Protein AF-A0A812WRA6-F1 (afdb_monomer_lite)

Secondary structure (DSSP, 8-state):
-EEE-S-TT-TTEEEEE-TT--S---EE---SPPPHHHHHT---TT-GGG-SS-SEEE--TT-EEEEEEETTEEEEEEEE-TTS-EEEEEES-----S-TTHHHH-----S-HHHHSS-PPPHHHHHHHHHHHHHHHHHHHHHHHHHHTTPPTTS--HHHHHHHHHHIIIIIHHHHHHHHHHHHHSSPPPHHHHHHHHHHHHHHHHHHHHTT--HHHHHHHHHHHHHHHHHHHHHHHHGGG-TT--HHHHHHHHHHHHIIIIIHHHHHHHHHHHHHHHHHH-HHHHHHHHHHHHHHHHHHHHHHHHHHIIIIIITTGGGS-GGGGTSHHHHHHHHHHHHHHHHHHHHHHHHHHHH-SSTHHHHHHHHHHHHHHHHTTHHHHHHHHHHHHH-HHHHHHHS--HHHHHHHHHHHHHTTHHHHHHHHHHHHHHHHH----SSSTT-TTSSHHHHHHHHHHHHHHHHHHHHHHTT-SPPPP--HHHH-TTHHHHHHHHHHHHHHHHHTT--

pLDDT: mean 78.67, std 17.1, range [32.28, 97.75]

Foldseek 3Di:
DAEDAPAPPRPLEEEEEDADPPDDWDWDAQPDDADPVLVVVPPDLQCLLPPPHRPYYYQDPQWHKYFYAYPNFRFKIFIAGVVRDTRTIGGFGDDDDRDPVVVVVDPPPGVPPLLNQQDRDDPVVLVVVLVVLLVLLLVLLLVVVVVVVVDDPPDQPLVLLVSLLCCCLPPPLQLVLQLLLCLQQVDGDDPVLSVFLSVQLSVQSSVVSVVSPPSLVSSVSSVVSSNVRRSVVSNVVCVVVQVLADRPLSVLRSVLLCCLAVVLLVQLVVLLVVLVVCCVPPLPCSLVCLLVVLVCSLLVSLLSLVVSCCVSPVVPVSNNHHSNSRRRSLVSLLRSLLSSLLSLLCSLLVSCLVVVDLSSVSSLVVNLVVLLCLLLLVVLVVQLVVLVVVPVLRSLSSQDDSSSSSSSSSCLSSVPSSLSNLVSQLSSLCVNLVDCDQDDCSHSSNHVSSVVSSVVSVVSSVVSCCCNSVVVDHRDDDDVCSVVSCVVVVVVVVVVVVVVVVVVVVD

Radius of gyration: 26.01 Å; chains: 1; bounding box: 61×59×90 Å

Structure (mmCIF, N/CA/C/O backbone):
data_AF-A0A812WRA6-F1
#
_entry.id   AF-A0A812WRA6-F1
#
loop_
_atom_site.group_PDB
_atom_site.id
_atom_site.type_symbol
_atom_site.label_atom_id
_atom_site.label_alt_id
_atom_site.label_comp_id
_atom_site.label_asym_id
_atom_site.label_entity_id
_atom_site.label_seq_id
_atom_site.pdbx_PDB_ins_code
_atom_site.Cartn_x
_atom_site.Cartn_y
_atom_site.Cartn_z
_atom_site.occupancy
_atom_site.B_iso_or_equiv
_atom_site.auth_seq_id
_atom_site.auth_comp_id
_atom_site.auth_asym_id
_atom_site.auth_atom_id
_atom_site.pdbx_PDB_model_num
ATOM 1 N N . MET A 1 1 ? 16.855 -14.184 -12.097 1.00 61.56 1 MET A N 1
ATOM 2 C CA . MET A 1 1 ? 16.619 -15.553 -12.594 1.00 61.56 1 MET A CA 1
ATOM 3 C C . MET A 1 1 ? 17.967 -16.178 -12.886 1.00 61.56 1 MET A C 1
ATOM 5 O O . MET A 1 1 ? 18.757 -15.579 -13.602 1.00 61.56 1 MET A O 1
ATOM 9 N N . HIS A 1 2 ? 18.223 -17.338 -12.308 1.00 64.75 2 HIS A N 1
ATOM 10 C CA . HIS A 1 2 ? 19.361 -18.213 -12.535 1.00 64.75 2 HIS A CA 1
ATOM 11 C C . HIS A 1 2 ? 18.858 -19.407 -13.348 1.00 64.75 2 HIS A C 1
ATOM 13 O O . HIS A 1 2 ? 17.748 -19.898 -13.137 1.00 64.75 2 HIS A O 1
ATOM 19 N N . ILE A 1 3 ? 19.660 -19.858 -14.301 1.00 72.62 3 ILE A N 1
ATOM 20 C CA . ILE A 1 3 ? 19.326 -20.999 -15.148 1.00 72.62 3 ILE A CA 1
ATOM 21 C C . ILE A 1 3 ? 20.531 -21.911 -15.125 1.00 72.62 3 ILE A C 1
ATOM 23 O O . ILE A 1 3 ? 21.622 -21.511 -15.524 1.00 72.62 3 ILE A O 1
ATOM 27 N N . GLN A 1 4 ? 20.337 -23.109 -14.599 1.00 77.75 4 GLN A N 1
ATOM 28 C CA . GLN A 1 4 ? 21.342 -24.147 -14.595 1.00 77.75 4 GLN A CA 1
ATOM 29 C C . GLN A 1 4 ? 21.303 -24.867 -15.943 1.00 77.75 4 GLN A C 1
ATOM 31 O O . GLN A 1 4 ? 20.277 -25.422 -16.336 1.00 77.75 4 GLN A O 1
ATOM 36 N N . THR A 1 5 ? 22.434 -24.834 -16.638 1.00 82.81 5 THR A N 1
ATOM 37 C CA . THR A 1 5 ? 22.691 -25.545 -17.894 1.00 82.81 5 THR A CA 1
ATOM 38 C C . THR A 1 5 ? 23.598 -26.750 -17.613 1.00 82.81 5 THR A C 1
ATOM 40 O O . THR A 1 5 ? 24.111 -26.906 -16.502 1.00 82.81 5 THR A O 1
ATOM 43 N N . ARG A 1 6 ? 23.824 -27.612 -18.611 1.00 81.06 6 ARG A N 1
ATOM 44 C CA . ARG A 1 6 ? 24.762 -28.752 -18.537 1.00 81.06 6 ARG A CA 1
ATOM 45 C C . ARG A 1 6 ? 26.237 -28.329 -18.503 1.00 81.06 6 ARG A C 1
ATOM 47 O O . ARG A 1 6 ? 27.101 -29.174 -18.302 1.00 81.06 6 ARG A O 1
ATOM 54 N N . GLY A 1 7 ? 26.527 -27.041 -18.688 1.00 75.88 7 GLY A N 1
ATOM 55 C CA . GLY A 1 7 ? 27.880 -26.489 -18.690 1.00 75.88 7 GLY A CA 1
ATOM 56 C C . GLY A 1 7 ? 28.071 -25.384 -19.730 1.00 75.88 7 GLY A C 1
ATOM 57 O O . GLY A 1 7 ? 27.107 -24.785 -20.220 1.00 75.88 7 GLY A O 1
ATOM 58 N N . LEU A 1 8 ? 29.338 -25.106 -20.050 1.00 74.06 8 LEU A N 1
ATOM 59 C CA . LEU A 1 8 ? 29.752 -24.147 -21.082 1.00 74.06 8 LEU A CA 1
ATOM 60 C C . LEU A 1 8 ? 29.395 -24.587 -22.506 1.00 74.06 8 LEU A C 1
ATOM 62 O O . LEU A 1 8 ? 29.116 -23.746 -23.358 1.00 74.06 8 LEU A O 1
ATOM 66 N N . ASP A 1 9 ? 29.342 -25.889 -22.739 1.00 81.06 9 ASP A N 1
ATOM 67 C CA . ASP A 1 9 ? 29.112 -26.456 -24.067 1.00 81.06 9 ASP A CA 1
ATOM 68 C C . ASP A 1 9 ? 27.693 -27.024 -24.197 1.00 81.06 9 ASP A C 1
ATOM 70 O O . ASP A 1 9 ? 27.449 -27.946 -24.967 1.00 81.06 9 ASP A O 1
ATOM 74 N N . ASP A 1 10 ? 26.747 -26.497 -23.409 1.00 85.56 10 ASP A N 1
ATOM 75 C CA . ASP A 1 10 ? 25.336 -26.865 -23.518 1.00 85.56 10 ASP A CA 1
ATOM 76 C C . ASP A 1 10 ? 24.775 -26.363 -24.857 1.00 85.56 10 ASP A C 1
ATOM 78 O O . ASP A 1 10 ? 24.471 -25.180 -25.018 1.00 85.56 10 ASP A O 1
ATOM 82 N N . ASP A 1 11 ? 24.654 -27.281 -25.814 1.00 91.06 11 ASP A N 1
ATOM 83 C CA . ASP A 1 11 ? 24.183 -27.082 -27.188 1.00 91.06 11 ASP A CA 1
ATOM 84 C C . ASP A 1 11 ? 22.748 -26.544 -27.271 1.00 91.06 11 ASP A C 1
ATOM 86 O O . ASP A 1 11 ? 22.340 -25.952 -28.273 1.00 91.06 11 ASP A O 1
ATOM 90 N N . ARG A 1 12 ? 21.988 -26.676 -26.183 1.00 92.31 12 ARG A N 1
ATOM 91 C CA . ARG A 1 12 ? 20.653 -26.093 -26.038 1.00 92.31 12 ARG A CA 1
ATOM 92 C C . ARG A 1 12 ? 20.698 -24.583 -25.827 1.00 92.31 12 ARG A C 1
ATOM 94 O O . ARG A 1 12 ? 19.658 -23.938 -25.953 1.00 92.31 12 ARG A O 1
ATOM 101 N N . VAL A 1 13 ? 21.854 -24.007 -25.490 1.00 89.88 13 VAL A N 1
ATOM 102 C CA . VAL A 1 13 ? 22.034 -22.571 -25.258 1.00 89.88 13 VAL A CA 1
ATOM 103 C C . VAL A 1 13 ? 22.570 -21.900 -26.517 1.00 89.88 13 VAL A C 1
ATOM 105 O O . VAL A 1 13 ? 23.680 -22.161 -26.966 1.00 89.88 13 VAL A O 1
ATOM 108 N N . SER A 1 14 ? 21.803 -20.959 -27.053 1.00 91.81 14 SER A N 1
ATOM 109 C CA . SER A 1 14 ? 22.177 -20.164 -28.221 1.00 91.81 14 SER A CA 1
ATOM 110 C C . SER A 1 14 ? 22.193 -18.681 -27.878 1.00 91.81 14 SER A C 1
ATOM 112 O O . SER A 1 14 ? 21.336 -18.187 -27.142 1.00 91.81 14 SER A O 1
ATOM 114 N N . VAL A 1 15 ? 23.181 -17.962 -28.411 1.00 87.88 15 VAL A N 1
ATOM 115 C CA . VAL A 1 15 ? 23.275 -16.504 -28.303 1.00 87.88 15 VAL A CA 1
ATOM 116 C C . VAL A 1 15 ? 22.949 -15.909 -29.666 1.00 87.88 15 VAL A C 1
ATOM 118 O O . VAL A 1 15 ? 23.618 -16.207 -30.651 1.00 87.88 15 VAL A O 1
ATOM 121 N N . LEU A 1 16 ? 21.908 -15.086 -29.728 1.00 88.94 16 LEU A N 1
ATOM 122 C CA . LEU A 1 16 ? 21.391 -14.495 -30.958 1.00 88.94 16 LEU A CA 1
ATOM 123 C C . LEU A 1 16 ? 21.617 -12.982 -30.935 1.00 88.94 16 LEU A C 1
ATOM 125 O O . LEU A 1 16 ? 21.316 -12.319 -29.945 1.00 88.94 16 LEU A O 1
ATOM 129 N N . ALA A 1 17 ? 22.126 -12.409 -32.024 1.00 81.50 17 ALA A N 1
ATOM 130 C CA . ALA A 1 17 ? 22.176 -10.958 -32.181 1.00 81.50 17 ALA A CA 1
ATOM 131 C C . ALA A 1 17 ? 20.782 -10.426 -32.534 1.00 81.50 17 ALA A C 1
ATOM 133 O O . ALA A 1 17 ? 20.126 -10.952 -33.432 1.00 81.50 17 ALA A O 1
ATOM 134 N N . PHE A 1 18 ? 20.318 -9.398 -31.823 1.00 75.00 18 PHE A N 1
ATOM 135 C CA . PHE A 1 18 ? 19.031 -8.767 -32.094 1.00 75.00 18 PHE A CA 1
ATOM 136 C C . PHE A 1 18 ? 19.156 -7.248 -31.995 1.00 75.00 18 PHE A C 1
ATOM 138 O O . PHE A 1 18 ? 19.345 -6.689 -30.915 1.00 75.00 18 PHE A O 1
ATOM 145 N N . GLU A 1 19 ? 19.052 -6.568 -33.134 1.00 57.03 19 GLU A N 1
ATOM 146 C CA . GLU A 1 19 ? 19.342 -5.132 -33.217 1.00 57.03 19 GLU A CA 1
ATOM 147 C C . GLU A 1 19 ? 18.231 -4.240 -32.632 1.00 57.03 19 GLU A C 1
ATOM 149 O O . GLU A 1 19 ? 18.509 -3.112 -32.238 1.00 57.03 19 GLU A O 1
ATOM 154 N N . GLU A 1 20 ? 16.994 -4.736 -32.474 1.00 58.56 20 GLU A N 1
ATOM 155 C CA . GLU A 1 20 ? 15.830 -3.891 -32.138 1.00 58.56 20 GLU A CA 1
ATOM 156 C C . GLU A 1 20 ? 14.966 -4.401 -30.964 1.00 58.56 20 GLU A C 1
ATOM 158 O O . GLU A 1 20 ? 13.733 -4.419 -31.024 1.00 58.56 20 GLU A O 1
ATOM 163 N N . LEU A 1 21 ? 15.574 -4.810 -29.849 1.00 54.91 21 LEU A N 1
ATOM 164 C CA . LEU A 1 21 ? 14.829 -5.091 -28.608 1.00 54.91 21 LEU A CA 1
ATOM 165 C C . LEU A 1 21 ? 14.732 -3.814 -27.757 1.00 54.91 21 LEU A C 1
ATOM 167 O O . LEU A 1 21 ? 15.428 -3.635 -26.759 1.00 54.91 21 LEU A O 1
ATOM 171 N N . ASP A 1 22 ? 13.866 -2.884 -28.168 1.00 49.47 22 ASP A N 1
ATOM 172 C CA . ASP A 1 22 ? 13.653 -1.640 -27.422 1.00 49.47 22 ASP A CA 1
ATOM 173 C C . ASP A 1 22 ? 12.940 -1.888 -26.072 1.00 49.47 22 ASP A C 1
ATOM 175 O O . ASP A 1 22 ? 11.752 -2.210 -26.029 1.00 49.47 22 ASP A O 1
ATOM 179 N N . THR A 1 23 ? 13.654 -1.620 -24.973 1.00 43.44 23 THR A N 1
ATOM 180 C CA . THR A 1 23 ? 13.218 -1.026 -23.679 1.00 43.44 23 THR A CA 1
ATOM 181 C C . THR A 1 23 ? 11.998 -1.569 -22.910 1.00 43.44 23 THR A C 1
ATOM 183 O O . THR A 1 23 ? 11.599 -0.965 -21.912 1.00 43.44 23 THR A O 1
ATOM 186 N N . CYS A 1 24 ? 11.378 -2.684 -23.290 1.00 44.34 24 CYS A N 1
ATOM 187 C CA . CYS A 1 24 ? 10.295 -3.276 -22.499 1.00 44.34 24 CYS A CA 1
ATOM 188 C C . CYS A 1 24 ? 10.826 -4.321 -21.515 1.00 44.34 24 CYS A C 1
ATOM 190 O O . CYS A 1 24 ? 11.456 -5.291 -21.918 1.00 44.34 24 CYS A O 1
ATOM 192 N N . PHE A 1 25 ? 10.535 -4.121 -20.226 1.00 44.66 25 PHE A N 1
ATOM 193 C CA . PHE A 1 25 ? 10.758 -5.137 -19.206 1.00 44.66 25 PHE A CA 1
ATOM 194 C C . PHE A 1 25 ? 9.697 -6.245 -19.334 1.00 44.66 25 PHE A C 1
ATOM 196 O O . PHE A 1 25 ? 8.529 -6.023 -19.012 1.00 44.66 25 PHE A O 1
ATOM 203 N N . PHE A 1 26 ? 10.109 -7.409 -19.822 1.00 53.12 26 PHE A N 1
ATOM 204 C CA . PHE A 1 26 ? 9.398 -8.680 -19.817 1.00 53.12 26 PHE A CA 1
ATOM 205 C C . PHE A 1 26 ? 9.836 -9.507 -18.603 1.00 53.12 26 PHE A C 1
ATOM 207 O O . PHE A 1 26 ? 11.024 -9.767 -18.406 1.00 53.12 26 PHE A O 1
ATOM 214 N N . TRP A 1 27 ? 8.870 -9.931 -17.792 1.00 49.91 27 TRP A N 1
ATOM 215 C CA . TRP A 1 27 ? 9.071 -10.948 -16.764 1.00 49.91 27 TRP A CA 1
ATOM 216 C C . TRP A 1 27 ? 7.936 -11.956 -16.871 1.00 49.91 27 TRP A C 1
ATOM 218 O O . TRP A 1 27 ? 6.838 -11.716 -16.365 1.00 49.91 27 TRP A O 1
ATOM 228 N N . GLN A 1 28 ? 8.202 -13.065 -17.555 1.00 53.38 28 GLN A N 1
ATOM 229 C CA . GLN A 1 28 ? 7.377 -14.257 -17.485 1.00 53.38 28 GLN A CA 1
ATOM 230 C C . GLN A 1 28 ? 8.136 -15.303 -16.676 1.00 53.38 28 GLN A C 1
ATOM 232 O O . GLN A 1 28 ? 9.165 -15.811 -17.133 1.00 53.38 28 GLN A O 1
ATOM 237 N N . PRO A 1 29 ? 7.652 -15.636 -15.478 1.00 51.09 29 PRO A N 1
ATOM 238 C CA . PRO A 1 29 ? 8.286 -16.684 -14.725 1.00 51.09 29 PRO A CA 1
ATOM 239 C C . PRO A 1 29 ? 8.109 -18.047 -15.387 1.00 51.09 29 PRO A C 1
ATOM 241 O O . PRO A 1 29 ? 7.032 -18.322 -15.922 1.00 51.09 29 PRO A O 1
ATOM 244 N N . PRO A 1 30 ? 9.133 -18.912 -15.339 1.00 50.09 30 PRO A N 1
ATOM 245 C CA . PRO A 1 30 ? 8.983 -20.294 -15.770 1.00 50.09 30 PRO A CA 1
ATOM 246 C C . PRO A 1 30 ? 7.869 -20.968 -14.961 1.00 50.09 30 PRO A C 1
ATOM 248 O O . PRO A 1 30 ? 7.886 -20.932 -13.732 1.00 50.09 30 PRO A O 1
ATOM 251 N N . GLN A 1 31 ? 6.917 -21.613 -15.638 1.00 53.91 31 GLN A N 1
ATOM 252 C CA . GLN A 1 31 ? 5.866 -22.428 -15.007 1.00 53.91 31 GLN A CA 1
ATOM 253 C C . GLN A 1 31 ? 6.405 -23.806 -14.579 1.00 53.91 31 GLN A C 1
ATOM 255 O O . GLN A 1 31 ? 5.798 -24.843 -14.828 1.00 53.91 31 GLN A O 1
ATOM 260 N N . MET A 1 32 ? 7.601 -23.829 -13.997 1.00 58.53 32 MET A N 1
ATOM 261 C CA . MET A 1 32 ? 8.338 -25.050 -13.685 1.00 58.53 32 MET A CA 1
ATOM 262 C C . MET A 1 32 ? 8.411 -25.248 -12.176 1.00 58.53 32 MET A C 1
ATOM 264 O O . MET A 1 32 ? 8.391 -24.287 -11.408 1.00 58.53 32 MET A O 1
ATOM 268 N N . GLN A 1 33 ? 8.551 -26.498 -11.740 1.00 51.91 33 GLN A N 1
ATOM 269 C CA . GLN A 1 33 ? 8.880 -26.769 -10.345 1.00 51.91 33 GLN A CA 1
ATOM 270 C C . GLN A 1 33 ? 10.301 -26.289 -10.031 1.00 51.91 33 GLN A C 1
ATOM 272 O O . GLN A 1 33 ? 11.223 -26.445 -10.833 1.00 51.91 33 GLN A O 1
ATOM 277 N N . THR A 1 34 ? 10.501 -25.747 -8.831 1.00 51.03 34 THR A N 1
ATOM 278 C CA . THR A 1 34 ? 11.824 -25.334 -8.355 1.00 51.03 34 THR A CA 1
ATOM 279 C C . THR A 1 34 ? 12.804 -26.502 -8.345 1.00 51.03 34 THR A C 1
ATOM 281 O O . THR A 1 34 ? 12.585 -27.500 -7.648 1.00 51.03 34 THR A O 1
ATOM 284 N N . SER A 1 35 ? 13.910 -26.358 -9.084 1.00 52.19 35 SER A N 1
ATOM 285 C CA . SER A 1 35 ? 14.946 -27.389 -9.190 1.00 52.19 35 SER A CA 1
ATOM 286 C C . SER A 1 35 ? 15.599 -27.665 -7.830 1.00 52.19 35 SER A C 1
ATOM 288 O O . SER A 1 35 ? 15.543 -26.850 -6.901 1.00 52.19 35 SER A O 1
ATOM 290 N N . LYS A 1 36 ? 16.271 -28.817 -7.684 1.00 53.62 36 LYS A N 1
ATOM 291 C CA . LYS A 1 36 ? 17.061 -29.113 -6.470 1.00 53.62 36 LYS A CA 1
ATOM 292 C C . LYS A 1 36 ? 18.124 -28.033 -6.217 1.00 53.62 36 LYS A C 1
ATOM 294 O O . LYS A 1 36 ? 18.402 -27.723 -5.062 1.00 53.62 36 LYS A O 1
ATOM 299 N N . PHE A 1 37 ? 18.671 -27.433 -7.276 1.00 48.72 37 PHE A N 1
ATOM 300 C CA . PHE A 1 37 ? 19.571 -26.282 -7.207 1.00 48.72 37 PHE A CA 1
ATOM 301 C C . PHE A 1 37 ? 18.869 -25.026 -6.672 1.00 48.72 37 PHE A C 1
ATOM 303 O O . PHE A 1 37 ? 19.369 -24.414 -5.729 1.00 48.72 37 PHE A O 1
ATOM 310 N N . GLY A 1 38 ? 17.664 -24.710 -7.152 1.00 46.34 38 GLY A N 1
ATOM 311 C CA . GLY A 1 38 ? 16.869 -23.604 -6.612 1.00 46.34 38 GLY A CA 1
ATOM 312 C C . GLY A 1 38 ? 16.478 -23.786 -5.146 1.00 46.34 38 GLY A C 1
ATOM 313 O O . GLY A 1 38 ? 16.513 -22.829 -4.378 1.00 46.34 38 GLY A O 1
ATOM 314 N N . LYS A 1 39 ? 16.226 -25.024 -4.703 1.00 48.41 39 LYS A N 1
ATOM 315 C CA . LYS A 1 39 ? 16.005 -25.336 -3.279 1.00 48.41 39 LYS A CA 1
ATOM 316 C C . LYS A 1 39 ? 17.265 -25.120 -2.422 1.00 48.41 39 LYS A C 1
ATOM 318 O O . LYS A 1 39 ? 17.141 -24.712 -1.271 1.00 48.41 39 LYS A O 1
ATOM 323 N N . ARG A 1 40 ? 18.470 -25.346 -2.972 1.00 47.88 40 ARG A N 1
ATOM 324 C CA . ARG A 1 40 ? 19.772 -25.142 -2.292 1.00 47.88 40 ARG A CA 1
ATOM 325 C C . ARG A 1 40 ? 20.176 -23.674 -2.152 1.00 47.88 40 ARG A C 1
ATOM 327 O O . ARG A 1 40 ? 20.983 -23.369 -1.279 1.00 47.88 40 ARG A O 1
ATOM 334 N N . LEU A 1 41 ? 19.646 -22.779 -2.987 1.00 41.28 41 LEU A N 1
ATOM 335 C CA . LEU A 1 41 ? 19.821 -21.329 -2.815 1.00 41.28 41 LEU A CA 1
ATOM 336 C C . LEU A 1 41 ? 19.016 -20.786 -1.619 1.00 41.28 41 LEU A C 1
ATOM 338 O O . LEU A 1 41 ? 19.310 -19.698 -1.128 1.00 41.28 41 LEU A O 1
ATOM 342 N N . GLY A 1 42 ? 18.069 -21.581 -1.103 1.00 36.62 42 GLY A N 1
ATOM 343 C CA . GLY A 1 42 ? 17.255 -21.275 0.067 1.00 36.62 42 GLY A CA 1
ATOM 344 C C . GLY A 1 42 ? 16.293 -20.096 -0.147 1.00 36.62 42 GLY A C 1
ATOM 345 O O . GLY A 1 42 ? 16.411 -19.330 -1.101 1.00 36.62 42 GLY A O 1
ATOM 346 N N . PRO A 1 43 ? 15.309 -19.902 0.745 1.00 37.81 43 PRO A N 1
ATOM 347 C CA . PRO A 1 43 ? 14.642 -18.616 0.882 1.00 37.81 43 PRO A CA 1
ATOM 348 C C . PRO A 1 43 ? 15.635 -17.630 1.514 1.00 37.81 43 PRO A C 1
ATOM 350 O O . PRO A 1 43 ? 15.697 -17.480 2.731 1.00 37.81 43 PRO A O 1
ATOM 353 N N . SER A 1 44 ? 16.461 -16.978 0.703 1.00 33.62 44 SER A N 1
ATOM 354 C CA . SER A 1 44 ? 17.281 -15.872 1.185 1.00 33.62 44 SER A CA 1
ATOM 355 C C . SER A 1 44 ? 16.372 -14.675 1.485 1.00 33.62 44 SER A C 1
ATOM 357 O O . SER A 1 44 ? 15.535 -14.290 0.671 1.00 33.62 44 SER A O 1
ATOM 359 N N . PHE A 1 45 ? 16.557 -14.028 2.642 1.00 35.50 45 PHE A N 1
ATOM 360 C CA . PHE A 1 45 ? 15.880 -12.763 2.971 1.00 35.50 45 PHE A CA 1
ATOM 361 C C . PHE A 1 45 ? 16.146 -11.645 1.939 1.00 35.50 45 PHE A C 1
ATOM 363 O O . PHE A 1 45 ? 15.461 -10.628 1.960 1.00 35.50 45 PHE A O 1
ATOM 370 N N . ARG A 1 46 ? 17.122 -11.829 1.037 1.00 32.28 46 ARG A N 1
ATOM 371 C CA . ARG A 1 46 ? 17.493 -10.896 -0.037 1.00 32.28 46 ARG A CA 1
ATOM 372 C C . ARG A 1 46 ? 16.939 -11.278 -1.420 1.00 32.28 46 ARG A C 1
ATOM 374 O O . ARG A 1 46 ? 17.094 -10.493 -2.345 1.00 32.28 46 ARG A O 1
ATOM 381 N N . THR A 1 47 ? 16.289 -12.435 -1.581 1.00 36.12 47 THR A N 1
ATOM 382 C CA . THR A 1 47 ? 15.750 -12.931 -2.870 1.00 36.12 47 THR A CA 1
ATOM 383 C C . THR A 1 47 ? 14.224 -12.836 -2.950 1.00 36.12 47 THR A C 1
ATOM 385 O O . THR A 1 47 ? 13.558 -13.709 -3.497 1.00 36.12 47 THR A O 1
ATOM 388 N N . TYR A 1 48 ? 13.631 -11.788 -2.376 1.00 35.53 48 TYR A N 1
ATOM 389 C CA . TYR A 1 48 ? 12.182 -11.574 -2.483 1.00 35.53 48 TYR A CA 1
ATOM 390 C C . TYR A 1 48 ? 11.747 -11.003 -3.836 1.00 35.53 48 TYR A C 1
ATOM 392 O O . TYR A 1 48 ? 10.638 -11.300 -4.261 1.00 35.53 48 TYR A O 1
ATOM 400 N N . TRP A 1 49 ? 12.676 -10.375 -4.566 1.00 32.50 49 TRP A N 1
ATOM 401 C CA . TRP A 1 49 ? 12.518 -9.801 -5.912 1.00 32.50 49 TRP A CA 1
ATOM 402 C C . TRP A 1 49 ? 12.083 -10.775 -7.017 1.00 32.50 49 TRP A C 1
ATOM 404 O O . TRP A 1 49 ? 12.005 -10.423 -8.201 1.00 32.50 49 TRP A O 1
ATOM 414 N N . SER A 1 50 ? 11.918 -12.051 -6.688 1.00 36.28 50 SER A N 1
ATOM 415 C CA . SER A 1 50 ? 12.128 -13.130 -7.639 1.00 36.28 50 SER A CA 1
ATOM 416 C C . SER A 1 50 ? 11.080 -14.257 -7.540 1.00 36.28 50 SER A C 1
ATOM 418 O O . SER A 1 50 ? 10.786 -14.876 -8.555 1.00 36.28 50 SER A O 1
ATOM 420 N N . LYS A 1 51 ? 10.279 -14.337 -6.466 1.00 38.94 51 LYS A N 1
ATOM 421 C CA . LYS A 1 51 ? 9.255 -15.390 -6.267 1.00 38.94 51 LYS A CA 1
ATOM 422 C C . LYS A 1 51 ? 7.872 -15.135 -6.878 1.00 38.94 51 LYS A C 1
ATOM 424 O O . LYS A 1 51 ? 6.850 -15.127 -6.208 1.00 38.94 51 LYS A O 1
ATOM 429 N N . THR A 1 52 ? 7.846 -15.010 -8.190 1.00 33.31 52 THR A N 1
ATOM 430 C CA . THR A 1 52 ? 6.927 -15.831 -8.986 1.00 33.31 52 THR A CA 1
ATOM 431 C C . THR A 1 52 ? 7.846 -16.405 -10.042 1.00 33.31 52 THR A C 1
ATOM 433 O O . THR A 1 52 ? 8.498 -15.617 -10.722 1.00 33.31 52 THR A O 1
ATOM 436 N N . GLY A 1 53 ? 7.989 -17.730 -10.089 1.00 35.53 53 GLY A N 1
ATOM 437 C CA . GLY A 1 53 ? 8.961 -18.456 -10.912 1.00 35.53 53 GLY A CA 1
ATOM 438 C C . GLY A 1 53 ? 10.197 -18.935 -10.148 1.00 35.53 53 GLY A C 1
ATOM 439 O O . GLY A 1 53 ? 10.755 -18.171 -9.366 1.00 35.53 53 GLY A O 1
ATOM 440 N N . PRO A 1 54 ? 10.670 -20.175 -10.362 1.00 37.69 54 PRO A N 1
ATOM 441 C CA . PRO A 1 54 ? 11.951 -20.607 -9.836 1.00 37.69 54 PRO A CA 1
ATOM 442 C C . PRO A 1 54 ? 13.085 -19.657 -10.216 1.00 37.69 54 PRO A C 1
ATOM 444 O O . PRO A 1 54 ? 13.481 -19.538 -11.375 1.00 37.69 54 PRO A O 1
ATOM 447 N N . ASP A 1 55 ? 13.658 -19.037 -9.188 1.00 51.69 55 ASP A N 1
ATOM 448 C CA . ASP A 1 55 ? 14.860 -18.204 -9.281 1.00 51.69 55 ASP A CA 1
ATOM 449 C C . ASP A 1 55 ? 16.056 -18.963 -9.797 1.00 51.69 55 ASP A C 1
ATOM 451 O O . ASP A 1 55 ? 17.031 -18.348 -10.187 1.00 51.69 55 ASP A O 1
ATOM 455 N N . ALA A 1 56 ? 15.971 -20.280 -9.788 1.00 54.56 56 ALA A N 1
ATOM 456 C CA . ALA A 1 56 ? 16.934 -21.206 -10.312 1.00 54.56 56 ALA A CA 1
ATOM 457 C C . ALA A 1 56 ? 16.141 -22.333 -10.970 1.00 54.56 56 ALA A C 1
ATOM 459 O O . ALA A 1 56 ? 15.603 -23.208 -10.287 1.00 54.56 56 ALA A O 1
ATOM 460 N N . VAL A 1 57 ? 16.039 -22.284 -12.293 1.00 62.66 57 VAL A N 1
ATOM 461 C CA . VAL A 1 57 ? 15.514 -23.395 -13.092 1.00 62.66 57 VAL A CA 1
ATOM 462 C C . VAL A 1 57 ? 16.654 -24.227 -13.621 1.00 62.66 57 VAL A C 1
ATOM 464 O O . VAL A 1 57 ? 17.712 -23.704 -13.948 1.00 62.66 57 VAL A O 1
ATOM 467 N N . GLU A 1 58 ? 16.430 -25.526 -13.700 1.00 75.44 58 GLU A N 1
ATOM 468 C CA . GLU A 1 58 ? 17.255 -26.392 -14.527 1.00 75.44 58 GLU A CA 1
ATOM 469 C C . GLU A 1 58 ? 16.661 -26.372 -15.934 1.00 75.44 58 GLU A C 1
ATOM 471 O O . GLU A 1 58 ? 15.453 -26.548 -16.087 1.00 75.44 58 GLU A O 1
ATOM 476 N N . LEU A 1 59 ? 17.487 -26.094 -16.944 1.00 81.38 59 LEU A N 1
ATOM 477 C CA . LEU A 1 59 ? 17.052 -26.161 -18.334 1.00 81.38 59 LEU A CA 1
ATOM 478 C C . LEU A 1 59 ? 16.761 -27.629 -18.671 1.00 81.38 59 LEU A C 1
ATOM 480 O O . LEU A 1 59 ? 17.685 -28.450 -18.675 1.00 81.38 59 LEU A O 1
ATOM 484 N N . LEU A 1 60 ? 15.494 -27.965 -18.929 1.00 86.88 60 LEU A N 1
ATOM 485 C CA . LEU A 1 60 ? 15.083 -29.343 -19.207 1.00 86.88 60 LEU A CA 1
ATOM 486 C C . LEU A 1 60 ? 15.644 -29.828 -20.546 1.00 86.88 60 LEU A C 1
ATOM 488 O O . LEU A 1 60 ? 15.926 -29.040 -21.446 1.00 86.88 60 LEU A O 1
ATOM 492 N N . ASP A 1 61 ? 15.798 -31.139 -20.700 1.00 89.50 61 ASP A N 1
ATOM 493 C CA . ASP A 1 61 ? 16.354 -31.748 -21.918 1.00 89.50 61 ASP A CA 1
ATOM 494 C C . ASP A 1 61 ? 15.538 -31.431 -23.177 1.00 89.50 61 ASP A C 1
ATOM 496 O O . ASP A 1 61 ? 16.102 -31.290 -24.257 1.00 89.50 61 ASP A O 1
ATOM 500 N N . SER A 1 62 ? 14.224 -31.246 -23.027 1.00 89.81 62 SER A N 1
ATOM 501 C CA . SER A 1 62 ? 13.317 -30.831 -24.100 1.00 89.81 62 SER A CA 1
ATOM 502 C C . SER A 1 62 ? 13.390 -29.342 -24.434 1.00 89.81 62 SER A C 1
ATOM 504 O O . SER A 1 62 ? 12.715 -28.908 -25.365 1.00 89.81 62 SER A O 1
ATOM 506 N N . GLN A 1 63 ? 14.140 -28.547 -23.671 1.00 90.94 63 GLN A N 1
ATOM 507 C CA . GLN A 1 63 ? 14.118 -27.094 -23.756 1.00 90.94 63 GLN A CA 1
ATOM 508 C C . GLN A 1 63 ? 15.383 -26.527 -24.387 1.00 90.94 63 GLN A C 1
ATOM 510 O O . GLN A 1 63 ? 16.481 -27.062 -24.245 1.00 90.94 63 GLN A O 1
ATOM 515 N N . ARG A 1 64 ? 15.224 -25.384 -25.050 1.00 92.44 64 ARG A N 1
ATOM 516 C CA . ARG A 1 64 ? 16.314 -24.589 -25.617 1.00 92.44 64 ARG A CA 1
ATOM 517 C C . ARG A 1 64 ? 16.328 -23.209 -24.993 1.00 92.44 64 ARG A C 1
ATOM 519 O O . ARG A 1 64 ? 15.283 -22.599 -24.793 1.00 92.44 64 ARG A O 1
ATOM 526 N N . LEU A 1 65 ? 17.518 -22.706 -24.704 1.00 90.75 65 LEU A N 1
ATOM 527 C CA . LEU A 1 65 ? 17.731 -21.376 -24.172 1.00 90.75 65 LEU A CA 1
ATOM 528 C C . LEU A 1 65 ? 18.250 -20.448 -25.265 1.00 90.75 65 LEU A C 1
ATOM 530 O O . LEU A 1 65 ? 19.298 -20.692 -25.852 1.00 90.75 65 LEU A O 1
ATOM 534 N N . GLN A 1 66 ? 17.538 -19.360 -25.520 1.00 92.06 66 GLN A N 1
ATOM 535 C CA . GLN A 1 66 ? 17.960 -18.311 -26.440 1.00 92.06 66 GLN A CA 1
ATOM 536 C C . GLN A 1 66 ? 18.267 -17.041 -25.659 1.00 92.06 66 GLN A C 1
ATOM 538 O O . GLN A 1 66 ? 17.389 -16.472 -25.012 1.00 92.06 66 GLN A O 1
ATOM 543 N N . ILE A 1 67 ? 19.510 -16.584 -25.735 1.00 88.50 67 ILE A N 1
ATOM 544 C CA . ILE A 1 67 ? 19.976 -15.343 -25.126 1.00 88.50 67 ILE A CA 1
ATOM 545 C C . ILE A 1 67 ? 20.142 -14.316 -26.239 1.00 88.50 67 ILE A C 1
ATOM 547 O O . ILE A 1 67 ? 20.916 -14.535 -27.165 1.00 88.50 67 ILE A O 1
ATOM 551 N N . TYR A 1 68 ? 19.448 -13.187 -26.161 1.00 86.06 68 TYR A N 1
ATOM 552 C CA . TYR A 1 68 ? 19.541 -12.153 -27.185 1.00 86.06 68 TYR A CA 1
ATOM 553 C C . TYR A 1 68 ? 20.486 -11.026 -26.762 1.00 86.06 68 TYR A C 1
ATOM 555 O O . TYR A 1 68 ? 20.397 -10.476 -25.656 1.00 86.06 68 TYR A O 1
ATOM 563 N N . MET A 1 69 ? 21.378 -10.672 -27.682 1.00 79.88 69 MET A N 1
ATOM 564 C CA . MET A 1 69 ? 22.330 -9.572 -27.591 1.00 79.88 69 MET A CA 1
ATOM 565 C C . MET A 1 69 ? 21.710 -8.307 -28.173 1.00 79.88 69 MET A C 1
ATOM 567 O O . MET A 1 69 ? 21.346 -8.290 -29.344 1.00 79.88 69 MET A O 1
ATOM 571 N N . VAL A 1 70 ? 21.637 -7.242 -27.377 1.00 75.50 70 VAL A N 1
ATOM 572 C CA . VAL A 1 70 ? 21.071 -5.946 -27.771 1.00 75.50 70 VAL A CA 1
ATOM 573 C C . VAL A 1 70 ? 22.075 -4.859 -27.417 1.00 75.50 70 VAL A C 1
ATOM 575 O O . VAL A 1 70 ? 22.418 -4.684 -26.245 1.00 75.50 70 VAL A O 1
ATOM 578 N N . GLY A 1 71 ? 22.584 -4.150 -28.427 1.00 73.81 71 GLY A N 1
ATOM 579 C CA . GLY A 1 71 ? 23.652 -3.161 -28.239 1.00 73.81 71 GLY A CA 1
ATOM 580 C C . GLY A 1 71 ? 24.929 -3.766 -27.640 1.00 73.81 71 GLY A C 1
ATOM 581 O O . GLY A 1 71 ? 25.531 -3.171 -26.750 1.00 73.81 71 GLY A O 1
ATOM 582 N N . GLY A 1 72 ? 25.292 -4.984 -28.058 1.00 74.69 72 GLY A N 1
ATOM 583 C CA . GLY A 1 72 ? 26.494 -5.682 -27.585 1.00 74.69 72 GLY A CA 1
ATOM 584 C C . GLY A 1 72 ? 26.400 -6.275 -26.173 1.00 74.69 72 GLY A C 1
ATOM 585 O O . GLY A 1 72 ? 27.397 -6.768 -25.658 1.00 74.69 72 GLY A O 1
ATOM 586 N N . GLN A 1 73 ? 25.226 -6.256 -25.538 1.00 72.69 73 GLN A N 1
ATOM 587 C CA . GLN A 1 73 ? 25.013 -6.818 -24.200 1.00 72.69 73 GLN A CA 1
ATOM 588 C C . GLN A 1 73 ? 23.920 -7.887 -24.226 1.00 72.69 73 GLN A C 1
ATOM 590 O O . GLN A 1 73 ? 22.896 -7.701 -24.883 1.00 72.69 73 GLN A O 1
ATOM 595 N N . MET A 1 74 ? 24.093 -8.977 -23.473 1.00 76.94 74 MET A N 1
ATOM 596 C CA . MET A 1 74 ? 23.041 -9.982 -23.299 1.00 76.94 74 MET A CA 1
ATOM 597 C C . MET A 1 74 ? 21.922 -9.377 -22.444 1.00 76.94 74 MET A C 1
ATOM 599 O O . MET A 1 74 ? 22.119 -9.10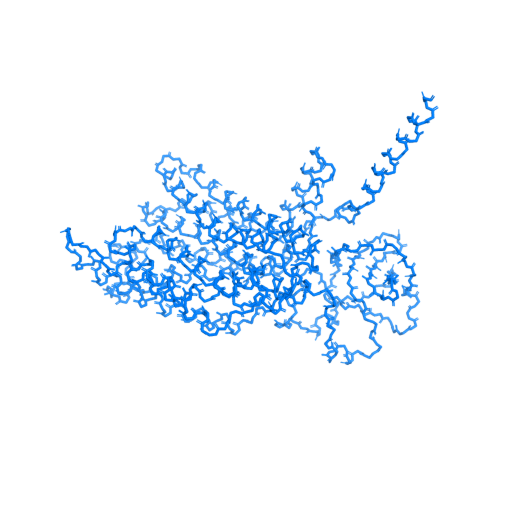2 -21.258 1.00 76.94 74 MET A O 1
ATOM 603 N N . ARG A 1 75 ? 20.766 -9.107 -23.053 1.00 73.06 75 ARG A N 1
ATOM 604 C CA . ARG A 1 75 ? 19.690 -8.311 -22.430 1.00 73.06 75 ARG A CA 1
ATOM 605 C C . ARG A 1 75 ? 18.334 -8.999 -22.403 1.00 73.06 75 ARG A C 1
ATOM 607 O O . ARG A 1 75 ? 17.370 -8.434 -21.885 1.00 73.06 75 ARG A O 1
ATOM 614 N N . HIS A 1 76 ? 18.236 -10.183 -22.986 1.00 76.94 76 HIS A N 1
ATOM 615 C CA . HIS A 1 76 ? 16.973 -10.889 -23.086 1.00 76.94 76 HIS A CA 1
ATOM 616 C C . HIS A 1 76 ? 17.196 -12.386 -23.178 1.00 76.94 76 HIS A C 1
ATOM 618 O O . HIS A 1 76 ? 18.224 -12.842 -23.672 1.00 76.94 76 HIS A O 1
ATOM 624 N N . LEU A 1 77 ? 16.223 -13.137 -22.695 1.00 85.69 77 LEU A N 1
ATOM 625 C CA . LEU A 1 77 ? 16.293 -14.568 -22.513 1.00 85.69 77 LEU A CA 1
ATOM 626 C C . LEU A 1 77 ? 14.938 -15.190 -22.849 1.00 85.69 77 LEU A C 1
ATOM 628 O O . LEU A 1 77 ? 13.915 -14.752 -22.329 1.00 85.69 77 LEU A O 1
ATOM 632 N N . ARG A 1 78 ? 14.937 -16.247 -23.661 1.00 87.25 78 ARG A N 1
ATOM 633 C CA . ARG A 1 78 ? 13.789 -17.132 -23.871 1.00 87.25 78 ARG A CA 1
ATOM 634 C C . ARG A 1 78 ? 14.168 -18.569 -23.562 1.00 87.25 78 ARG A C 1
ATOM 636 O O . ARG A 1 78 ? 15.210 -19.034 -24.008 1.00 87.25 78 ARG A O 1
ATOM 643 N N . ILE A 1 79 ? 13.300 -19.268 -22.848 1.00 87.25 79 ILE A N 1
ATOM 644 C CA . ILE A 1 79 ? 13.292 -20.725 -22.786 1.00 87.25 79 ILE A CA 1
ATOM 645 C C . ILE A 1 79 ? 12.196 -21.187 -23.743 1.00 87.25 79 ILE A C 1
ATOM 647 O O . ILE A 1 79 ? 11.043 -20.788 -23.592 1.00 87.25 79 ILE A O 1
ATOM 651 N N . LEU A 1 80 ? 12.560 -21.990 -24.734 1.00 88.19 80 LEU A N 1
ATOM 652 C CA . LEU A 1 80 ? 11.654 -22.599 -25.701 1.00 88.19 80 LEU A CA 1
ATOM 653 C C . LEU A 1 80 ? 11.488 -24.080 -25.373 1.00 88.19 80 LEU A C 1
ATOM 655 O O . LEU A 1 80 ? 12.469 -24.738 -25.040 1.00 88.19 80 LEU A O 1
ATOM 659 N N . GLU A 1 81 ? 10.276 -24.606 -25.499 1.00 90.19 81 GLU A N 1
ATOM 660 C CA . GLU A 1 81 ? 10.041 -26.052 -25.533 1.00 90.19 81 GLU A CA 1
ATOM 661 C C . GLU A 1 81 ? 10.488 -26.656 -26.874 1.00 90.19 81 GLU A C 1
ATOM 663 O O . GLU A 1 81 ? 10.730 -25.948 -27.854 1.00 90.19 81 GLU A O 1
ATOM 668 N N . SER A 1 82 ? 10.528 -27.987 -26.943 1.00 88.00 82 SER A N 1
ATOM 669 C CA . SER A 1 82 ? 10.792 -28.749 -28.176 1.00 88.00 82 SER A CA 1
ATOM 670 C C . SER A 1 82 ? 9.839 -28.403 -29.331 1.00 88.00 82 SER A C 1
ATOM 672 O O . SER A 1 82 ? 10.210 -28.529 -30.494 1.00 88.00 82 SER A O 1
ATOM 674 N N . SER A 1 83 ? 8.637 -27.918 -29.012 1.00 88.94 83 SER A N 1
ATOM 675 C CA . SER A 1 83 ? 7.615 -27.425 -29.943 1.00 88.94 83 SER A CA 1
ATOM 676 C C . SER A 1 83 ? 7.808 -25.971 -30.393 1.00 88.94 83 SER A C 1
ATOM 678 O O . SER A 1 83 ? 6.903 -25.412 -31.007 1.00 88.94 83 SER A O 1
ATOM 680 N N . ASP A 1 84 ? 8.919 -25.322 -30.033 1.00 85.38 84 ASP A N 1
ATOM 681 C CA . ASP A 1 84 ? 9.185 -23.888 -30.245 1.00 85.38 84 ASP A CA 1
ATOM 682 C C . ASP A 1 84 ? 8.210 -22.922 -29.550 1.00 85.38 84 ASP A C 1
ATOM 684 O O . ASP A 1 84 ? 8.267 -21.705 -29.738 1.00 85.38 84 ASP A O 1
ATOM 688 N N . SER A 1 85 ? 7.348 -23.429 -28.668 1.00 83.31 85 SER A N 1
ATOM 689 C CA . SER A 1 85 ? 6.543 -22.585 -27.789 1.00 83.31 85 SER A CA 1
ATOM 690 C C . SER A 1 85 ? 7.403 -21.984 -26.676 1.00 83.31 85 SER A C 1
ATOM 692 O O . SER A 1 85 ? 8.243 -22.666 -26.090 1.00 83.31 85 SER A O 1
ATOM 694 N N . ILE A 1 86 ? 7.164 -20.714 -26.347 1.00 77.88 86 ILE A N 1
ATOM 695 C CA . ILE A 1 86 ? 7.881 -19.999 -25.284 1.00 77.88 86 ILE A CA 1
ATOM 696 C C . ILE A 1 86 ? 7.440 -20.540 -23.916 1.00 77.88 86 ILE A C 1
ATOM 698 O O . ILE A 1 86 ? 6.317 -20.295 -23.479 1.00 77.88 86 ILE A O 1
ATOM 702 N N . ALA A 1 87 ? 8.339 -21.254 -23.236 1.00 75.69 87 ALA A N 1
ATOM 703 C CA . ALA A 1 87 ? 8.152 -21.732 -21.867 1.00 75.69 87 ALA A CA 1
ATOM 704 C C . ALA A 1 87 ? 8.356 -20.607 -20.839 1.00 75.69 87 ALA A C 1
ATOM 706 O O . ALA A 1 87 ? 7.629 -20.512 -19.849 1.00 75.69 87 ALA A O 1
ATOM 707 N N . ALA A 1 88 ? 9.356 -19.752 -21.069 1.00 76.38 88 ALA A N 1
ATOM 708 C CA . ALA A 1 88 ? 9.638 -18.580 -20.245 1.00 76.38 88 ALA A CA 1
ATOM 709 C C . ALA A 1 88 ? 10.325 -17.487 -21.068 1.00 76.38 88 ALA A C 1
ATOM 711 O O . ALA A 1 88 ? 11.094 -17.780 -21.983 1.00 76.38 88 ALA A O 1
ATOM 712 N N . GLU A 1 89 ? 10.101 -16.227 -20.709 1.00 75.88 89 GLU A N 1
ATOM 713 C CA . GLU A 1 89 ? 10.735 -15.080 -21.355 1.00 75.88 89 GLU A CA 1
ATOM 714 C C . GLU A 1 89 ? 11.060 -14.005 -20.318 1.00 75.88 89 GLU A C 1
ATOM 716 O O . GLU A 1 89 ? 10.199 -13.547 -19.562 1.00 75.88 89 GLU A O 1
ATOM 721 N N . VAL A 1 90 ? 12.326 -13.600 -20.276 1.00 72.56 90 VAL A N 1
ATOM 722 C CA . VAL A 1 90 ? 12.833 -12.621 -19.320 1.00 72.56 90 VAL A CA 1
ATOM 723 C C . VAL A 1 90 ? 13.720 -11.622 -20.038 1.00 72.56 90 VAL A C 1
ATOM 725 O O . VAL A 1 90 ? 14.710 -11.985 -20.662 1.00 72.56 90 VAL A O 1
ATOM 728 N N . SER A 1 91 ? 13.406 -10.343 -19.886 1.00 65.69 91 SER A N 1
ATOM 729 C CA . SER A 1 91 ? 14.307 -9.263 -20.270 1.00 65.69 91 SER A CA 1
ATOM 730 C C . SER A 1 91 ? 15.085 -8.766 -19.059 1.00 65.69 91 SER A C 1
ATOM 732 O O . SER A 1 91 ? 14.530 -8.612 -17.969 1.00 65.69 91 SER A O 1
ATOM 734 N N . GLY A 1 92 ? 16.346 -8.439 -19.265 1.00 65.12 92 GLY A N 1
ATOM 735 C CA . GLY A 1 92 ? 17.265 -7.998 -18.234 1.00 65.12 92 GLY A CA 1
ATOM 736 C C . GLY A 1 92 ? 18.680 -8.412 -18.597 1.00 65.12 92 GLY A C 1
ATOM 737 O O . GLY A 1 92 ? 18.898 -9.161 -19.543 1.00 65.12 92 GLY A O 1
ATOM 738 N N . PHE A 1 93 ? 19.658 -7.924 -17.846 1.00 59.31 93 PHE A N 1
ATOM 739 C CA . PHE A 1 93 ? 21.040 -8.331 -18.062 1.00 59.31 93 PHE A CA 1
ATOM 740 C C . PHE A 1 93 ? 21.188 -9.821 -17.780 1.00 59.31 93 PHE A C 1
ATOM 742 O O . PHE A 1 93 ? 20.892 -10.284 -16.678 1.00 59.31 93 PHE A O 1
ATOM 749 N N . VAL A 1 94 ? 21.638 -10.560 -18.787 1.00 67.44 94 VAL A N 1
ATOM 750 C CA . VAL A 1 94 ? 21.953 -11.976 -18.651 1.00 67.44 94 VAL A CA 1
ATOM 751 C C . VAL A 1 94 ? 23.451 -12.076 -18.423 1.00 67.44 94 VAL A C 1
ATOM 753 O O . VAL A 1 94 ? 24.254 -11.638 -19.246 1.00 67.44 94 VAL A O 1
ATOM 756 N N . VAL A 1 95 ? 23.829 -12.639 -17.282 1.00 68.12 95 VAL A N 1
ATOM 757 C CA . VAL A 1 95 ? 25.226 -12.925 -16.961 1.00 68.12 95 VAL A CA 1
ATOM 758 C C . VAL A 1 95 ? 25.415 -14.426 -17.072 1.00 68.12 95 VAL A C 1
ATOM 760 O O . VAL A 1 95 ? 24.747 -15.193 -16.377 1.00 68.12 95 VAL A O 1
ATOM 763 N N . ARG A 1 96 ? 26.318 -14.849 -17.957 1.00 68.44 96 ARG A N 1
ATOM 764 C CA . ARG A 1 96 ? 26.743 -16.243 -18.025 1.00 68.44 96 ARG A CA 1
ATOM 765 C C . ARG A 1 96 ? 27.772 -16.470 -16.930 1.00 68.44 96 ARG A C 1
ATOM 767 O O . ARG A 1 96 ? 28.801 -15.804 -16.921 1.00 68.44 96 ARG A O 1
ATOM 774 N N . ASN A 1 97 ? 27.484 -17.392 -16.020 1.00 63.50 97 ASN A N 1
ATOM 775 C CA . ASN A 1 97 ? 28.419 -17.751 -14.969 1.00 63.50 97 ASN A CA 1
ATOM 776 C C . ASN A 1 97 ? 28.918 -19.178 -15.170 1.00 63.50 97 ASN A C 1
ATOM 778 O O . ASN A 1 97 ? 28.121 -20.112 -15.207 1.00 63.50 97 ASN A O 1
ATOM 782 N N . VAL A 1 98 ? 30.228 -19.303 -15.344 1.00 62.00 98 VAL A N 1
ATOM 783 C CA . VAL A 1 98 ? 30.923 -20.565 -15.610 1.00 62.00 98 VAL A CA 1
ATOM 784 C C . VAL A 1 98 ? 31.186 -21.332 -14.314 1.00 62.00 98 VAL A C 1
ATOM 786 O O . VAL A 1 98 ? 31.105 -22.557 -14.307 1.00 62.00 98 VAL A O 1
ATOM 789 N N . ASP A 1 99 ? 31.388 -20.611 -13.208 1.00 57.59 99 ASP A N 1
ATOM 790 C CA . ASP A 1 99 ? 31.716 -21.178 -11.906 1.00 57.59 99 ASP A CA 1
ATOM 791 C C . ASP A 1 99 ? 30.523 -21.026 -10.956 1.00 57.59 99 ASP A C 1
ATOM 793 O O . ASP A 1 99 ? 30.154 -19.931 -10.519 1.00 57.59 99 ASP A O 1
ATOM 797 N N . ALA A 1 100 ? 29.895 -22.152 -10.609 1.00 48.81 100 ALA A N 1
ATOM 798 C CA . ALA A 1 100 ? 28.701 -22.174 -9.762 1.00 48.81 100 ALA A CA 1
ATOM 799 C C . ALA A 1 100 ? 28.920 -21.542 -8.367 1.00 48.81 100 ALA A C 1
ATOM 801 O O . ALA A 1 100 ? 27.966 -21.033 -7.774 1.00 48.81 100 ALA A O 1
ATOM 802 N N . GLU A 1 101 ? 30.156 -21.542 -7.851 1.00 38.94 101 GLU A N 1
ATOM 803 C CA . GLU A 1 101 ? 30.526 -20.880 -6.589 1.00 38.94 101 GLU A CA 1
ATOM 804 C C . GLU A 1 101 ? 30.564 -19.354 -6.725 1.00 38.94 101 GLU A C 1
ATOM 806 O O . GLU A 1 101 ? 29.997 -18.648 -5.890 1.00 38.94 101 GLU A O 1
ATOM 811 N N . MET A 1 102 ? 31.087 -18.839 -7.839 1.00 38.16 102 MET A N 1
ATOM 812 C CA . MET A 1 102 ? 31.167 -17.403 -8.106 1.00 38.16 102 MET A CA 1
ATOM 813 C C . MET A 1 102 ? 29.775 -16.772 -8.258 1.00 38.16 102 MET A C 1
ATOM 815 O O . MET A 1 102 ? 29.607 -15.586 -8.020 1.00 38.16 102 MET A O 1
ATOM 819 N N . ALA A 1 103 ? 28.734 -17.540 -8.610 1.00 38.94 103 ALA A N 1
ATOM 820 C CA . ALA A 1 103 ? 27.351 -17.039 -8.708 1.00 38.94 103 ALA A CA 1
ATOM 821 C C . ALA A 1 103 ? 26.753 -16.630 -7.357 1.00 38.94 103 ALA A C 1
ATOM 823 O O . ALA A 1 103 ? 25.807 -15.844 -7.321 1.00 38.94 103 ALA A O 1
ATOM 824 N N . ARG A 1 104 ? 27.293 -17.170 -6.257 1.00 38.31 104 ARG A N 1
ATOM 825 C CA . ARG A 1 104 ? 26.936 -16.768 -4.891 1.00 38.31 104 ARG A CA 1
ATOM 826 C C . ARG A 1 104 ? 27.661 -15.494 -4.455 1.00 38.31 104 ARG A C 1
ATOM 828 O O . ARG A 1 104 ? 27.156 -14.799 -3.578 1.00 38.31 104 ARG A O 1
ATOM 835 N N . GLU A 1 105 ? 28.810 -15.202 -5.060 1.00 35.81 105 GLU A N 1
ATOM 836 C CA . GLU A 1 105 ? 29.695 -14.085 -4.703 1.00 35.81 105 GLU A CA 1
ATOM 837 C C . GLU A 1 105 ? 29.553 -12.879 -5.641 1.00 35.81 105 GLU A C 1
ATOM 839 O O . GLU A 1 105 ? 29.723 -11.736 -5.221 1.00 35.81 105 GLU A O 1
ATOM 844 N N . LEU A 1 106 ? 29.188 -13.112 -6.903 1.00 36.66 106 LEU A N 1
ATOM 845 C CA . LEU A 1 106 ? 28.942 -12.074 -7.890 1.00 36.66 106 LEU A CA 1
ATOM 846 C C . LEU A 1 106 ? 27.639 -11.361 -7.546 1.00 36.66 106 LEU A C 1
ATOM 848 O O . LEU A 1 106 ? 26.535 -11.830 -7.831 1.00 36.66 106 LEU A O 1
ATOM 852 N N . SER A 1 107 ? 27.783 -10.169 -6.976 1.00 37.16 107 SER A N 1
ATOM 853 C CA . SER A 1 107 ? 26.744 -9.154 -6.978 1.00 37.16 107 SER A CA 1
ATOM 854 C C . SER A 1 107 ? 26.418 -8.806 -8.434 1.00 37.16 107 SER A C 1
ATOM 856 O O . SER A 1 107 ? 27.059 -7.946 -9.039 1.00 37.16 107 SER A O 1
ATOM 858 N N . VAL A 1 108 ? 25.455 -9.505 -9.039 1.00 38.84 108 VAL A N 1
ATOM 859 C CA . VAL A 1 108 ? 24.929 -9.122 -10.350 1.00 38.84 108 VAL A CA 1
ATOM 860 C C . VAL A 1 108 ? 24.187 -7.807 -10.161 1.00 38.84 108 VAL A C 1
ATOM 862 O O . VAL A 1 108 ? 23.069 -7.756 -9.651 1.00 38.84 108 VAL A O 1
ATOM 865 N N . ASP A 1 109 ? 24.861 -6.724 -10.518 1.00 34.09 109 ASP A N 1
ATOM 866 C CA . ASP A 1 109 ? 24.386 -5.379 -10.273 1.00 34.09 109 ASP A CA 1
ATOM 867 C C . ASP A 1 109 ? 23.324 -5.039 -11.337 1.00 34.09 109 ASP A C 1
ATOM 869 O O . ASP A 1 109 ? 23.628 -4.895 -12.521 1.00 34.09 109 ASP A O 1
ATOM 873 N N . VAL A 1 110 ? 22.047 -4.968 -10.944 1.00 34.94 110 VAL A N 1
ATOM 874 C CA . VAL A 1 110 ? 20.890 -4.807 -11.851 1.00 34.94 110 VAL A CA 1
ATOM 875 C C . VAL A 1 110 ? 21.024 -3.541 -12.718 1.00 34.94 110 VAL A C 1
ATOM 877 O O . VAL A 1 110 ? 20.716 -2.439 -12.285 1.00 34.94 110 VAL A O 1
ATOM 880 N N . ALA A 1 111 ? 21.491 -3.628 -13.963 1.00 35.66 111 ALA A N 1
ATOM 881 C CA . ALA A 1 111 ? 21.796 -2.403 -14.719 1.00 35.66 111 ALA A CA 1
ATOM 882 C C . ALA A 1 111 ? 20.559 -1.571 -15.141 1.00 35.66 111 ALA A C 1
ATOM 884 O O . ALA A 1 111 ? 20.704 -0.403 -15.510 1.00 35.66 111 ALA A O 1
ATOM 885 N N . SER A 1 112 ? 19.332 -2.093 -14.988 1.00 38.44 112 SER A N 1
ATOM 886 C CA . SER A 1 112 ? 18.148 -1.228 -14.902 1.00 38.44 112 SER A CA 1
ATOM 887 C C . SER A 1 112 ? 18.124 -0.557 -13.529 1.00 38.44 112 SER A C 1
ATOM 889 O O . SER A 1 112 ? 17.694 -1.143 -12.541 1.00 38.44 112 SER A O 1
ATOM 891 N N . GLN A 1 113 ? 18.585 0.693 -13.477 1.00 41.38 113 GLN A N 1
ATOM 892 C CA . GLN A 1 113 ? 18.507 1.529 -12.276 1.00 41.38 113 GLN A CA 1
ATOM 893 C C . GLN A 1 113 ? 17.087 1.578 -11.675 1.00 41.38 113 GLN A C 1
ATOM 895 O O . GLN A 1 113 ? 16.949 1.566 -10.455 1.00 41.38 113 GLN A O 1
ATOM 900 N N . ASP A 1 114 ? 16.046 1.499 -12.516 1.00 40.50 114 ASP A N 1
ATOM 901 C CA . ASP A 1 114 ? 14.635 1.435 -12.100 1.00 40.50 114 ASP A CA 1
ATOM 902 C C . ASP A 1 114 ? 14.306 0.203 -11.232 1.00 40.50 114 ASP A C 1
ATOM 904 O O . ASP A 1 114 ? 13.345 0.228 -10.469 1.00 40.50 114 ASP A O 1
ATOM 908 N N . LEU A 1 115 ? 15.103 -0.868 -11.343 1.00 41.44 115 LEU A N 1
ATOM 909 C CA . LEU A 1 115 ? 14.980 -2.111 -10.576 1.00 41.44 115 LEU A CA 1
ATOM 910 C C . LEU A 1 115 ? 16.085 -2.271 -9.506 1.00 41.44 115 LEU A C 1
ATOM 912 O O . LEU A 1 115 ? 16.037 -3.192 -8.708 1.00 41.44 115 LEU A O 1
ATOM 916 N N . LYS A 1 116 ? 17.085 -1.384 -9.434 1.00 40.53 116 LYS A N 1
ATOM 917 C CA . LYS A 1 116 ? 17.959 -1.276 -8.239 1.00 40.53 116 LYS A CA 1
ATOM 918 C C . LYS A 1 116 ? 17.271 -0.527 -7.098 1.00 40.53 116 LYS A C 1
ATOM 920 O O . LYS A 1 116 ? 17.614 -0.699 -5.935 1.00 40.53 116 LYS A O 1
ATOM 925 N N . ALA A 1 117 ? 16.308 0.313 -7.467 1.00 41.19 117 ALA A N 1
ATOM 926 C CA . ALA A 1 117 ? 15.563 1.239 -6.629 1.00 41.19 117 ALA A CA 1
ATOM 927 C C . ALA A 1 117 ? 14.773 0.631 -5.478 1.00 41.19 117 ALA A C 1
ATOM 929 O O . ALA A 1 117 ? 14.595 1.278 -4.448 1.00 41.19 117 ALA A O 1
ATOM 930 N N . CYS A 1 118 ? 14.271 -0.586 -5.629 1.00 49.94 118 CYS A N 1
ATOM 931 C CA . CYS A 1 118 ? 13.247 -1.072 -4.718 1.00 49.94 118 CYS A CA 1
ATOM 932 C C . CYS A 1 118 ? 13.904 -1.900 -3.609 1.00 49.94 118 CYS A C 1
ATOM 934 O O . CYS A 1 118 ? 14.004 -3.123 -3.668 1.00 49.94 118 CYS A O 1
ATOM 936 N N . GLY A 1 119 ? 14.451 -1.185 -2.623 1.00 47.62 119 GLY A N 1
ATOM 937 C CA . GLY A 1 119 ? 15.169 -1.773 -1.496 1.00 47.62 119 GLY A CA 1
ATOM 938 C C . GLY A 1 119 ? 14.465 -3.009 -0.934 1.00 47.62 119 GLY A C 1
ATOM 939 O O . GLY A 1 119 ? 13.250 -3.033 -0.756 1.00 47.62 119 GLY A O 1
ATOM 940 N N . THR A 1 120 ? 15.236 -4.059 -0.662 1.00 49.53 120 THR A N 1
ATOM 941 C CA . THR A 1 120 ? 14.719 -5.257 -0.002 1.00 49.53 120 THR A CA 1
ATOM 942 C C . THR A 1 120 ? 14.262 -4.888 1.405 1.00 49.53 120 THR A C 1
ATOM 944 O O . THR A 1 120 ? 15.071 -4.411 2.208 1.00 49.53 120 THR A O 1
ATOM 947 N N . PHE A 1 121 ? 12.992 -5.127 1.731 1.00 61.34 121 PHE A N 1
ATOM 948 C CA . PHE A 1 121 ? 12.520 -4.999 3.104 1.00 61.34 121 PHE A CA 1
ATOM 949 C C . PHE A 1 121 ? 13.267 -5.996 3.991 1.00 61.34 121 PHE A C 1
ATOM 951 O O . PHE A 1 121 ? 13.287 -7.202 3.749 1.00 61.34 121 PHE A O 1
ATOM 958 N N . SER A 1 122 ? 13.902 -5.491 5.044 1.00 70.00 122 SER A N 1
ATOM 959 C CA . SER A 1 122 ? 14.518 -6.343 6.055 1.00 70.00 122 SER A CA 1
ATOM 960 C C . SER A 1 122 ? 13.484 -6.669 7.114 1.00 70.00 122 SER A C 1
ATOM 962 O O . SER A 1 122 ? 13.027 -5.780 7.834 1.00 70.00 122 SER A O 1
ATOM 964 N N . PHE A 1 123 ? 13.179 -7.954 7.274 1.00 73.94 123 PHE A N 1
ATOM 965 C CA . PHE A 1 123 ? 12.299 -8.428 8.341 1.00 73.94 123 PHE A CA 1
ATOM 966 C C . PHE A 1 123 ? 12.758 -7.947 9.728 1.00 73.94 123 PHE A C 1
ATOM 968 O O . PHE A 1 123 ? 11.935 -7.582 10.558 1.00 73.94 123 PHE A O 1
ATOM 975 N N . ARG A 1 124 ? 14.077 -7.857 9.964 1.00 81.94 124 ARG A N 1
ATOM 976 C CA . ARG A 1 124 ? 14.633 -7.347 11.230 1.00 81.94 124 ARG A CA 1
ATOM 977 C C . ARG A 1 124 ? 14.235 -5.892 11.486 1.00 81.94 124 ARG A C 1
ATOM 979 O O . ARG A 1 124 ? 13.792 -5.572 12.585 1.00 81.94 124 ARG A O 1
ATOM 986 N N . TYR A 1 125 ? 14.369 -5.025 10.479 1.00 81.06 125 TYR A N 1
ATOM 987 C CA . TYR A 1 125 ? 13.974 -3.619 10.607 1.00 81.06 125 TYR A CA 1
ATOM 988 C C . TYR A 1 125 ? 12.455 -3.468 10.669 1.00 81.06 125 TYR A C 1
ATOM 990 O O . TYR A 1 125 ? 11.971 -2.653 11.438 1.00 81.06 125 TYR A O 1
ATOM 998 N N . MET A 1 126 ? 11.703 -4.303 9.952 1.00 80.75 126 MET A N 1
ATOM 999 C CA . MET A 1 126 ? 10.242 -4.329 10.017 1.00 80.75 126 MET A CA 1
ATOM 1000 C C . MET A 1 126 ? 9.731 -4.673 11.423 1.00 80.75 126 MET A C 1
ATOM 1002 O O . MET A 1 126 ? 8.855 -3.983 11.944 1.00 80.75 126 MET A O 1
ATOM 1006 N N . VAL A 1 127 ? 10.301 -5.697 12.071 1.00 85.50 127 VAL A N 1
ATOM 1007 C CA . VAL A 1 127 ? 9.974 -6.053 13.462 1.00 85.50 127 VAL A CA 1
ATOM 1008 C C . VAL A 1 127 ? 10.342 -4.912 14.408 1.00 85.50 127 VAL A C 1
ATOM 1010 O O . VAL A 1 127 ? 9.521 -4.521 15.232 1.00 85.50 127 VAL A O 1
ATOM 1013 N N . LEU A 1 128 ? 11.535 -4.327 14.263 1.00 88.75 128 LEU A N 1
ATOM 1014 C CA . LEU A 1 128 ? 11.950 -3.188 15.084 1.00 88.75 128 LEU A CA 1
ATOM 1015 C C . LEU A 1 128 ? 10.993 -1.994 14.929 1.00 88.75 128 LEU A C 1
ATOM 1017 O O . LEU A 1 128 ? 10.518 -1.459 15.927 1.00 88.75 128 LEU A O 1
ATOM 1021 N N . SER A 1 129 ? 10.656 -1.614 13.694 1.00 86.56 129 SER A N 1
ATOM 1022 C CA . SER A 1 129 ? 9.680 -0.559 13.404 1.00 86.56 129 SER A CA 1
ATOM 1023 C C . SER A 1 129 ? 8.306 -0.885 13.985 1.00 86.56 129 SER A C 1
ATOM 1025 O O . SER A 1 129 ? 7.672 -0.006 14.556 1.00 86.56 129 SER A O 1
ATOM 1027 N N . THR A 1 130 ? 7.871 -2.146 13.911 1.00 88.56 130 THR A N 1
ATOM 1028 C CA . THR A 1 130 ? 6.602 -2.607 14.496 1.00 88.56 130 THR A CA 1
ATOM 1029 C C . THR A 1 130 ? 6.577 -2.395 16.005 1.00 88.56 130 THR A C 1
ATOM 1031 O O . THR A 1 130 ? 5.611 -1.848 16.528 1.00 88.56 130 THR A O 1
ATOM 1034 N N . LEU A 1 131 ? 7.646 -2.779 16.708 1.00 92.31 131 LEU A N 1
ATOM 1035 C CA . LEU A 1 131 ? 7.749 -2.621 18.160 1.00 92.31 131 LEU A CA 1
ATOM 1036 C C . LEU A 1 131 ? 7.781 -1.145 18.574 1.00 92.31 131 LEU A C 1
ATOM 1038 O O . LEU A 1 131 ? 7.089 -0.761 19.515 1.00 92.31 131 LEU A O 1
ATOM 1042 N N . ILE A 1 132 ? 8.538 -0.315 17.848 1.00 92.00 132 ILE A N 1
ATOM 1043 C CA . ILE A 1 132 ? 8.605 1.133 18.091 1.00 92.00 132 ILE A CA 1
ATOM 1044 C C . ILE A 1 132 ? 7.228 1.774 17.884 1.00 92.00 132 ILE A C 1
ATOM 1046 O O . ILE A 1 132 ? 6.755 2.502 18.756 1.00 92.00 132 ILE A O 1
ATOM 1050 N N . LEU A 1 133 ? 6.565 1.478 16.761 1.00 90.56 133 LEU A N 1
ATOM 1051 C CA . LEU A 1 133 ? 5.235 2.006 16.454 1.00 90.56 133 LEU A CA 1
ATOM 1052 C C . LEU A 1 133 ? 4.192 1.522 17.465 1.00 90.56 133 LEU A C 1
ATOM 1054 O O . LEU A 1 133 ? 3.354 2.311 17.892 1.00 90.56 133 LEU A O 1
ATOM 1058 N N . LEU A 1 134 ? 4.256 0.258 17.891 1.00 93.94 134 LEU A N 1
ATOM 1059 C CA . LEU A 1 134 ? 3.362 -0.286 18.910 1.00 93.94 134 LEU A CA 1
ATOM 1060 C C . LEU A 1 134 ? 3.524 0.461 20.238 1.00 93.94 134 LEU A C 1
ATOM 1062 O O . LEU A 1 134 ? 2.536 0.957 20.775 1.00 93.94 134 LEU A O 1
ATOM 1066 N N . ALA A 1 135 ? 4.753 0.587 20.745 1.00 94.94 135 ALA A N 1
ATOM 1067 C CA . ALA A 1 135 ? 5.030 1.286 21.999 1.00 94.94 135 ALA A CA 1
ATOM 1068 C C . ALA A 1 135 ? 4.594 2.759 21.941 1.00 94.94 135 ALA A C 1
ATOM 1070 O O . ALA A 1 135 ? 3.953 3.269 22.868 1.00 94.94 135 ALA A O 1
ATOM 1071 N N . TRP A 1 136 ? 4.889 3.428 20.824 1.00 93.19 136 TRP A N 1
ATOM 1072 C CA . TRP A 1 136 ? 4.460 4.797 20.576 1.00 93.19 136 TRP A CA 1
ATOM 1073 C C . TRP A 1 136 ? 2.936 4.931 20.583 1.00 93.19 136 TRP A C 1
ATOM 1075 O O . TRP A 1 136 ? 2.393 5.746 21.332 1.00 93.19 136 TRP A O 1
ATOM 1085 N N . HIS A 1 137 ? 2.229 4.126 19.787 1.00 93.19 137 HIS A N 1
ATOM 1086 C CA . HIS A 1 137 ? 0.780 4.233 19.689 1.00 93.19 137 HIS A CA 1
ATOM 1087 C C . HIS A 1 137 ? 0.082 3.850 20.997 1.00 93.19 137 HIS A C 1
ATOM 1089 O O . HIS A 1 137 ? -0.871 4.528 21.367 1.00 93.19 137 HIS A O 1
ATOM 1095 N N . VAL A 1 138 ? 0.576 2.855 21.746 1.00 96.12 138 VAL A N 1
ATOM 1096 C CA . VAL A 1 138 ? 0.046 2.532 23.084 1.00 96.12 138 VAL A CA 1
ATOM 1097 C C . VAL A 1 138 ? 0.164 3.748 24.001 1.00 96.12 138 VAL A C 1
ATOM 1099 O O . VAL A 1 138 ? -0.822 4.155 24.611 1.00 96.12 138 VAL A O 1
ATOM 1102 N N . THR A 1 139 ? 1.341 4.376 24.044 1.00 94.88 139 THR A N 1
ATOM 1103 C CA . THR A 1 139 ? 1.581 5.575 24.861 1.00 94.88 139 THR A CA 1
ATOM 1104 C C . THR A 1 139 ? 0.652 6.715 24.449 1.00 94.88 139 THR A C 1
ATOM 1106 O O . THR A 1 139 ? -0.025 7.306 25.290 1.00 94.88 139 THR A O 1
ATOM 1109 N N . ARG A 1 140 ? 0.551 6.988 23.143 1.00 92.25 140 ARG A N 1
ATOM 1110 C CA . ARG A 1 140 ? -0.347 8.007 22.591 1.00 92.25 140 ARG A CA 1
ATOM 1111 C C . ARG A 1 140 ? -1.801 7.750 22.988 1.00 92.25 140 ARG A C 1
ATOM 1113 O O . ARG A 1 140 ? -2.481 8.684 23.406 1.00 92.25 140 ARG A O 1
ATOM 1120 N N . TRP A 1 141 ? -2.285 6.516 22.857 1.00 94.38 141 TRP A N 1
ATOM 1121 C CA . TRP A 1 141 ? -3.664 6.167 23.194 1.00 94.38 141 TRP A CA 1
ATOM 1122 C C . TRP A 1 141 ? -3.935 6.262 24.694 1.00 94.38 141 TRP A C 1
ATOM 1124 O O . TRP A 1 141 ? -4.978 6.786 25.067 1.00 94.38 141 TRP A O 1
ATOM 1134 N N . ILE A 1 142 ? -2.998 5.853 25.554 1.00 96.06 142 ILE A N 1
ATOM 1135 C CA . ILE A 1 142 ? -3.107 6.032 27.012 1.00 96.06 142 ILE A CA 1
ATOM 1136 C C . ILE A 1 142 ? -3.259 7.516 27.360 1.00 96.06 142 ILE A C 1
ATOM 1138 O O . ILE A 1 142 ? -4.169 7.883 28.104 1.00 96.06 142 ILE A O 1
ATOM 1142 N N . ILE A 1 143 ? -2.409 8.377 26.788 1.00 94.19 143 ILE A N 1
ATOM 1143 C CA . ILE A 1 143 ? -2.484 9.829 26.998 1.00 94.19 143 ILE A CA 1
ATOM 1144 C C . ILE A 1 143 ? -3.826 10.369 26.487 1.00 94.19 143 ILE A C 1
ATOM 1146 O O . ILE A 1 143 ? -4.497 11.124 27.188 1.00 94.19 143 ILE A O 1
ATOM 1150 N N . SER A 1 144 ? -4.253 9.943 25.295 1.00 91.94 144 SER A N 1
ATOM 1151 C CA . SER A 1 144 ? -5.535 10.345 24.715 1.00 91.94 144 SER A CA 1
ATOM 1152 C C . SER A 1 144 ? -6.712 9.963 25.613 1.00 91.94 144 SER A C 1
ATOM 1154 O O . SER A 1 144 ? -7.556 10.807 25.881 1.00 91.94 144 SER A O 1
ATOM 1156 N N . ILE A 1 145 ? -6.767 8.724 26.111 1.00 93.25 145 ILE A N 1
ATOM 1157 C CA . ILE A 1 145 ? -7.831 8.253 27.011 1.00 93.25 145 ILE A CA 1
ATOM 1158 C C . ILE A 1 145 ? -7.813 9.057 28.319 1.00 93.25 145 ILE A C 1
ATOM 1160 O O . ILE A 1 145 ? -8.864 9.495 28.787 1.00 93.25 145 ILE A O 1
ATOM 1164 N N . HIS A 1 146 ? -6.626 9.290 28.888 1.00 94.62 146 HIS A N 1
ATOM 1165 C CA . HIS A 1 146 ? -6.455 10.039 30.132 1.00 94.62 146 HIS A CA 1
ATOM 1166 C C . HIS A 1 146 ? -7.045 11.449 30.065 1.00 94.62 146 HIS A C 1
ATOM 1168 O O . HIS A 1 146 ? -7.719 11.883 31.007 1.00 94.62 146 HIS A O 1
ATOM 1174 N N . TYR A 1 147 ? -6.765 12.166 28.975 1.00 92.50 147 TYR A N 1
ATOM 1175 C CA . TYR A 1 147 ? -7.267 13.520 28.777 1.00 92.50 147 TYR A CA 1
ATOM 1176 C C . TYR A 1 147 ? -8.724 13.545 28.327 1.00 92.50 147 TYR A C 1
ATOM 1178 O O . TYR A 1 147 ? -9.464 14.406 28.790 1.00 92.50 147 TYR A O 1
ATOM 1186 N N . GLU A 1 148 ? -9.165 12.589 27.507 1.00 90.31 148 GLU A N 1
ATOM 1187 C CA . GLU A 1 148 ? -10.561 12.498 27.070 1.00 90.31 148 GLU A CA 1
ATOM 1188 C C . GLU A 1 148 ? -11.517 12.341 28.258 1.00 90.31 148 GLU A C 1
ATOM 1190 O O . GLU A 1 148 ? -12.542 13.005 28.330 1.00 90.31 148 GLU A O 1
ATOM 1195 N N . GLN A 1 149 ? -11.149 11.534 29.255 1.00 90.50 149 GLN A N 1
ATOM 1196 C CA . GLN A 1 149 ? -11.956 11.364 30.467 1.00 90.50 149 GLN A CA 1
ATOM 1197 C C . GLN A 1 149 ? -12.025 12.593 31.371 1.00 90.50 149 GLN A C 1
ATOM 1199 O O . GLN A 1 149 ? -12.945 12.713 32.178 1.00 90.50 149 GLN A O 1
ATOM 1204 N N . ARG A 1 150 ? -11.020 13.465 31.288 1.00 90.75 150 ARG A N 1
ATOM 1205 C CA . ARG A 1 150 ? -10.944 14.713 32.056 1.00 90.75 150 ARG A CA 1
ATOM 1206 C C . ARG A 1 150 ? -11.429 15.910 31.249 1.00 90.75 150 ARG A C 1
ATOM 1208 O O . ARG A 1 150 ? -11.429 17.022 31.767 1.00 90.75 150 ARG A O 1
ATOM 1215 N N . ALA A 1 151 ? -11.801 15.705 29.987 1.00 88.00 151 ALA A N 1
ATOM 1216 C CA . ALA A 1 151 ? -12.275 16.773 29.136 1.00 88.00 151 ALA A CA 1
ATOM 1217 C C . ALA A 1 151 ? -13.618 17.278 29.673 1.00 88.00 151 ALA A C 1
ATOM 1219 O O . ALA A 1 151 ? -14.583 16.527 29.811 1.00 88.00 151 ALA A O 1
ATOM 1220 N N . HIS A 1 152 ? -13.677 18.570 29.977 1.00 87.50 152 HIS A N 1
ATOM 1221 C CA . HIS A 1 152 ? -14.922 19.234 30.326 1.00 87.50 152 HIS A CA 1
ATOM 1222 C C . HIS A 1 152 ? -15.609 19.738 29.055 1.00 87.50 152 HIS A C 1
ATOM 1224 O O . HIS A 1 152 ? -14.955 20.268 28.153 1.00 87.50 152 HIS A O 1
ATOM 1230 N N . LEU A 1 153 ? -16.938 19.613 29.000 1.00 83.56 153 LEU A N 1
ATOM 1231 C CA . LEU A 1 153 ? -17.750 20.233 27.952 1.00 83.56 153 LEU A CA 1
ATOM 1232 C C . LEU A 1 153 ? -17.409 21.729 27.845 1.00 83.56 153 LEU A C 1
ATOM 1234 O O . LEU A 1 153 ? -17.438 22.452 28.838 1.00 83.56 153 LEU A O 1
ATOM 1238 N N . GLY A 1 154 ? -17.064 22.176 26.637 1.00 78.06 154 GLY A N 1
ATOM 1239 C CA . GLY A 1 154 ? -16.720 23.571 26.345 1.00 78.06 154 GLY A CA 1
ATOM 1240 C C . GLY A 1 154 ? -15.238 23.941 26.486 1.00 78.06 154 GLY A C 1
ATOM 1241 O O . GLY A 1 154 ? -14.863 25.030 26.061 1.00 78.06 154 GLY A O 1
ATOM 1242 N N . GLN A 1 155 ? -14.372 23.068 27.015 1.00 78.88 155 GLN A N 1
ATOM 1243 C CA . GLN A 1 155 ? -12.924 23.311 26.986 1.00 78.88 155 GLN A CA 1
ATOM 1244 C C . GLN A 1 155 ? -12.312 22.905 25.643 1.00 78.88 155 GLN A C 1
ATOM 1246 O O . GLN A 1 155 ? -12.630 21.855 25.085 1.00 78.88 155 GLN A O 1
ATOM 1251 N N . LEU A 1 156 ? -11.392 23.734 25.138 1.00 67.69 156 LEU A N 1
ATOM 1252 C CA . LEU A 1 156 ? -10.636 23.445 23.922 1.00 67.69 156 LEU A CA 1
ATOM 1253 C C . LEU A 1 156 ? -9.735 22.211 24.134 1.00 67.69 156 LEU A C 1
ATOM 1255 O O . LEU A 1 156 ? -8.820 22.279 24.961 1.00 67.69 156 LEU A O 1
ATOM 1259 N N . PRO A 1 157 ? -9.911 21.107 23.379 1.00 80.31 157 PRO A N 1
ATOM 1260 C CA . PRO A 1 157 ? -9.108 19.899 23.545 1.00 80.31 157 PRO A CA 1
ATOM 1261 C C . PRO A 1 157 ? -7.753 20.041 22.832 1.00 80.31 157 PRO A C 1
ATOM 1263 O O . PRO A 1 157 ? -7.430 19.276 21.925 1.00 80.31 157 PRO A O 1
ATOM 1266 N N . TRP A 1 158 ? -6.949 21.033 23.233 1.00 80.56 158 TRP A N 1
ATOM 1267 C CA . TRP A 1 158 ? -5.649 21.359 22.622 1.00 80.56 158 TRP A CA 1
ATOM 1268 C C . TRP A 1 158 ? -4.727 20.135 22.518 1.00 80.56 158 TRP A C 1
ATOM 1270 O O . TRP A 1 158 ? -4.005 19.967 21.536 1.00 80.56 158 TRP A O 1
ATOM 1280 N N . TRP A 1 159 ? -4.815 19.236 23.501 1.00 83.12 159 TRP A N 1
ATOM 1281 C CA . TRP A 1 159 ? -4.028 18.013 23.581 1.00 83.12 159 TRP A CA 1
ATOM 1282 C C . TRP A 1 159 ? -4.292 17.059 22.404 1.00 83.12 159 TRP A C 1
ATOM 1284 O O . TRP A 1 159 ? -3.365 16.363 21.994 1.00 83.12 159 TRP A O 1
ATOM 1294 N N . ARG A 1 160 ? -5.500 17.045 21.810 1.00 81.62 160 ARG A N 1
ATOM 1295 C CA . ARG A 1 160 ? -5.802 16.215 20.626 1.00 81.62 160 ARG A CA 1
ATOM 1296 C C . ARG A 1 160 ? -4.933 16.643 19.450 1.00 81.62 160 ARG A C 1
ATOM 1298 O O . ARG A 1 160 ? -4.185 15.834 18.901 1.00 81.62 160 ARG A O 1
ATOM 1305 N N . GLY A 1 161 ? -4.941 17.943 19.151 1.00 77.94 161 GLY A N 1
ATOM 1306 C CA . GLY A 1 161 ? -4.127 18.506 18.079 1.00 77.94 161 GLY A CA 1
ATOM 1307 C C . GLY A 1 161 ? -2.628 18.379 18.348 1.00 77.94 161 GLY A C 1
ATOM 1308 O O . GLY A 1 161 ? -1.867 18.034 17.442 1.00 77.94 161 GLY A O 1
ATOM 1309 N N . THR A 1 162 ? -2.191 18.529 19.602 1.00 83.19 162 THR A N 1
ATOM 1310 C CA . THR A 1 162 ? -0.790 18.295 19.988 1.00 83.19 162 THR A CA 1
ATOM 1311 C C . THR A 1 162 ? -0.360 16.844 19.763 1.00 83.19 162 THR A C 1
ATOM 1313 O O . THR A 1 162 ? 0.681 16.615 19.151 1.00 83.19 162 THR A O 1
ATOM 1316 N N . LEU A 1 163 ? -1.151 15.854 20.192 1.00 85.69 163 LEU A N 1
ATOM 1317 C CA . LEU A 1 163 ? -0.827 14.437 19.986 1.00 85.69 163 LEU A CA 1
ATOM 1318 C C . LEU A 1 163 ? -0.766 14.072 18.499 1.00 85.69 163 LEU A C 1
ATOM 1320 O O . LEU A 1 163 ? 0.139 13.347 18.083 1.00 85.69 163 LEU A O 1
ATOM 1324 N N . VAL A 1 164 ? -1.701 14.587 17.696 1.00 81.06 164 VAL A N 1
ATOM 1325 C CA . VAL A 1 164 ? -1.698 14.421 16.234 1.00 81.06 164 VAL A CA 1
ATOM 1326 C C . VAL A 1 164 ? -0.446 15.046 15.625 1.00 81.06 164 VAL A C 1
ATOM 1328 O O . VAL A 1 164 ? 0.232 14.399 14.827 1.00 81.06 164 VAL A O 1
ATOM 1331 N N . THR A 1 165 ? -0.099 16.262 16.049 1.00 80.81 165 THR A N 1
ATOM 1332 C CA . THR A 1 165 ? 1.084 16.986 15.572 1.00 80.81 165 THR A CA 1
ATOM 1333 C C . THR A 1 165 ? 2.364 16.223 15.887 1.00 80.81 165 THR A C 1
ATOM 1335 O O . THR A 1 165 ? 3.159 15.986 14.984 1.00 80.81 165 THR A O 1
ATOM 1338 N N . ILE A 1 166 ? 2.554 15.777 17.133 1.00 84.56 166 ILE A N 1
ATOM 1339 C CA . ILE A 1 166 ? 3.745 15.011 17.527 1.00 84.56 166 ILE A CA 1
ATOM 1340 C C . ILE A 1 166 ? 3.813 13.700 16.738 1.00 84.56 166 ILE A C 1
ATOM 1342 O O . ILE A 1 166 ? 4.862 13.362 16.196 1.00 84.56 166 ILE A O 1
ATOM 1346 N N . ASN A 1 167 ? 2.693 12.983 16.608 1.00 83.81 167 ASN A N 1
ATOM 1347 C CA . ASN A 1 167 ? 2.639 11.747 15.830 1.00 83.81 167 ASN A CA 1
ATOM 1348 C C . ASN A 1 167 ? 3.042 11.974 14.366 1.00 83.81 167 ASN A C 1
ATOM 1350 O O . ASN A 1 167 ? 3.836 11.212 13.818 1.00 83.81 167 ASN A O 1
ATOM 1354 N N . GLY A 1 168 ? 2.506 13.030 13.750 1.00 78.94 168 GLY A N 1
ATOM 1355 C CA . GLY A 1 168 ? 2.858 13.429 12.394 1.00 78.94 168 GLY A CA 1
ATOM 1356 C C . GLY A 1 168 ? 4.346 13.745 12.275 1.00 78.94 168 GLY A C 1
ATOM 1357 O O . GLY A 1 168 ? 5.028 13.121 11.468 1.00 78.94 168 GLY A O 1
ATOM 1358 N N . VAL A 1 169 ? 4.844 14.663 13.108 1.00 77.94 169 VAL A N 1
ATOM 1359 C CA . VAL A 1 169 ? 6.214 15.201 13.058 1.00 77.94 169 VAL A CA 1
ATOM 1360 C C . VAL A 1 169 ? 7.287 14.145 13.344 1.00 77.94 169 VAL A C 1
ATOM 1362 O O . VAL A 1 169 ? 8.359 14.187 12.749 1.00 77.94 169 VAL A O 1
ATOM 1365 N N . VAL A 1 170 ? 7.030 13.205 14.257 1.00 77.69 170 VAL A N 1
ATOM 1366 C CA . VAL A 1 170 ? 8.042 12.218 14.663 1.00 77.69 170 VAL A CA 1
ATOM 1367 C C . VAL A 1 170 ? 8.102 11.035 13.695 1.00 77.69 170 VAL A C 1
ATOM 1369 O O . VAL A 1 170 ? 9.194 10.592 13.350 1.00 77.69 170 VAL A O 1
ATOM 1372 N N . PHE A 1 171 ? 6.954 10.518 13.241 1.00 77.31 171 PHE A N 1
ATOM 1373 C CA . PHE A 1 171 ? 6.911 9.237 12.519 1.00 77.31 171 PHE A CA 1
ATOM 1374 C C . PHE A 1 171 ? 6.529 9.353 11.044 1.00 77.31 171 PHE A C 1
ATOM 1376 O O . PHE A 1 171 ? 6.994 8.550 10.236 1.00 77.31 171 PHE A O 1
ATOM 1383 N N . CYS A 1 172 ? 5.701 10.330 10.669 1.00 73.06 172 CYS A N 1
ATOM 1384 C CA . CYS A 1 172 ? 5.181 10.423 9.304 1.00 73.06 172 CYS A CA 1
ATOM 1385 C C . CYS A 1 172 ? 5.989 11.393 8.437 1.00 73.06 172 CYS A C 1
ATOM 1387 O O . CYS A 1 172 ? 6.278 11.100 7.276 1.00 73.06 172 CYS A O 1
ATOM 1389 N N . THR A 1 173 ? 6.352 12.557 8.975 1.00 77.31 173 THR A N 1
ATOM 1390 C CA . THR A 1 173 ? 6.900 13.654 8.172 1.00 77.31 173 THR A CA 1
ATOM 1391 C C . THR A 1 173 ? 8.312 13.397 7.682 1.00 77.31 173 THR A C 1
ATOM 1393 O O . THR A 1 173 ? 8.618 13.876 6.604 1.00 77.31 173 THR A O 1
ATOM 1396 N N . TRP A 1 174 ? 9.164 12.643 8.387 1.00 82.25 174 TRP A N 1
ATOM 1397 C CA . TRP A 1 174 ? 10.549 12.436 7.937 1.00 82.25 174 TRP A CA 1
ATOM 1398 C C . TRP A 1 174 ? 10.619 11.725 6.577 1.00 82.25 174 TRP A C 1
ATOM 1400 O O . TRP A 1 174 ? 11.208 12.245 5.633 1.00 82.25 174 TRP A O 1
ATOM 1410 N N . GLY A 1 175 ? 9.965 10.565 6.446 1.00 81.38 175 GLY A N 1
ATOM 1411 C CA . GLY A 1 175 ? 9.952 9.803 5.192 1.00 81.38 175 GLY A CA 1
ATOM 1412 C C . GLY A 1 175 ? 9.188 10.511 4.067 1.00 81.38 175 GLY A C 1
ATOM 1413 O O . GLY A 1 175 ? 9.637 10.511 2.920 1.00 81.38 175 GLY A O 1
ATOM 1414 N N . LEU A 1 176 ? 8.068 11.172 4.389 1.00 82.19 176 LEU A N 1
ATOM 1415 C CA . LEU A 1 176 ? 7.331 12.011 3.430 1.00 82.19 176 LEU A CA 1
ATOM 1416 C C . LEU A 1 176 ? 8.182 13.184 2.944 1.00 82.19 176 LEU A C 1
ATOM 1418 O O . LEU A 1 176 ? 8.206 13.506 1.762 1.00 82.19 176 LEU A O 1
ATOM 1422 N N . PHE A 1 177 ? 8.918 13.806 3.856 1.00 84.81 177 PHE A N 1
ATOM 1423 C CA . PHE A 1 177 ? 9.780 14.924 3.541 1.00 84.81 177 PHE A CA 1
ATOM 1424 C C . PHE A 1 177 ? 10.951 14.500 2.660 1.00 84.81 177 PHE A C 1
ATOM 1426 O O . PHE A 1 177 ? 11.205 15.160 1.656 1.00 84.81 177 PHE A O 1
ATOM 1433 N N . GLU A 1 178 ? 11.632 13.399 2.987 1.00 85.25 178 GLU A N 1
ATOM 1434 C CA . GLU A 1 178 ? 12.716 12.857 2.164 1.00 85.25 178 GLU A CA 1
ATOM 1435 C C . GLU A 1 178 ? 12.221 12.490 0.762 1.00 85.25 178 GLU A C 1
ATOM 1437 O O . GLU A 1 178 ? 12.856 12.863 -0.221 1.00 85.25 178 GLU A O 1
ATOM 1442 N N . THR A 1 179 ? 11.061 11.840 0.651 1.00 85.56 179 THR A N 1
ATOM 1443 C CA . THR A 1 179 ? 10.491 11.430 -0.644 1.00 85.56 179 THR A CA 1
ATOM 1444 C C . THR A 1 179 ? 10.062 12.613 -1.507 1.00 85.56 179 THR A C 1
ATOM 1446 O O . THR A 1 179 ? 10.459 12.676 -2.670 1.00 85.56 179 THR A O 1
ATOM 1449 N N . TRP A 1 180 ? 9.328 13.582 -0.951 1.00 87.94 180 TRP A N 1
ATOM 1450 C CA . TRP A 1 180 ? 8.904 14.784 -1.682 1.00 87.94 180 TRP A CA 1
ATOM 1451 C C . TRP A 1 180 ? 10.068 15.721 -2.011 1.00 87.94 180 TRP A C 1
ATOM 1453 O O . TRP A 1 180 ? 10.090 16.367 -3.057 1.00 87.94 180 TRP A O 1
ATOM 1463 N N . SER A 1 181 ? 11.066 15.788 -1.135 1.00 86.50 181 SER A N 1
ATOM 1464 C CA . SER A 1 181 ? 12.301 16.527 -1.397 1.00 86.50 181 SER A CA 1
ATOM 1465 C C . SER A 1 181 ? 13.093 15.876 -2.521 1.00 86.50 181 SER A C 1
ATOM 1467 O O . SER A 1 181 ? 13.461 16.553 -3.479 1.00 86.50 181 SER A O 1
ATOM 1469 N N . ALA A 1 182 ? 13.270 14.553 -2.463 1.00 84.38 182 ALA A N 1
ATOM 1470 C CA . ALA A 1 182 ? 13.923 13.799 -3.520 1.00 84.38 182 ALA A CA 1
ATOM 1471 C C . ALA A 1 182 ? 13.158 13.911 -4.840 1.00 84.38 182 ALA A C 1
ATOM 1473 O O . ALA A 1 182 ? 13.790 13.988 -5.882 1.00 84.38 182 ALA A O 1
ATOM 1474 N N . SER A 1 183 ? 11.825 13.976 -4.836 1.00 85.25 183 SER A N 1
ATOM 1475 C CA . SER A 1 183 ? 11.040 14.115 -6.065 1.00 85.25 183 SER A CA 1
ATOM 1476 C C . SER A 1 183 ? 11.133 15.488 -6.711 1.00 85.25 183 SER A C 1
ATOM 1478 O O . SER A 1 183 ? 11.166 15.582 -7.940 1.00 85.25 183 SER A O 1
ATOM 1480 N N . LEU A 1 184 ? 11.151 16.544 -5.894 1.00 86.56 184 LEU A N 1
ATOM 1481 C CA . LEU A 1 184 ? 11.142 17.919 -6.374 1.00 86.56 184 LEU A CA 1
ATOM 1482 C C . LEU A 1 184 ? 12.554 18.409 -6.683 1.00 86.56 184 LEU A C 1
ATOM 1484 O O . LEU A 1 184 ? 12.788 18.986 -7.741 1.00 86.56 184 LEU A O 1
ATOM 1488 N N . ALA A 1 185 ? 13.498 18.171 -5.774 1.00 84.69 185 ALA A N 1
ATOM 1489 C CA . ALA A 1 185 ? 14.880 18.619 -5.895 1.00 84.69 185 ALA A CA 1
ATOM 1490 C C . ALA A 1 185 ? 15.799 17.575 -6.550 1.00 84.69 185 ALA A C 1
ATOM 1492 O O . ALA A 1 185 ? 16.876 17.924 -7.013 1.00 84.69 185 ALA A O 1
ATOM 1493 N N . GLY A 1 186 ? 15.422 16.299 -6.618 1.00 78.00 186 GLY A N 1
ATOM 1494 C CA . GLY A 1 186 ? 16.317 15.249 -7.126 1.00 78.00 186 GLY A CA 1
ATOM 1495 C C . GLY A 1 186 ? 17.483 14.899 -6.203 1.00 78.00 186 GLY A C 1
ATOM 1496 O O . GLY A 1 186 ? 18.339 14.095 -6.563 1.00 78.00 186 GLY A O 1
ATOM 1497 N N . GLU A 1 187 ? 17.489 15.464 -4.999 1.00 81.19 187 GLU A N 1
ATOM 1498 C CA . GLU A 1 187 ? 18.485 15.234 -3.965 1.00 81.19 187 GLU A CA 1
ATOM 1499 C C . GLU A 1 187 ? 17.793 14.931 -2.642 1.00 81.19 187 GLU A C 1
ATOM 1501 O O . GLU A 1 187 ? 16.677 15.389 -2.378 1.00 81.19 187 GLU A O 1
ATOM 1506 N N . ARG A 1 188 ? 18.482 14.177 -1.786 1.00 84.00 188 ARG A N 1
ATOM 1507 C CA . ARG A 1 188 ? 18.027 13.976 -0.415 1.00 84.00 188 ARG A CA 1
ATOM 1508 C C . ARG A 1 188 ? 18.166 15.279 0.370 1.00 84.00 188 ARG A C 1
ATOM 1510 O O . ARG A 1 188 ? 19.145 16.003 0.177 1.00 84.00 188 ARG A O 1
ATOM 1517 N N . PRO A 1 189 ? 17.221 15.583 1.267 1.00 84.31 189 PRO A N 1
ATOM 1518 C CA . PRO A 1 189 ? 17.334 16.768 2.088 1.00 84.31 189 PRO A CA 1
ATOM 1519 C C . PRO A 1 189 ? 18.529 16.675 3.039 1.00 84.31 189 PRO A C 1
ATOM 1521 O O . PRO A 1 189 ? 18.833 15.621 3.598 1.00 84.31 189 PRO A O 1
ATOM 1524 N N . THR A 1 190 ? 19.179 17.811 3.272 1.00 85.94 190 THR A N 1
ATOM 1525 C CA . THR A 1 190 ? 20.158 17.952 4.353 1.00 85.94 190 THR A CA 1
ATOM 1526 C C . THR A 1 190 ? 19.439 18.070 5.695 1.00 85.94 190 THR A C 1
ATOM 1528 O O . THR A 1 190 ? 18.288 18.510 5.746 1.00 85.94 190 THR A O 1
ATOM 1531 N N . CYS A 1 191 ? 20.139 17.772 6.797 1.00 85.44 191 CYS A N 1
ATOM 1532 C CA . CYS A 1 191 ? 19.609 17.948 8.155 1.00 85.44 191 CYS A CA 1
ATOM 1533 C C . CYS A 1 191 ? 19.006 19.350 8.365 1.00 85.44 191 CYS A C 1
ATOM 1535 O O . CYS A 1 191 ? 17.907 19.472 8.896 1.00 85.44 191 CYS A O 1
ATOM 1537 N N . LEU A 1 192 ? 19.662 20.400 7.850 1.00 83.56 192 LEU A N 1
ATOM 1538 C CA . LEU A 1 192 ? 19.156 21.772 7.921 1.00 83.56 192 LEU A CA 1
ATOM 1539 C C . LEU A 1 192 ? 17.804 21.928 7.212 1.00 83.56 192 LEU A C 1
ATOM 1541 O O . LEU A 1 192 ? 16.857 22.438 7.808 1.00 83.56 192 LEU A O 1
ATOM 1545 N N . THR A 1 193 ? 17.690 21.477 5.959 1.00 82.38 193 THR A N 1
ATOM 1546 C CA . THR A 1 193 ? 16.420 21.568 5.218 1.00 82.38 193 THR A CA 1
ATOM 1547 C C . THR A 1 193 ? 15.315 20.728 5.850 1.00 82.38 193 THR A C 1
ATOM 1549 O O . THR A 1 193 ? 14.159 21.150 5.841 1.00 82.38 193 THR A O 1
ATOM 1552 N N . THR A 1 194 ? 15.669 19.600 6.475 1.00 83.94 194 THR A N 1
ATOM 1553 C CA . THR A 1 194 ? 14.732 18.802 7.270 1.00 83.94 194 THR A CA 1
ATOM 1554 C C . THR A 1 194 ? 14.247 19.556 8.491 1.00 83.94 194 THR A C 1
ATOM 1556 O O . THR A 1 194 ? 13.040 19.653 8.692 1.00 83.94 194 THR A O 1
ATOM 1559 N N . CYS A 1 195 ? 15.145 20.163 9.265 1.00 83.94 195 CYS A N 1
ATOM 1560 C CA . CYS A 1 195 ? 14.767 20.979 10.414 1.00 83.94 195 CYS A CA 1
ATOM 1561 C C . CYS A 1 195 ? 13.839 22.131 10.009 1.00 83.94 195 CYS A C 1
ATOM 1563 O O . CYS A 1 195 ? 12.811 22.326 10.649 1.00 83.94 195 CYS A O 1
ATOM 1565 N N . VAL A 1 196 ? 14.138 22.850 8.920 1.00 82.38 196 VAL A N 1
ATOM 1566 C CA . VAL A 1 196 ? 13.274 23.935 8.416 1.00 82.38 196 VAL A CA 1
ATOM 1567 C C . VAL A 1 196 ? 11.895 23.410 8.005 1.00 82.38 196 VAL A C 1
ATOM 1569 O O . VAL A 1 196 ? 10.879 23.975 8.410 1.00 82.38 196 VAL A O 1
ATOM 1572 N N . GLY A 1 197 ? 11.838 22.311 7.244 1.00 80.62 197 GLY A N 1
ATOM 1573 C CA . GLY A 1 197 ? 10.576 21.688 6.838 1.00 80.62 197 GLY A CA 1
ATOM 1574 C C . GLY A 1 197 ? 9.735 21.223 8.031 1.00 80.62 197 GLY A C 1
ATOM 1575 O O . GLY A 1 197 ? 8.529 21.474 8.072 1.00 80.62 197 GLY A O 1
ATOM 1576 N N . LEU A 1 198 ? 10.368 20.606 9.033 1.00 83.25 198 LEU A N 1
ATOM 1577 C CA . LEU A 1 198 ? 9.708 20.159 10.261 1.00 83.25 198 LEU A CA 1
ATOM 1578 C C . LEU A 1 198 ? 9.216 21.333 11.116 1.00 83.25 198 LEU A C 1
ATOM 1580 O O . LEU A 1 198 ? 8.098 21.272 11.622 1.00 83.25 198 LEU A O 1
ATOM 1584 N N . LEU A 1 199 ? 9.996 22.413 11.240 1.00 84.12 199 LEU A N 1
ATOM 1585 C CA . LEU A 1 199 ? 9.588 23.622 11.963 1.00 84.12 199 LEU A CA 1
ATOM 1586 C C . LEU A 1 199 ? 8.366 24.284 11.317 1.00 84.12 199 LEU A C 1
ATOM 1588 O O . LEU A 1 199 ? 7.439 24.676 12.024 1.00 84.12 199 LEU A O 1
ATOM 1592 N N . LEU A 1 200 ? 8.321 24.362 9.984 1.00 81.81 200 LEU A N 1
ATOM 1593 C CA . LEU A 1 200 ? 7.156 24.888 9.269 1.00 81.81 200 LEU A CA 1
ATOM 1594 C C . LEU A 1 200 ? 5.942 23.968 9.421 1.00 81.81 200 LEU A C 1
ATOM 1596 O O . LEU A 1 200 ? 4.860 24.448 9.754 1.00 81.81 200 LEU A O 1
ATOM 1600 N N . CYS A 1 201 ? 6.116 22.652 9.265 1.00 82.19 201 CYS A N 1
ATOM 1601 C CA . CYS A 1 201 ? 5.058 21.676 9.534 1.00 82.19 201 CYS A CA 1
ATOM 1602 C C . CYS A 1 201 ? 4.482 21.847 10.948 1.00 82.19 201 CYS A C 1
ATOM 1604 O O . CYS A 1 201 ? 3.264 21.861 11.124 1.00 82.19 201 CYS A O 1
ATOM 1606 N N . PHE A 1 202 ? 5.352 22.013 11.947 1.00 82.69 202 PHE A N 1
ATOM 1607 C CA . PHE A 1 202 ? 4.963 22.237 13.335 1.00 82.69 202 PHE A CA 1
ATOM 1608 C C . PHE A 1 202 ? 4.215 23.565 13.514 1.00 82.69 202 PHE A C 1
ATOM 1610 O O . PHE A 1 202 ? 3.167 23.586 14.151 1.00 82.69 202 PHE A O 1
ATOM 1617 N N . GLY A 1 203 ? 4.683 24.653 12.893 1.00 83.31 203 GLY A N 1
ATOM 1618 C CA . GLY A 1 203 ? 4.008 25.954 12.921 1.00 83.31 203 GLY A CA 1
ATOM 1619 C C . GLY A 1 203 ? 2.585 25.906 12.354 1.00 83.31 203 GLY A C 1
ATOM 1620 O O . GLY A 1 203 ? 1.647 26.359 13.008 1.00 83.31 203 GLY A O 1
ATOM 1621 N N . PHE A 1 204 ? 2.393 25.290 11.182 1.00 80.50 204 PHE A N 1
ATOM 1622 C CA . PHE A 1 204 ? 1.060 25.117 10.584 1.00 80.50 204 PHE A CA 1
ATOM 1623 C C . PHE A 1 204 ? 0.149 24.216 11.428 1.00 80.50 204 PHE A C 1
ATOM 1625 O O . PHE A 1 204 ? -1.038 24.509 11.587 1.00 80.50 204 PHE A O 1
ATOM 1632 N N . ALA A 1 205 ? 0.698 23.144 12.001 1.00 78.12 205 ALA A N 1
ATOM 1633 C CA . ALA A 1 205 ? -0.054 22.242 12.866 1.00 78.12 205 ALA A CA 1
ATOM 1634 C C . ALA A 1 205 ? -0.448 22.905 14.201 1.00 78.12 205 ALA A C 1
ATOM 1636 O O . ALA A 1 205 ? -1.549 22.683 14.701 1.00 78.12 205 ALA A O 1
ATOM 1637 N N . ILE A 1 206 ? 0.382 23.792 14.755 1.00 80.44 206 ILE A N 1
ATOM 1638 C CA . ILE A 1 206 ? 0.004 24.603 15.919 1.00 80.44 206 ILE A CA 1
ATOM 1639 C C . ILE A 1 206 ? -1.181 25.512 15.583 1.00 80.44 206 ILE A C 1
ATOM 1641 O O . ILE A 1 206 ? -2.155 25.541 16.334 1.00 80.44 206 ILE A O 1
ATOM 1645 N N . VAL A 1 207 ? -1.130 26.220 14.449 1.00 81.94 207 VAL A N 1
ATOM 1646 C CA . VAL A 1 207 ? -2.225 27.107 14.020 1.00 81.94 207 VAL A CA 1
ATOM 1647 C C . VAL A 1 207 ? -3.534 26.328 13.889 1.00 81.94 207 VAL A C 1
ATOM 1649 O O . VAL A 1 207 ? -4.556 26.749 14.428 1.00 81.94 207 VAL A O 1
ATOM 1652 N N . GLY A 1 208 ? -3.505 25.157 13.246 1.00 75.88 208 GLY A N 1
ATOM 1653 C CA . GLY A 1 208 ? -4.691 24.308 13.132 1.00 75.88 208 GLY A CA 1
ATOM 1654 C C . GLY A 1 208 ? -5.180 23.756 14.479 1.00 75.88 208 GLY A C 1
ATOM 1655 O O . GLY A 1 208 ? -6.387 23.645 14.691 1.00 75.88 208 GLY A O 1
ATOM 1656 N N . THR A 1 209 ? -4.262 23.460 15.408 1.00 75.38 209 THR A N 1
ATOM 1657 C CA . THR A 1 209 ? -4.599 23.002 16.767 1.00 75.38 209 THR A CA 1
ATOM 1658 C C . THR A 1 209 ? -5.362 24.087 17.526 1.00 75.38 209 THR A C 1
ATOM 1660 O O . THR A 1 209 ? -6.391 23.803 18.138 1.00 75.38 209 THR A O 1
ATOM 1663 N N . PHE A 1 210 ? -4.909 25.343 17.443 1.00 77.88 210 PHE A N 1
ATOM 1664 C CA . PHE A 1 210 ? -5.612 26.480 18.044 1.00 77.88 210 PHE A CA 1
ATOM 1665 C C . PHE A 1 210 ? -6.958 26.773 17.371 1.00 77.88 210 PHE A C 1
ATOM 1667 O O . PHE A 1 210 ? -7.884 27.221 18.041 1.00 77.88 210 PHE A O 1
ATOM 1674 N N . ALA A 1 211 ? -7.094 26.464 16.081 1.00 76.44 211 ALA A N 1
ATOM 1675 C CA . ALA A 1 211 ? -8.342 26.600 15.334 1.00 76.44 211 ALA A CA 1
ATOM 1676 C C . ALA A 1 211 ? -9.363 25.469 15.592 1.00 76.44 211 ALA A C 1
ATOM 1678 O O . ALA A 1 211 ? -10.417 25.461 14.962 1.00 76.44 211 ALA A O 1
ATOM 1679 N N . GLN A 1 212 ? -9.073 24.514 16.491 1.00 70.75 212 GLN A N 1
ATOM 1680 C CA . GLN A 1 212 ? -9.936 23.358 16.805 1.00 70.75 212 GLN A CA 1
ATOM 1681 C C . GLN A 1 212 ? -10.344 22.520 15.596 1.00 70.75 212 GLN A C 1
ATOM 1683 O O . GLN A 1 212 ? -11.410 21.900 15.562 1.00 70.75 212 GLN A O 1
ATOM 1688 N N . ILE A 1 213 ? -9.491 22.495 14.586 1.00 71.75 213 ILE A N 1
ATOM 1689 C CA . ILE A 1 213 ? -9.740 21.692 13.405 1.00 71.75 213 ILE A CA 1
ATOM 1690 C C . ILE A 1 213 ? -9.647 20.221 13.819 1.00 71.75 213 ILE A C 1
ATOM 1692 O O . ILE A 1 213 ? -8.752 19.836 14.573 1.00 71.75 213 ILE A O 1
ATOM 1696 N N . ALA A 1 214 ? -10.587 19.398 13.347 1.00 75.38 214 ALA A N 1
ATOM 1697 C CA . ALA A 1 214 ? -10.568 17.964 13.614 1.00 75.38 214 ALA A CA 1
ATOM 1698 C C . ALA A 1 214 ? -9.213 17.344 13.214 1.00 75.38 214 ALA A C 1
ATOM 1700 O O . ALA A 1 214 ? -8.561 17.805 12.274 1.00 75.38 214 ALA A O 1
ATOM 1701 N N . ASP A 1 215 ? -8.815 16.268 13.897 1.00 73.94 215 ASP A N 1
ATOM 1702 C CA . ASP A 1 215 ? -7.509 15.607 13.749 1.00 73.94 215 ASP A CA 1
ATOM 1703 C C . ASP A 1 215 ? -7.104 15.360 12.285 1.00 73.94 215 ASP A C 1
ATOM 1705 O O . ASP A 1 215 ? -5.936 15.497 11.905 1.00 73.94 215 ASP A O 1
ATOM 1709 N N . TYR A 1 216 ? -8.082 15.009 11.447 1.00 74.31 216 TYR A N 1
ATOM 1710 C CA . TYR A 1 216 ? -7.865 14.716 10.037 1.00 74.31 216 TYR A CA 1
ATOM 1711 C C . TYR A 1 216 ? -7.479 15.963 9.210 1.00 74.31 216 TYR A C 1
ATOM 1713 O O . TYR A 1 216 ? -6.363 15.995 8.685 1.00 74.31 216 TYR A O 1
ATOM 1721 N N . PRO A 1 217 ? -8.308 17.023 9.115 1.00 77.56 217 PRO A N 1
ATOM 1722 C CA . PRO A 1 217 ? -7.904 18.252 8.431 1.00 77.56 217 PRO A CA 1
ATOM 1723 C C . PRO A 1 217 ? -6.680 18.939 9.062 1.00 77.56 217 PRO A C 1
ATOM 1725 O O . PRO A 1 217 ? -5.882 19.526 8.332 1.00 77.56 217 PRO A O 1
ATOM 1728 N N . LEU A 1 218 ? -6.447 18.784 10.371 1.00 78.81 218 LEU A N 1
ATOM 1729 C CA . LEU A 1 218 ? -5.212 19.240 11.016 1.00 78.81 218 LEU A CA 1
ATOM 1730 C C . LEU A 1 218 ? -3.969 18.550 10.434 1.00 78.81 218 LEU A C 1
ATOM 1732 O O . LEU A 1 218 ? -2.969 19.199 10.118 1.00 78.81 218 LEU A O 1
ATOM 1736 N N . SER A 1 219 ? -4.052 17.231 10.247 1.00 76.69 219 SER A N 1
ATOM 1737 C CA . SER A 1 219 ? -2.988 16.447 9.618 1.00 76.69 219 SER A CA 1
ATOM 1738 C C . SER A 1 219 ? -2.729 16.917 8.182 1.00 76.69 219 SER A C 1
ATOM 1740 O O . SER A 1 219 ? -1.575 17.080 7.789 1.00 76.69 219 SER A O 1
ATOM 1742 N N . LEU A 1 220 ? -3.783 17.211 7.409 1.00 80.44 220 LEU A N 1
ATOM 1743 C CA . LEU A 1 220 ? -3.656 17.730 6.040 1.00 80.44 220 LEU A CA 1
ATOM 1744 C C . LEU A 1 220 ? -2.990 19.115 5.989 1.00 80.44 220 LEU A C 1
ATOM 1746 O O . LEU A 1 220 ? -2.156 19.368 5.114 1.00 80.44 220 LEU A O 1
ATOM 1750 N N . MET A 1 221 ? -3.305 20.002 6.937 1.00 79.00 221 MET A N 1
ATOM 1751 C CA . MET A 1 221 ? -2.648 21.309 7.049 1.00 79.00 221 MET A CA 1
ATOM 1752 C C . MET A 1 221 ? -1.157 21.173 7.362 1.00 79.00 221 MET A C 1
ATOM 1754 O O . MET A 1 221 ? -0.338 21.830 6.719 1.00 79.00 221 MET A O 1
ATOM 1758 N N . GLY A 1 222 ? -0.793 20.288 8.296 1.00 79.00 222 GLY A N 1
ATOM 1759 C CA . GLY A 1 222 ? 0.608 19.998 8.611 1.00 79.00 222 GLY A CA 1
ATOM 1760 C C . GLY A 1 222 ? 1.382 19.498 7.387 1.00 79.00 222 GLY A C 1
ATOM 1761 O O . GLY A 1 222 ? 2.453 20.018 7.076 1.00 79.00 222 GLY A O 1
ATOM 1762 N N . LEU A 1 223 ? 0.803 18.560 6.628 1.00 81.25 223 LEU A N 1
ATOM 1763 C CA . LEU A 1 223 ? 1.395 18.053 5.384 1.00 81.25 223 LEU A CA 1
ATOM 1764 C C . LEU A 1 223 ? 1.549 19.141 4.313 1.00 81.25 223 LEU A C 1
ATOM 1766 O O . LEU A 1 223 ? 2.555 19.166 3.607 1.00 81.25 223 LEU A O 1
ATOM 1770 N N . THR A 1 224 ? 0.593 20.067 4.225 1.00 79.94 224 THR A N 1
ATOM 1771 C CA . THR A 1 224 ? 0.680 21.223 3.321 1.00 79.94 224 THR A CA 1
ATOM 1772 C C . THR A 1 224 ? 1.840 22.140 3.714 1.00 79.94 224 THR A C 1
ATOM 1774 O O . THR A 1 224 ? 2.639 22.519 2.859 1.00 79.94 224 THR A O 1
ATOM 1777 N N . GLY A 1 225 ? 1.989 22.445 5.007 1.00 77.62 225 GLY A N 1
ATOM 1778 C CA . GLY A 1 225 ? 3.117 23.226 5.524 1.00 77.62 225 GLY A CA 1
ATOM 1779 C C . GLY A 1 225 ? 4.468 22.554 5.267 1.00 77.62 225 GLY A C 1
ATOM 1780 O O . GLY A 1 225 ? 5.410 23.208 4.814 1.00 77.62 225 GLY A O 1
ATOM 1781 N N . LEU A 1 226 ? 4.546 21.235 5.476 1.00 80.44 226 LEU A N 1
ATOM 1782 C CA . LEU A 1 226 ? 5.734 20.433 5.176 1.00 80.44 226 LEU A CA 1
ATOM 1783 C C . LEU A 1 226 ? 6.118 20.530 3.695 1.00 80.44 226 LEU A C 1
ATOM 1785 O O . LEU A 1 226 ? 7.288 20.740 3.374 1.00 80.44 226 LEU A O 1
ATOM 1789 N N . PHE A 1 227 ? 5.129 20.397 2.808 1.00 80.69 227 PHE A N 1
ATOM 1790 C CA . PHE A 1 227 ? 5.313 20.426 1.362 1.00 80.69 227 PHE A CA 1
ATOM 1791 C C . PHE A 1 227 ? 5.745 21.800 0.837 1.00 80.69 227 PHE A C 1
ATOM 1793 O O . PHE A 1 227 ? 6.692 21.905 0.059 1.00 80.69 227 PHE A O 1
ATOM 1800 N N . LEU A 1 228 ? 5.063 22.863 1.266 1.00 76.94 228 LEU A N 1
ATOM 1801 C CA . LEU A 1 228 ? 5.365 24.223 0.823 1.00 76.94 228 LEU A CA 1
ATOM 1802 C C . LEU A 1 228 ? 6.720 24.697 1.344 1.00 76.94 228 LEU A C 1
ATOM 1804 O O . LEU A 1 228 ? 7.441 25.380 0.622 1.00 76.94 228 LEU A O 1
ATOM 1808 N N . GLY A 1 229 ? 7.069 24.323 2.574 1.00 75.06 229 GLY A N 1
ATOM 1809 C CA . GLY A 1 229 ? 8.305 24.738 3.213 1.00 75.06 229 GLY A CA 1
ATOM 1810 C C . GLY A 1 229 ? 9.515 23.971 2.709 1.00 75.06 229 GLY A C 1
ATOM 1811 O O . GLY A 1 229 ? 10.421 24.535 2.100 1.00 75.06 229 GLY A O 1
ATOM 1812 N N . GLY A 1 230 ? 9.552 22.675 2.992 1.00 76.69 230 GLY A N 1
ATOM 1813 C CA . GLY A 1 230 ? 10.778 21.901 2.910 1.00 76.69 230 GLY A CA 1
ATOM 1814 C C . GLY A 1 230 ? 11.232 21.603 1.469 1.00 76.69 230 GLY A C 1
ATOM 1815 O O . GLY A 1 230 ? 12.282 22.110 1.069 1.00 76.69 230 GLY A O 1
ATOM 1816 N N . PRO A 1 231 ? 10.474 20.813 0.677 1.00 82.25 231 PRO A N 1
ATOM 1817 C CA . PRO A 1 231 ? 10.846 20.466 -0.695 1.00 82.25 231 PRO A CA 1
ATOM 1818 C C . PRO A 1 231 ? 11.113 21.699 -1.563 1.00 82.25 231 PRO A C 1
ATOM 1820 O O . PRO A 1 231 ? 12.094 21.730 -2.305 1.00 82.25 231 PRO A O 1
ATOM 1823 N N . THR A 1 232 ? 10.278 22.737 -1.440 1.00 81.94 232 THR A N 1
ATOM 1824 C CA . THR A 1 232 ? 10.445 24.005 -2.166 1.00 81.94 232 THR A CA 1
ATOM 1825 C C . THR A 1 232 ? 11.746 24.704 -1.780 1.00 81.94 232 THR A C 1
ATOM 1827 O O . THR A 1 232 ? 12.511 25.102 -2.658 1.00 81.94 232 THR A O 1
ATOM 1830 N N . SER A 1 233 ? 12.041 24.819 -0.480 1.00 79.50 233 SER A N 1
ATOM 1831 C CA . SER A 1 233 ? 13.289 25.434 -0.011 1.00 79.50 233 SER A CA 1
ATOM 1832 C C . SER A 1 233 ? 14.505 24.657 -0.504 1.00 79.50 233 SER A C 1
ATOM 1834 O O . SER A 1 233 ? 15.438 25.257 -1.033 1.00 79.50 233 SER A O 1
ATOM 1836 N N . LEU A 1 234 ? 14.480 23.322 -0.404 1.00 80.88 234 LEU A N 1
ATOM 1837 C CA . LEU A 1 234 ? 15.561 22.479 -0.910 1.00 80.88 234 LEU A CA 1
ATOM 1838 C C . LEU A 1 234 ? 15.752 22.670 -2.417 1.00 80.88 234 LEU A C 1
ATOM 1840 O O . LEU A 1 234 ? 16.881 22.845 -2.866 1.00 80.88 234 LEU A O 1
ATOM 1844 N N . TYR A 1 235 ? 14.665 22.697 -3.191 1.00 84.81 235 TYR A N 1
ATOM 1845 C CA . TYR A 1 235 ? 14.731 22.926 -4.630 1.00 84.81 235 TYR A CA 1
ATOM 1846 C C . TYR A 1 235 ? 15.470 24.225 -4.972 1.00 84.81 235 TYR A C 1
ATOM 1848 O O . TYR A 1 235 ? 16.337 24.224 -5.847 1.00 84.81 235 TYR A O 1
ATOM 1856 N N . TYR A 1 236 ? 15.151 25.333 -4.298 1.00 84.38 236 TYR A N 1
ATOM 1857 C CA . TYR A 1 236 ? 15.802 26.613 -4.577 1.00 84.38 236 TYR A CA 1
ATOM 1858 C C . TYR A 1 236 ? 17.256 26.652 -4.100 1.00 84.38 236 TYR A C 1
ATOM 1860 O O . TYR A 1 236 ? 18.102 27.179 -4.822 1.00 84.38 236 TYR A O 1
ATOM 1868 N N . LEU A 1 237 ? 17.564 26.046 -2.950 1.00 83.44 237 LEU A N 1
ATOM 1869 C CA . LEU A 1 237 ? 18.924 25.989 -2.407 1.00 83.44 237 LEU A CA 1
ATOM 1870 C C . LEU A 1 237 ? 19.874 25.153 -3.275 1.00 83.44 237 LEU A C 1
ATOM 1872 O O . LEU A 1 237 ? 21.042 25.502 -3.416 1.00 83.44 237 LEU A O 1
ATOM 1876 N N . THR A 1 238 ? 19.387 24.072 -3.886 1.00 80.94 238 THR A N 1
ATOM 1877 C CA . THR A 1 238 ? 20.227 23.137 -4.658 1.00 80.94 238 THR A CA 1
ATOM 1878 C C . THR A 1 238 ? 20.191 23.394 -6.158 1.00 80.94 238 THR A C 1
ATOM 1880 O O . THR A 1 238 ? 20.833 22.686 -6.933 1.00 80.94 238 THR A O 1
ATOM 1883 N N . ARG A 1 239 ? 19.444 24.409 -6.610 1.00 82.00 239 ARG A N 1
ATOM 1884 C CA . ARG A 1 239 ? 19.267 24.703 -8.039 1.00 82.00 239 ARG A CA 1
ATOM 1885 C C . ARG A 1 239 ? 20.589 24.949 -8.760 1.00 82.00 239 ARG A C 1
ATOM 1887 O O . ARG A 1 239 ? 20.727 24.545 -9.910 1.00 82.00 239 ARG A O 1
ATOM 1894 N N . ALA A 1 240 ? 21.550 25.579 -8.088 1.00 81.06 240 ALA A N 1
ATOM 1895 C CA . ALA A 1 240 ? 22.865 25.848 -8.658 1.00 81.06 240 ALA A CA 1
ATOM 1896 C C . ALA A 1 240 ? 23.642 24.566 -9.014 1.00 81.06 240 ALA A C 1
ATOM 1898 O O . ALA A 1 240 ? 24.445 24.601 -9.935 1.00 81.06 240 ALA A O 1
ATOM 1899 N N . ASN A 1 241 ? 23.361 23.437 -8.352 1.00 79.69 241 ASN A N 1
ATOM 1900 C CA . ASN A 1 241 ? 24.054 22.164 -8.578 1.00 79.69 241 ASN A CA 1
ATOM 1901 C C . ASN A 1 241 ? 23.493 21.377 -9.776 1.00 79.69 241 ASN A C 1
ATOM 1903 O O . ASN A 1 241 ? 24.121 20.427 -10.236 1.00 79.69 241 ASN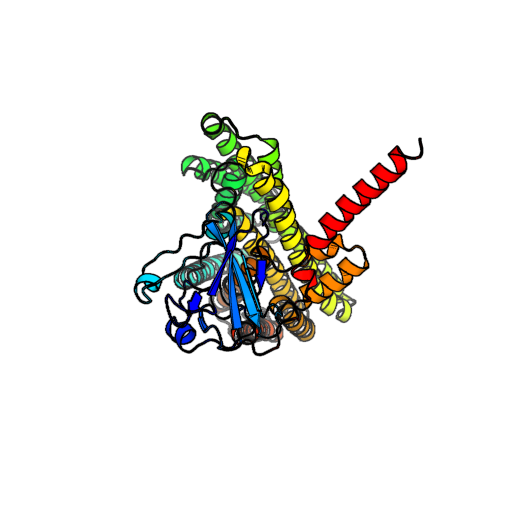 A O 1
ATOM 1907 N N . HIS A 1 242 ? 22.314 21.754 -10.290 1.00 79.69 242 HIS A N 1
ATOM 1908 C CA . HIS A 1 242 ? 21.584 20.994 -11.311 1.00 79.69 242 HIS A CA 1
ATOM 1909 C C . HIS A 1 242 ? 21.142 21.880 -12.472 1.00 79.69 242 HIS A C 1
ATOM 1911 O O . HIS A 1 242 ? 19.958 22.170 -12.641 1.00 79.69 242 HIS A O 1
ATOM 1917 N N . HIS A 1 243 ? 22.089 22.295 -13.313 1.00 79.06 243 HIS A N 1
ATOM 1918 C CA . HIS A 1 243 ? 21.819 23.216 -14.426 1.00 79.06 243 HIS A CA 1
ATOM 1919 C C . HIS A 1 243 ? 20.815 22.689 -15.468 1.00 79.06 243 HIS A C 1
ATOM 1921 O O . HIS A 1 243 ? 20.174 23.487 -16.145 1.00 79.06 243 HIS A O 1
ATOM 1927 N N . GLN A 1 244 ? 20.660 21.366 -15.591 1.00 80.81 244 GLN A N 1
ATOM 1928 C CA . GLN A 1 244 ? 19.727 20.723 -16.531 1.00 80.81 244 GLN A CA 1
ATOM 1929 C C . GLN A 1 244 ? 18.342 20.433 -15.923 1.00 80.81 244 GLN A C 1
ATOM 1931 O O . GLN A 1 244 ? 17.456 19.944 -16.622 1.00 80.81 244 GLN A O 1
ATOM 1936 N N . ARG A 1 245 ? 18.136 20.711 -14.627 1.00 80.50 245 ARG A N 1
ATOM 1937 C CA . ARG A 1 245 ? 16.876 20.421 -13.931 1.00 80.50 245 ARG A CA 1
ATOM 1938 C C . ARG A 1 245 ? 15.822 21.470 -14.261 1.00 80.50 245 ARG A C 1
ATOM 1940 O O . ARG A 1 245 ? 16.006 22.663 -14.017 1.00 80.50 245 ARG A O 1
ATOM 1947 N N . GLU A 1 246 ? 14.675 21.007 -14.737 1.00 84.31 246 GLU A N 1
ATOM 1948 C CA . GLU A 1 246 ? 13.516 21.855 -15.005 1.00 84.31 246 GLU A CA 1
ATOM 1949 C C . GLU A 1 246 ? 12.505 21.776 -13.851 1.00 84.31 246 GLU A C 1
ATOM 1951 O O . GLU A 1 246 ? 12.135 20.690 -13.405 1.00 84.31 246 GLU A O 1
ATOM 1956 N N . LEU A 1 247 ? 11.996 22.927 -13.393 1.00 85.81 247 LEU A N 1
ATOM 1957 C CA . LEU A 1 247 ? 11.018 22.973 -12.295 1.00 85.81 247 LEU A CA 1
ATOM 1958 C C . LEU A 1 247 ? 9.734 22.218 -12.648 1.00 85.81 247 LEU A C 1
ATOM 1960 O O . LEU A 1 247 ? 9.199 21.488 -11.822 1.00 85.81 247 LEU A O 1
ATOM 1964 N N . PHE A 1 248 ? 9.221 22.409 -13.864 1.00 88.88 248 PHE A N 1
ATOM 1965 C CA . PHE A 1 248 ? 7.890 21.934 -14.231 1.00 88.88 248 PHE A CA 1
ATOM 1966 C C . PHE A 1 248 ? 7.775 20.396 -14.249 1.00 88.88 248 PHE A C 1
ATOM 1968 O O . PHE A 1 248 ? 6.866 19.880 -13.597 1.00 88.88 248 PHE A O 1
ATOM 1975 N N . PRO A 1 249 ? 8.684 19.627 -14.890 1.00 86.88 249 PRO A N 1
ATOM 1976 C CA . PRO A 1 249 ? 8.678 18.165 -14.789 1.00 86.88 249 PRO A CA 1
ATOM 1977 C C . PRO A 1 249 ? 8.807 17.653 -13.346 1.00 86.88 249 PRO A C 1
ATOM 1979 O O . PRO A 1 249 ? 8.057 16.759 -12.952 1.00 86.88 249 PRO A O 1
ATOM 1982 N N . CYS A 1 250 ? 9.703 18.242 -12.545 1.00 85.81 250 CYS A N 1
ATOM 1983 C CA . CYS A 1 250 ? 9.892 17.875 -11.139 1.00 85.81 250 CYS A CA 1
ATOM 1984 C C . CYS A 1 250 ? 8.651 18.180 -10.288 1.00 85.81 250 CYS A C 1
ATOM 1986 O O . CYS A 1 250 ? 8.225 17.346 -9.487 1.00 85.81 250 CYS A O 1
ATOM 1988 N N . ALA A 1 251 ? 8.022 19.338 -10.494 1.00 87.69 251 ALA A N 1
ATOM 1989 C CA . ALA A 1 251 ? 6.793 19.733 -9.816 1.00 87.69 251 ALA A CA 1
ATOM 1990 C C . ALA A 1 251 ? 5.624 18.819 -10.200 1.00 87.69 251 ALA A C 1
ATOM 1992 O O . ALA A 1 251 ? 4.892 18.372 -9.323 1.00 87.69 251 ALA A O 1
ATOM 1993 N N . MET A 1 252 ? 5.481 18.466 -11.482 1.00 90.12 252 MET A N 1
ATOM 1994 C CA . MET A 1 252 ? 4.476 17.499 -11.931 1.00 90.12 252 MET A CA 1
ATOM 1995 C C . MET A 1 252 ? 4.678 16.118 -11.305 1.00 90.12 252 MET A C 1
ATOM 1997 O O . MET A 1 252 ? 3.707 15.485 -10.891 1.00 90.12 252 MET A O 1
ATOM 2001 N N . TRP A 1 253 ? 5.923 15.635 -11.240 1.00 89.06 253 TRP A N 1
ATOM 2002 C CA . TRP A 1 253 ? 6.223 14.345 -10.619 1.00 89.06 253 TRP A CA 1
ATOM 2003 C C . TRP A 1 253 ? 5.901 14.367 -9.127 1.00 89.06 253 TRP A C 1
ATOM 2005 O O . TRP A 1 253 ? 5.206 13.492 -8.621 1.00 89.06 253 TRP A O 1
ATOM 2015 N N . THR A 1 254 ? 6.320 15.425 -8.447 1.00 88.62 254 THR A N 1
ATOM 2016 C CA . THR A 1 254 ? 6.034 15.658 -7.033 1.00 88.62 254 THR A CA 1
ATOM 2017 C C . THR A 1 254 ? 4.530 15.762 -6.760 1.00 88.62 254 THR A C 1
ATOM 2019 O O . THR A 1 254 ? 4.025 15.169 -5.811 1.00 88.62 254 THR A O 1
ATOM 2022 N N . PHE A 1 255 ? 3.777 16.442 -7.625 1.00 89.94 255 PHE A N 1
ATOM 2023 C CA . PHE A 1 255 ? 2.322 16.502 -7.533 1.00 89.94 255 PHE A CA 1
ATOM 2024 C C . PHE A 1 255 ? 1.685 15.120 -7.717 1.00 89.94 255 PHE A C 1
ATOM 2026 O O . PHE A 1 255 ? 0.779 14.758 -6.972 1.00 89.94 255 PHE A O 1
ATOM 2033 N N . ALA A 1 256 ? 2.190 14.304 -8.649 1.00 90.44 256 ALA A N 1
ATOM 2034 C CA . ALA A 1 256 ? 1.737 12.922 -8.788 1.00 90.44 256 ALA A CA 1
ATOM 2035 C C . ALA A 1 256 ? 1.970 12.115 -7.497 1.00 90.44 256 ALA A C 1
ATOM 2037 O O . ALA A 1 256 ? 1.095 11.342 -7.109 1.00 90.44 256 ALA A O 1
ATOM 2038 N N . GLN A 1 257 ? 3.088 12.337 -6.792 1.00 88.88 257 GLN A N 1
ATOM 2039 C CA . GLN A 1 257 ? 3.346 11.738 -5.474 1.00 88.88 257 GLN A CA 1
ATOM 2040 C C . GLN A 1 257 ? 2.361 12.200 -4.416 1.00 88.88 257 GLN A C 1
ATOM 2042 O O . GLN A 1 257 ? 1.814 11.362 -3.706 1.00 88.88 257 GLN A O 1
ATOM 2047 N N . LEU A 1 258 ? 2.103 13.505 -4.339 1.00 88.69 258 LEU A N 1
ATOM 2048 C CA . LEU A 1 258 ? 1.128 14.071 -3.412 1.00 88.69 258 LEU A CA 1
ATOM 2049 C C . LEU A 1 258 ? -0.268 13.474 -3.642 1.00 88.69 258 LEU A C 1
ATOM 2051 O O . LEU A 1 258 ? -0.948 13.099 -2.689 1.00 88.69 258 LEU A O 1
ATOM 2055 N N . MET A 1 259 ? -0.675 13.320 -4.905 1.00 89.69 259 MET A N 1
ATOM 2056 C CA . MET A 1 259 ? -1.932 12.662 -5.266 1.00 89.69 259 MET A CA 1
ATOM 2057 C C . MET A 1 259 ? -1.937 11.179 -4.874 1.00 89.69 259 MET A C 1
ATOM 2059 O O . MET A 1 259 ? -2.923 10.699 -4.319 1.00 89.69 259 MET A O 1
ATOM 2063 N N . GLY A 1 260 ? -0.838 10.459 -5.117 1.00 88.44 260 GLY A N 1
ATOM 2064 C CA . GLY A 1 260 ? -0.702 9.041 -4.771 1.00 88.44 260 GLY A CA 1
ATOM 2065 C C . GLY A 1 260 ? -0.641 8.758 -3.266 1.00 88.44 260 GLY A C 1
ATOM 2066 O O . GLY A 1 260 ? -1.005 7.663 -2.847 1.00 88.44 260 GLY A O 1
ATOM 2067 N N . THR A 1 261 ? -0.218 9.727 -2.448 1.00 88.62 261 THR A N 1
ATOM 2068 C CA . THR A 1 261 ? -0.156 9.599 -0.984 1.00 88.62 261 THR A CA 1
ATOM 2069 C C . THR A 1 261 ? -1.327 10.316 -0.307 1.00 88.62 261 THR A C 1
ATOM 2071 O O . THR A 1 261 ? -2.289 9.676 0.114 1.00 88.62 261 THR A O 1
ATOM 2074 N N . VAL A 1 262 ? -1.284 11.645 -0.221 1.00 87.69 262 VAL A N 1
ATOM 2075 C CA . VAL A 1 262 ? -2.283 12.472 0.472 1.00 87.69 262 VAL A CA 1
ATOM 2076 C C . VAL A 1 262 ? -3.636 12.406 -0.227 1.00 87.69 262 VAL A C 1
ATOM 2078 O O . VAL A 1 262 ? -4.650 12.198 0.433 1.00 87.69 262 VAL A O 1
ATOM 2081 N N . GLY A 1 263 ? -3.661 12.507 -1.559 1.00 90.50 263 GLY A N 1
ATOM 2082 C CA . GLY A 1 263 ? -4.902 12.390 -2.332 1.00 90.50 263 GLY A CA 1
ATOM 2083 C C . GLY A 1 263 ? -5.591 11.035 -2.132 1.00 90.50 263 GLY A C 1
ATOM 2084 O O . GLY A 1 263 ? -6.799 10.983 -1.909 1.00 90.50 263 GLY A O 1
ATOM 2085 N N . CYS A 1 264 ? -4.813 9.949 -2.124 1.00 91.94 264 CYS A N 1
ATOM 2086 C CA . CYS A 1 264 ? -5.299 8.602 -1.824 1.00 91.94 264 CYS A CA 1
ATOM 2087 C C . CYS A 1 264 ? -5.887 8.506 -0.405 1.00 91.94 264 CYS A C 1
ATOM 2089 O O . CYS A 1 264 ? -6.991 7.991 -0.230 1.00 91.94 264 CYS A O 1
ATOM 2091 N N . SER A 1 265 ? -5.210 9.075 0.598 1.00 89.56 265 SER A N 1
ATOM 2092 C CA . SER A 1 265 ? -5.716 9.137 1.978 1.00 89.56 265 SER A CA 1
ATOM 2093 C C . SER A 1 265 ? -7.053 9.889 2.090 1.00 89.56 265 SER A C 1
ATOM 2095 O O . SER A 1 265 ? -7.961 9.419 2.780 1.00 89.56 265 SER A O 1
ATOM 2097 N N . ILE A 1 266 ? -7.207 11.018 1.387 1.00 90.69 266 ILE A N 1
ATOM 2098 C CA . ILE A 1 266 ? -8.462 11.797 1.346 1.00 90.69 266 ILE A CA 1
ATOM 2099 C C . ILE A 1 266 ? -9.586 10.974 0.733 1.00 90.69 266 ILE A C 1
ATOM 2101 O O . ILE A 1 266 ? -10.644 10.822 1.344 1.00 90.69 266 ILE A O 1
ATOM 2105 N N . LEU A 1 267 ? -9.339 10.383 -0.434 1.00 94.56 267 LEU A N 1
ATOM 2106 C CA . LEU A 1 267 ? -10.328 9.569 -1.128 1.00 94.56 267 LEU A CA 1
ATOM 2107 C C . LEU A 1 267 ? -10.787 8.372 -0.281 1.00 94.56 267 LEU A C 1
ATOM 2109 O O . LEU A 1 267 ? -11.984 8.106 -0.177 1.00 94.56 267 LEU A O 1
ATOM 2113 N N . LEU A 1 268 ? -9.853 7.673 0.362 1.00 94.38 268 LEU A N 1
ATOM 2114 C CA . LEU A 1 268 ? -10.168 6.534 1.223 1.00 94.38 268 LEU A CA 1
ATOM 2115 C C . LEU A 1 268 ? -10.916 6.950 2.489 1.00 94.38 268 LEU A C 1
ATOM 2117 O O . LEU A 1 268 ? -11.817 6.236 2.915 1.00 94.38 268 LEU A O 1
ATOM 2121 N N . SER A 1 269 ? -10.612 8.118 3.054 1.00 91.06 269 SER A N 1
ATOM 2122 C CA . SER A 1 269 ? -11.369 8.663 4.187 1.00 91.06 269 SER A CA 1
ATOM 2123 C C . SER A 1 269 ? -12.825 8.934 3.800 1.00 91.06 269 SER A C 1
ATOM 2125 O O . SER A 1 269 ? -13.733 8.570 4.546 1.00 91.06 269 SER A O 1
ATOM 2127 N N . CYS A 1 270 ? -13.069 9.481 2.603 1.00 92.94 270 CYS A N 1
ATOM 2128 C CA . CYS A 1 270 ? -14.425 9.631 2.069 1.00 92.94 270 CYS A CA 1
ATOM 2129 C C . CYS A 1 270 ? -15.133 8.276 1.904 1.00 92.94 270 CYS A C 1
ATOM 2131 O O . CYS A 1 270 ? -16.307 8.167 2.250 1.00 92.94 270 CYS A O 1
ATOM 2133 N N . ILE A 1 271 ? -14.429 7.238 1.434 1.00 94.50 271 ILE A N 1
ATOM 2134 C CA . ILE A 1 271 ? -14.979 5.875 1.317 1.00 94.50 271 ILE A CA 1
ATOM 2135 C C . ILE A 1 271 ? -15.353 5.308 2.691 1.00 94.50 271 ILE A C 1
ATOM 2137 O O . ILE A 1 271 ? -16.420 4.716 2.823 1.00 94.50 271 ILE A O 1
ATOM 2141 N N . VAL A 1 272 ? -14.518 5.502 3.717 1.00 91.81 272 VAL A N 1
ATOM 2142 C CA . VAL A 1 272 ? -14.809 5.041 5.087 1.00 91.81 272 VAL A CA 1
ATOM 2143 C C . VAL A 1 272 ? -16.044 5.742 5.649 1.00 91.81 272 VAL A C 1
ATOM 2145 O O . VAL A 1 272 ? -16.928 5.071 6.175 1.00 91.81 272 VAL A O 1
ATOM 2148 N N . VAL A 1 273 ? -16.145 7.068 5.504 1.00 90.88 273 VAL A N 1
ATOM 2149 C CA . VAL A 1 273 ? -17.331 7.825 5.942 1.00 90.88 273 VAL A CA 1
ATOM 2150 C C . VAL A 1 273 ? -18.579 7.336 5.210 1.00 90.88 273 VAL A C 1
ATOM 2152 O O . VAL A 1 273 ? -19.587 7.046 5.846 1.00 90.88 273 VAL A O 1
ATOM 2155 N N . PHE A 1 274 ? -18.502 7.176 3.887 1.00 92.69 274 PHE A N 1
ATOM 2156 C CA . PHE A 1 274 ? -19.619 6.679 3.086 1.00 92.69 274 PHE A CA 1
ATOM 2157 C C . PHE A 1 274 ? -20.036 5.255 3.478 1.00 92.69 274 PHE A C 1
ATOM 2159 O O . PHE A 1 274 ? -21.225 4.965 3.553 1.00 92.69 274 PHE A O 1
ATOM 2166 N N . TYR A 1 275 ? -19.075 4.379 3.781 1.00 91.94 275 TYR A N 1
ATOM 2167 C CA . TYR A 1 275 ? -19.347 3.036 4.291 1.00 91.94 275 TYR A CA 1
ATOM 2168 C C . TYR A 1 275 ? -20.104 3.071 5.621 1.00 91.94 275 TYR A C 1
ATOM 2170 O O . TYR A 1 275 ? -21.083 2.345 5.764 1.00 91.94 275 TYR A O 1
ATOM 2178 N N . VAL A 1 276 ? -19.674 3.904 6.577 1.00 88.19 276 VAL A N 1
ATOM 2179 C CA . VAL A 1 276 ? -20.340 4.015 7.886 1.00 88.19 276 VAL A CA 1
ATOM 2180 C C . VAL A 1 276 ? -21.780 4.495 7.715 1.00 88.19 276 VAL A C 1
ATOM 2182 O O . VAL A 1 276 ? -22.674 3.889 8.292 1.00 88.19 276 VAL A O 1
ATOM 2185 N N . LEU A 1 277 ? -22.013 5.498 6.862 1.00 90.44 277 LEU A N 1
ATOM 2186 C CA . LEU A 1 277 ? -23.363 5.981 6.550 1.00 90.44 277 LEU A CA 1
ATOM 2187 C C . LEU A 1 277 ? -24.228 4.894 5.891 1.00 90.44 277 LEU A C 1
ATOM 2189 O O . LEU A 1 277 ? -25.383 4.715 6.253 1.00 90.44 277 LEU A O 1
ATOM 2193 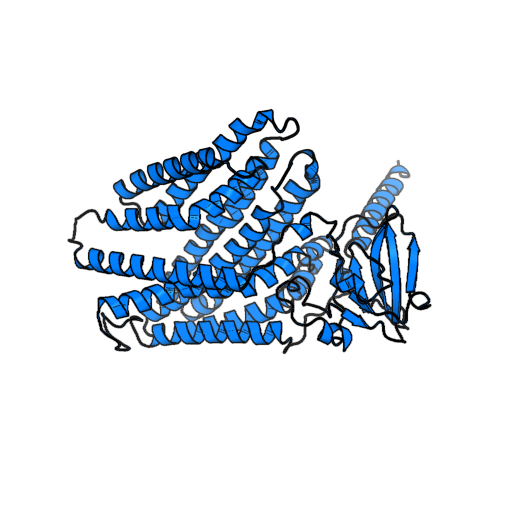N N . LEU A 1 278 ? -23.674 4.124 4.948 1.00 92.25 278 LEU A N 1
ATOM 2194 C CA . LEU A 1 278 ? -24.406 3.023 4.315 1.00 92.25 278 LEU A CA 1
ATOM 2195 C C . LEU A 1 278 ? -24.697 1.858 5.264 1.00 92.25 278 LEU A C 1
ATOM 2197 O O . LEU A 1 278 ? -25.637 1.106 5.016 1.00 92.25 278 LEU A O 1
ATOM 2201 N N . LEU A 1 279 ? -23.886 1.662 6.304 1.00 89.69 279 LEU A N 1
ATOM 2202 C CA . LEU A 1 279 ? -24.066 0.560 7.245 1.00 89.69 279 LEU A CA 1
ATOM 2203 C C . LEU A 1 279 ? -25.356 0.715 8.066 1.00 89.69 279 LEU A C 1
ATOM 2205 O O . LEU A 1 279 ? -25.902 -0.295 8.502 1.00 89.69 279 LEU A O 1
ATOM 2209 N N . GLU A 1 280 ? -25.849 1.945 8.236 1.00 88.88 280 GLU A N 1
ATOM 2210 C CA . GLU A 1 280 ? -27.090 2.239 8.961 1.00 88.88 280 GLU A CA 1
ATOM 2211 C C . GLU A 1 280 ? -28.329 1.722 8.209 1.00 88.88 280 GLU A C 1
ATOM 2213 O O . GLU A 1 280 ? -29.196 1.099 8.820 1.00 88.88 280 GLU A O 1
ATOM 2218 N N . ASP A 1 281 ? -28.369 1.884 6.881 1.00 92.75 281 ASP A N 1
ATOM 2219 C CA . ASP A 1 281 ? -29.560 1.579 6.072 1.00 92.75 281 ASP A CA 1
ATOM 2220 C C . ASP A 1 281 ? -29.419 0.335 5.175 1.00 92.75 281 ASP A C 1
ATOM 2222 O O . ASP A 1 281 ? -30.404 -0.325 4.844 1.00 92.75 281 ASP A O 1
ATOM 2226 N N . GLN A 1 282 ? -28.206 0.033 4.700 1.00 94.38 282 GLN A N 1
ATOM 2227 C CA . GLN A 1 282 ? -27.954 -0.889 3.584 1.00 94.38 282 GLN A CA 1
ATOM 2228 C C . GLN A 1 282 ? -26.699 -1.746 3.814 1.00 94.38 282 GLN A C 1
ATOM 2230 O O . GLN A 1 282 ? -25.750 -1.736 3.022 1.00 94.38 282 GLN A O 1
ATOM 2235 N N . VAL A 1 283 ? -26.710 -2.554 4.879 1.00 91.38 283 VAL A N 1
ATOM 2236 C CA . VAL A 1 283 ? -25.578 -3.405 5.301 1.00 91.38 283 VAL A CA 1
ATOM 2237 C C . VAL A 1 283 ? -24.997 -4.245 4.157 1.00 91.38 283 VAL A C 1
ATOM 2239 O O . VAL A 1 283 ? -23.776 -4.308 3.996 1.00 91.38 283 VAL A O 1
ATOM 2242 N N . LEU A 1 284 ? -25.843 -4.872 3.331 1.00 91.81 284 LEU A N 1
ATOM 2243 C CA . LEU A 1 284 ? -25.386 -5.706 2.211 1.00 91.81 284 LEU A CA 1
ATOM 2244 C C . LEU A 1 284 ? -24.592 -4.889 1.181 1.00 91.81 284 LEU A C 1
ATOM 2246 O O . LEU A 1 284 ? -23.527 -5.318 0.737 1.00 91.81 284 LEU A O 1
ATOM 2250 N N . VAL A 1 285 ? -25.088 -3.699 0.831 1.00 94.38 285 VAL A N 1
ATOM 2251 C CA . VAL A 1 285 ? -24.427 -2.798 -0.121 1.00 94.38 285 VAL A CA 1
ATOM 2252 C C . VAL A 1 285 ? -23.104 -2.306 0.459 1.00 94.38 285 VAL A C 1
ATOM 2254 O O . VAL A 1 285 ? -22.085 -2.380 -0.224 1.00 94.38 285 VAL A O 1
ATOM 2257 N N . ALA A 1 286 ? -23.089 -1.885 1.728 1.00 91.88 286 ALA A N 1
ATOM 2258 C CA . ALA A 1 286 ? -21.877 -1.448 2.423 1.00 91.88 286 ALA A CA 1
ATOM 2259 C C . ALA A 1 286 ? -20.793 -2.545 2.430 1.00 91.88 286 ALA A C 1
ATOM 2261 O O . ALA A 1 286 ? -19.627 -2.283 2.122 1.00 91.88 286 ALA A O 1
ATOM 2262 N N . THR A 1 287 ? -21.200 -3.788 2.710 1.00 90.19 287 THR A N 1
ATOM 2263 C CA . THR A 1 287 ? -20.332 -4.977 2.781 1.00 90.19 287 THR A CA 1
ATOM 2264 C C . THR A 1 287 ? -19.638 -5.273 1.450 1.00 90.19 287 THR A C 1
ATOM 2266 O O . THR A 1 287 ? -18.469 -5.652 1.436 1.00 90.19 287 THR A O 1
ATOM 2269 N N . VAL A 1 288 ? -20.340 -5.096 0.327 1.00 93.94 288 VAL A N 1
ATOM 2270 C CA . VAL A 1 288 ? -19.786 -5.331 -1.016 1.00 93.94 288 VAL A CA 1
ATOM 2271 C C . VAL A 1 288 ? -18.979 -4.131 -1.506 1.00 93.94 288 VAL A C 1
ATOM 2273 O O . VAL A 1 288 ? -17.918 -4.293 -2.111 1.00 93.94 288 VAL A O 1
ATOM 2276 N N . LEU A 1 289 ? -19.466 -2.917 -1.248 1.00 95.00 289 LEU A N 1
ATOM 2277 C CA . LEU A 1 289 ? -18.884 -1.704 -1.803 1.00 95.00 289 LEU A CA 1
ATOM 2278 C C . LEU A 1 289 ? -17.514 -1.390 -1.207 1.00 95.00 289 LEU A C 1
ATOM 2280 O O . LEU A 1 289 ? -16.626 -0.992 -1.956 1.00 95.00 289 LEU A O 1
ATOM 2284 N N . LEU A 1 290 ? -17.323 -1.575 0.103 1.00 94.00 290 LEU A N 1
ATOM 2285 C CA . LEU A 1 290 ? -16.065 -1.222 0.763 1.00 94.00 290 LEU A CA 1
ATOM 2286 C C . LEU A 1 290 ? -14.859 -1.958 0.142 1.00 94.00 290 LEU A C 1
ATOM 2288 O O . LEU A 1 290 ? -13.956 -1.267 -0.336 1.00 94.00 290 LEU A O 1
ATOM 2292 N N . PRO A 1 291 ? -14.831 -3.306 0.048 1.00 95.19 291 PRO A N 1
ATOM 2293 C CA . PRO A 1 291 ? -13.713 -4.018 -0.571 1.00 95.19 291 PRO A CA 1
ATOM 2294 C C . PRO A 1 291 ? -13.481 -3.636 -2.037 1.00 95.19 291 PRO A C 1
ATOM 2296 O O . PRO A 1 291 ? -12.331 -3.463 -2.447 1.00 95.19 291 PRO A O 1
ATOM 2299 N N . LEU A 1 292 ? -14.554 -3.470 -2.821 1.00 95.38 292 LEU A N 1
ATOM 2300 C CA . LEU A 1 292 ? -14.464 -3.108 -4.239 1.00 95.38 292 LEU A CA 1
ATOM 2301 C C . LEU A 1 292 ? -13.914 -1.695 -4.436 1.00 95.38 292 LEU A C 1
ATOM 2303 O O . LEU A 1 292 ? -13.027 -1.497 -5.265 1.00 95.38 292 LEU A O 1
ATOM 2307 N N . ALA A 1 293 ? -14.404 -0.724 -3.665 1.00 96.19 293 ALA A N 1
ATOM 2308 C CA . ALA A 1 293 ? -13.962 0.661 -3.738 1.00 96.19 293 ALA A CA 1
ATOM 2309 C C . ALA A 1 293 ? -12.484 0.781 -3.354 1.00 96.19 293 ALA A C 1
ATOM 2311 O O . ALA A 1 293 ? -11.708 1.381 -4.095 1.00 96.19 293 ALA A O 1
ATOM 2312 N N . THR A 1 294 ? -12.055 0.149 -2.256 1.00 95.75 294 THR A N 1
ATOM 2313 C CA . THR A 1 294 ? -10.642 0.180 -1.853 1.00 95.75 294 THR A CA 1
ATOM 2314 C C . THR A 1 294 ? -9.738 -0.546 -2.849 1.00 95.75 294 THR A C 1
ATOM 2316 O O . THR A 1 294 ? -8.661 -0.044 -3.157 1.00 95.75 294 THR A O 1
ATOM 2319 N N . ALA A 1 295 ? -10.177 -1.675 -3.420 1.00 93.75 295 ALA A N 1
ATOM 2320 C CA . ALA A 1 295 ? -9.409 -2.388 -4.443 1.00 93.75 295 ALA A CA 1
ATOM 2321 C C . ALA A 1 295 ? -9.292 -1.573 -5.743 1.00 93.75 295 ALA A C 1
ATOM 2323 O O . ALA A 1 295 ? -8.229 -1.539 -6.364 1.00 93.75 295 ALA A O 1
ATOM 2324 N N . ALA A 1 296 ? -10.364 -0.881 -6.143 1.00 93.62 296 ALA A N 1
ATOM 2325 C CA . ALA A 1 296 ? -10.362 0.007 -7.300 1.00 93.62 296 ALA A CA 1
ATOM 2326 C C . ALA A 1 296 ? -9.432 1.212 -7.093 1.00 93.62 296 ALA A C 1
ATOM 2328 O O . ALA A 1 296 ? -8.670 1.551 -7.999 1.00 93.62 296 ALA A O 1
ATOM 2329 N N . VAL A 1 297 ? -9.449 1.826 -5.904 1.00 95.12 297 VAL A N 1
ATOM 2330 C CA . VAL A 1 297 ? -8.531 2.920 -5.547 1.00 95.12 297 VAL A CA 1
ATOM 2331 C C . VAL A 1 297 ? -7.085 2.441 -5.547 1.00 95.12 297 VAL A C 1
ATOM 2333 O O . VAL A 1 297 ? -6.230 3.112 -6.126 1.00 95.12 297 VAL A O 1
ATOM 2336 N N . GLU A 1 298 ? -6.801 1.274 -4.968 1.00 92.88 298 GLU A N 1
ATOM 2337 C CA . GLU A 1 298 ? -5.454 0.705 -4.965 1.00 92.88 298 GLU A CA 1
ATOM 2338 C C . GLU A 1 298 ? -4.961 0.457 -6.397 1.00 92.88 298 GLU A C 1
ATOM 2340 O O . GLU A 1 298 ? -3.914 0.973 -6.792 1.00 92.88 298 GLU A O 1
ATOM 2345 N N . ALA A 1 299 ? -5.740 -0.267 -7.208 1.00 91.19 299 ALA A N 1
ATOM 2346 C CA . ALA A 1 299 ? -5.391 -0.578 -8.591 1.00 91.19 299 ALA A CA 1
ATOM 2347 C C . ALA A 1 299 ? -5.215 0.694 -9.435 1.00 91.19 299 ALA A C 1
ATOM 2349 O O . ALA A 1 299 ? -4.218 0.835 -10.148 1.00 91.19 299 ALA A O 1
ATOM 2350 N N . GLY A 1 300 ? -6.145 1.645 -9.317 1.00 91.25 300 GLY A N 1
ATOM 2351 C CA . GLY A 1 300 ? -6.087 2.930 -10.006 1.00 91.25 300 GLY A CA 1
ATOM 2352 C C . GLY A 1 300 ? -4.856 3.742 -9.613 1.00 91.25 300 GLY A C 1
ATOM 2353 O O . GLY A 1 300 ? -4.176 4.280 -10.489 1.00 91.25 300 GLY A O 1
ATOM 2354 N N . THR A 1 301 ? -4.511 3.762 -8.324 1.00 91.25 301 THR A N 1
ATOM 2355 C CA . THR A 1 301 ? -3.311 4.441 -7.822 1.00 91.25 301 THR A CA 1
ATOM 2356 C C . THR A 1 301 ? -2.054 3.780 -8.376 1.00 91.25 301 THR A C 1
ATOM 2358 O O . THR A 1 301 ? -1.239 4.465 -8.981 1.00 91.25 301 THR A O 1
ATOM 2361 N N . VAL A 1 302 ? -1.918 2.453 -8.295 1.00 88.25 302 VAL A N 1
ATOM 2362 C CA . VAL A 1 302 ? -0.752 1.722 -8.830 1.00 88.25 302 VAL A CA 1
ATOM 2363 C C . VAL A 1 302 ? -0.581 1.951 -10.338 1.00 88.25 302 VAL A C 1
ATOM 2365 O O . VAL A 1 302 ? 0.525 2.236 -10.811 1.00 88.25 302 VAL A O 1
ATOM 2368 N N . MET A 1 303 ? -1.669 1.881 -11.111 1.00 87.19 303 MET A N 1
ATOM 2369 C CA . MET A 1 303 ? -1.647 2.147 -12.555 1.00 87.19 303 MET A CA 1
ATOM 2370 C C . MET A 1 303 ? -1.300 3.609 -12.860 1.00 87.19 303 MET A C 1
ATOM 2372 O O . MET A 1 303 ? -0.488 3.876 -13.750 1.00 87.19 303 MET A O 1
ATOM 2376 N N . GLY A 1 304 ? -1.872 4.549 -12.106 1.00 88.88 304 GLY A N 1
ATOM 2377 C CA . GLY A 1 304 ? -1.583 5.978 -12.195 1.00 88.88 304 GLY A CA 1
ATOM 2378 C C . GLY A 1 304 ? -0.114 6.282 -11.910 1.00 88.88 304 GLY A C 1
ATOM 2379 O O . GLY A 1 304 ? 0.534 6.942 -12.721 1.00 88.88 304 GLY A O 1
ATOM 2380 N N . CYS A 1 305 ? 0.444 5.717 -10.834 1.00 87.19 305 CYS A N 1
ATOM 2381 C CA . CYS A 1 305 ? 1.858 5.814 -10.473 1.00 87.19 305 CYS A CA 1
ATOM 2382 C C . CYS A 1 305 ? 2.754 5.303 -11.603 1.00 87.19 305 CYS A C 1
ATOM 2384 O O . CYS A 1 305 ? 3.666 6.006 -12.032 1.00 87.19 305 CYS A O 1
ATOM 2386 N N . LYS A 1 306 ? 2.460 4.114 -12.148 1.00 84.00 306 LYS A N 1
ATOM 2387 C CA . LYS A 1 306 ? 3.200 3.524 -13.277 1.00 84.00 306 LYS A CA 1
ATOM 2388 C C . LYS A 1 306 ? 3.191 4.436 -14.507 1.00 84.00 306 LYS A C 1
ATOM 2390 O O . LYS A 1 306 ? 4.224 4.615 -15.155 1.00 84.00 306 LYS A O 1
ATOM 2395 N N . LEU A 1 307 ? 2.035 5.006 -14.849 1.00 85.81 307 LEU A N 1
ATOM 2396 C CA . LEU A 1 307 ? 1.891 5.910 -15.992 1.00 85.81 307 LEU A CA 1
ATOM 2397 C C . LEU A 1 307 ? 2.619 7.238 -15.774 1.00 85.81 307 LEU A C 1
ATOM 2399 O O . LEU A 1 307 ? 3.344 7.682 -16.668 1.00 85.81 307 LEU A O 1
ATOM 2403 N N . ALA A 1 308 ? 2.443 7.848 -14.601 1.00 87.94 308 ALA A N 1
ATOM 2404 C CA . ALA A 1 308 ? 3.102 9.089 -14.218 1.00 87.94 308 ALA A CA 1
ATOM 2405 C C . ALA A 1 308 ? 4.621 8.912 -14.214 1.00 87.94 308 ALA A C 1
ATOM 2407 O O . ALA A 1 308 ? 5.319 9.676 -14.870 1.00 87.94 308 ALA A O 1
ATOM 2408 N N . TYR A 1 309 ? 5.126 7.847 -13.593 1.00 84.25 309 TYR A N 1
ATOM 2409 C CA . TYR A 1 309 ? 6.549 7.527 -13.562 1.00 84.25 309 TYR A CA 1
ATOM 2410 C C . TYR A 1 309 ? 7.128 7.363 -14.971 1.00 84.25 309 TYR A C 1
ATOM 2412 O O . TYR A 1 309 ? 8.116 8.000 -15.331 1.00 84.25 309 TYR A O 1
ATOM 2420 N N . LYS A 1 310 ? 6.471 6.571 -15.827 1.00 81.75 310 LYS A N 1
ATOM 2421 C CA . LYS A 1 310 ? 6.935 6.359 -17.203 1.00 81.75 310 LYS A CA 1
ATOM 2422 C C . LYS A 1 310 ? 6.994 7.662 -18.011 1.00 81.75 310 LYS A C 1
ATOM 2424 O O . LYS A 1 310 ? 7.928 7.848 -18.784 1.00 81.75 310 LYS A O 1
ATOM 2429 N N . ARG A 1 311 ? 5.991 8.535 -17.866 1.00 85.06 311 ARG A N 1
ATOM 2430 C CA . ARG A 1 311 ? 5.871 9.784 -18.644 1.00 85.06 311 ARG A CA 1
ATOM 2431 C C . ARG A 1 311 ? 6.701 10.941 -18.094 1.00 85.06 311 ARG A C 1
ATOM 2433 O O . ARG A 1 311 ? 7.163 11.784 -18.859 1.00 85.06 311 ARG A O 1
ATOM 2440 N N . LEU A 1 312 ? 6.816 11.035 -16.777 1.00 85.00 312 LEU A N 1
ATOM 2441 C CA . LEU A 1 312 ? 7.447 12.172 -16.121 1.00 85.00 312 LEU A CA 1
ATOM 2442 C C . LEU A 1 312 ? 8.901 11.864 -15.807 1.00 85.00 312 LEU A C 1
ATOM 2444 O O . LEU A 1 312 ? 9.738 12.696 -16.109 1.00 85.00 312 LEU A O 1
ATOM 2448 N N . VAL A 1 313 ? 9.213 10.664 -15.312 1.00 82.50 313 VAL A N 1
ATOM 2449 C CA . VAL A 1 313 ? 10.576 10.279 -14.920 1.00 82.50 313 VAL A CA 1
ATOM 2450 C C . VAL A 1 313 ? 11.315 9.619 -16.079 1.00 82.50 313 VAL A C 1
ATOM 2452 O O . VAL A 1 313 ? 12.310 10.154 -16.558 1.00 82.50 313 VAL A O 1
ATOM 2455 N N . VAL A 1 314 ? 10.811 8.497 -16.602 1.00 77.81 314 VAL A N 1
ATOM 2456 C CA . VAL A 1 314 ? 11.564 7.696 -17.588 1.00 77.81 314 VAL A CA 1
ATOM 2457 C C . VAL A 1 314 ? 11.760 8.448 -18.906 1.00 77.81 314 VAL A C 1
ATOM 2459 O O . VAL A 1 314 ? 12.885 8.550 -19.389 1.00 77.81 314 VAL A O 1
ATOM 2462 N N . SER A 1 315 ? 10.699 9.011 -19.496 1.00 76.31 315 SER A N 1
ATOM 2463 C CA . SER A 1 315 ? 10.833 9.720 -20.779 1.00 76.31 315 SER A CA 1
ATOM 2464 C C . SER A 1 315 ? 11.504 11.089 -20.686 1.00 76.31 315 SER A C 1
ATOM 2466 O O . SER A 1 315 ? 11.887 11.626 -21.720 1.00 76.31 315 SER A O 1
ATOM 2468 N N . ARG A 1 316 ? 11.653 11.664 -19.485 1.00 76.19 316 ARG A N 1
ATOM 2469 C CA . ARG A 1 316 ? 12.333 12.956 -19.276 1.00 76.19 316 ARG A CA 1
ATOM 2470 C C . ARG A 1 316 ? 13.570 12.828 -18.391 1.00 76.19 316 ARG A C 1
ATOM 2472 O O . ARG A 1 316 ? 13.978 13.802 -17.772 1.00 76.19 316 ARG A O 1
ATOM 2479 N N . ARG A 1 317 ? 14.193 11.647 -18.364 1.00 68.06 317 ARG A N 1
ATOM 2480 C CA . ARG A 1 317 ? 15.359 11.339 -17.524 1.00 68.06 317 ARG A CA 1
ATOM 2481 C C . ARG A 1 317 ? 16.497 12.373 -17.593 1.00 68.06 317 ARG A C 1
ATOM 2483 O O . ARG A 1 317 ? 17.051 12.655 -16.539 1.00 68.06 317 ARG A O 1
ATOM 2490 N N . PRO A 1 318 ? 16.826 12.992 -18.750 1.00 66.69 318 PRO A N 1
ATOM 2491 C CA . PRO A 1 318 ? 17.834 14.057 -18.781 1.00 66.69 318 PRO A CA 1
ATOM 2492 C C . PRO A 1 318 ? 17.456 15.292 -17.944 1.00 66.69 318 PRO A C 1
ATOM 2494 O O . PRO A 1 318 ? 18.328 15.935 -17.379 1.00 66.69 318 PRO A O 1
ATOM 2497 N N . ALA A 1 319 ? 16.160 15.604 -17.839 1.00 66.00 319 ALA A N 1
ATOM 2498 C CA . ALA A 1 319 ? 15.635 16.759 -17.105 1.00 66.00 319 ALA A CA 1
ATOM 2499 C C . ALA A 1 319 ? 15.311 16.455 -15.629 1.00 66.00 319 ALA A C 1
ATOM 2501 O O . ALA A 1 319 ? 14.997 17.372 -14.868 1.00 66.00 319 ALA A O 1
ATOM 2502 N N . ILE A 1 320 ? 15.364 15.179 -15.222 1.00 62.34 320 ILE A N 1
ATOM 2503 C CA . ILE A 1 320 ? 15.068 14.715 -13.862 1.00 62.34 320 ILE A CA 1
ATOM 2504 C C . ILE A 1 320 ? 16.294 13.959 -13.315 1.00 62.34 320 ILE A C 1
ATOM 2506 O O . ILE A 1 320 ? 16.376 12.736 -13.453 1.00 62.34 320 ILE A O 1
ATOM 2510 N N . PRO A 1 321 ? 17.269 14.672 -12.719 1.00 59.34 321 PRO A N 1
ATOM 2511 C CA . PRO A 1 321 ? 18.475 14.055 -12.175 1.00 59.34 321 PRO A CA 1
ATOM 2512 C C . PRO A 1 321 ? 18.216 13.289 -10.862 1.00 59.34 321 PRO A C 1
ATOM 2514 O O . PRO A 1 321 ? 17.228 13.521 -10.163 1.00 59.34 321 PRO A O 1
ATOM 2517 N N . GLY A 1 322 ? 19.152 12.401 -10.508 1.00 57.41 322 GLY A N 1
ATOM 2518 C CA . GLY A 1 322 ? 19.336 11.895 -9.141 1.00 57.41 322 GLY A CA 1
ATOM 2519 C C . GLY A 1 322 ? 18.397 10.778 -8.662 1.00 57.41 322 GLY A C 1
ATOM 2520 O O . GLY A 1 322 ? 17.915 9.954 -9.442 1.00 57.41 322 GLY A O 1
ATOM 2521 N N . ASP A 1 323 ? 18.161 10.758 -7.344 1.00 57.06 323 ASP A N 1
ATOM 2522 C CA . ASP A 1 323 ? 17.481 9.691 -6.582 1.00 57.06 323 ASP A CA 1
ATOM 2523 C C . ASP A 1 323 ? 15.939 9.683 -6.744 1.00 57.06 323 ASP A C 1
ATOM 2525 O O . ASP A 1 323 ? 15.234 8.908 -6.091 1.00 57.06 323 ASP A O 1
ATOM 2529 N N . THR A 1 324 ? 15.394 10.523 -7.635 1.00 58.16 324 THR A N 1
ATOM 2530 C CA . THR A 1 324 ? 13.945 10.725 -7.885 1.00 58.16 324 THR A CA 1
ATOM 2531 C C . THR A 1 324 ? 13.164 9.441 -8.159 1.00 58.16 324 THR A C 1
ATOM 2533 O O . THR A 1 324 ? 11.952 9.389 -7.929 1.00 58.16 324 THR A O 1
ATOM 2536 N N . SER A 1 325 ? 13.856 8.422 -8.665 1.00 54.44 325 SER A N 1
ATOM 2537 C CA . SER A 1 325 ? 13.324 7.107 -9.011 1.00 54.44 325 SER A CA 1
ATOM 2538 C C . SER A 1 325 ? 13.380 6.092 -7.873 1.00 54.44 325 SER A C 1
ATOM 2540 O O . SER A 1 325 ? 12.548 5.186 -7.831 1.00 54.44 325 SER A O 1
ATOM 2542 N N . TYR A 1 326 ? 14.316 6.250 -6.935 1.00 63.47 326 TYR A N 1
ATOM 2543 C CA . TYR A 1 326 ? 14.681 5.179 -6.012 1.00 63.47 326 TYR A CA 1
ATOM 2544 C C . TYR A 1 326 ? 13.746 5.101 -4.808 1.00 63.47 326 TYR A C 1
ATOM 2546 O O . TYR A 1 326 ? 13.260 4.031 -4.461 1.00 63.47 326 TYR A O 1
ATOM 2554 N N . ILE A 1 327 ? 13.449 6.243 -4.188 1.00 69.81 327 ILE A N 1
ATOM 2555 C CA . ILE A 1 327 ? 12.759 6.268 -2.888 1.00 69.81 327 ILE A CA 1
ATOM 2556 C C . ILE A 1 327 ? 11.260 6.516 -3.058 1.00 69.81 327 ILE A C 1
ATOM 2558 O O . ILE A 1 327 ? 10.424 5.869 -2.428 1.00 69.81 327 ILE A O 1
ATOM 2562 N N . ALA A 1 328 ? 10.911 7.447 -3.940 1.00 77.38 328 ALA A N 1
ATOM 2563 C CA . ALA A 1 328 ? 9.551 7.933 -4.076 1.00 77.38 328 ALA A CA 1
ATOM 2564 C C . ALA A 1 328 ? 8.544 6.864 -4.507 1.00 77.38 328 ALA A C 1
ATOM 2566 O O . ALA A 1 328 ? 7.429 6.805 -3.993 1.00 77.38 328 ALA A O 1
ATOM 2567 N N . LEU A 1 329 ? 8.919 6.026 -5.470 1.00 78.06 329 LEU A N 1
ATOM 2568 C CA . LEU A 1 329 ? 7.984 5.087 -6.070 1.00 78.06 329 LEU A CA 1
ATOM 2569 C C . LEU A 1 329 ? 7.632 3.917 -5.134 1.00 78.06 329 LEU A C 1
ATOM 2571 O O . LEU A 1 329 ? 6.435 3.694 -4.935 1.00 78.06 329 LEU A O 1
ATOM 2575 N N . PRO A 1 330 ? 8.598 3.213 -4.501 1.00 79.00 330 PRO A N 1
ATOM 2576 C CA . PRO A 1 330 ? 8.274 2.252 -3.449 1.00 79.00 330 PRO A CA 1
ATOM 2577 C C . PRO A 1 330 ? 7.424 2.887 -2.350 1.00 79.00 330 PRO A C 1
ATOM 2579 O O . PRO A 1 330 ? 6.442 2.291 -1.921 1.00 79.00 330 PRO A O 1
ATOM 2582 N N . TYR A 1 331 ? 7.735 4.126 -1.957 1.00 83.25 331 TYR A N 1
ATOM 2583 C CA . TYR A 1 331 ? 6.971 4.834 -0.937 1.00 83.25 331 TYR A CA 1
ATOM 2584 C C . TYR A 1 331 ? 5.508 5.066 -1.339 1.00 83.25 331 TYR A C 1
ATOM 2586 O O . TYR A 1 331 ? 4.612 4.783 -0.549 1.00 83.25 331 TYR A O 1
ATOM 2594 N N . MET A 1 332 ? 5.235 5.511 -2.572 1.00 86.31 332 MET A N 1
ATOM 2595 C CA . MET A 1 332 ? 3.862 5.656 -3.074 1.00 86.31 332 MET A CA 1
ATOM 2596 C C . MET A 1 332 ? 3.101 4.326 -3.066 1.00 86.31 332 MET A C 1
ATOM 2598 O O . MET A 1 332 ? 1.929 4.304 -2.703 1.00 86.31 332 MET A O 1
ATOM 2602 N N . LEU A 1 333 ? 3.750 3.223 -3.457 1.00 86.94 333 LEU A N 1
ATOM 2603 C CA . LEU A 1 333 ? 3.122 1.898 -3.471 1.00 86.94 333 LEU A CA 1
ATOM 2604 C C . LEU A 1 333 ? 2.827 1.395 -2.051 1.00 86.94 333 LEU A C 1
ATOM 2606 O O . LEU A 1 333 ? 1.722 0.918 -1.800 1.00 86.94 333 LEU A O 1
ATOM 2610 N N . ILE A 1 334 ? 3.776 1.557 -1.121 1.00 86.38 334 ILE A N 1
ATOM 2611 C CA . ILE A 1 334 ? 3.594 1.239 0.305 1.00 86.38 334 ILE A CA 1
ATOM 2612 C C . ILE A 1 334 ? 2.455 2.071 0.885 1.00 86.38 334 ILE A C 1
ATOM 2614 O O . ILE A 1 334 ? 1.594 1.521 1.566 1.00 86.38 334 ILE A O 1
ATOM 2618 N N . ALA A 1 335 ? 2.431 3.376 0.611 1.00 87.44 335 ALA A N 1
ATOM 2619 C CA . ALA A 1 335 ? 1.411 4.282 1.118 1.00 87.44 335 ALA A CA 1
ATOM 2620 C C . ALA A 1 335 ? 0.024 3.925 0.571 1.00 87.44 335 ALA A C 1
ATOM 2622 O O . ALA A 1 335 ? -0.907 3.760 1.353 1.00 87.44 335 ALA A O 1
ATOM 2623 N N . ALA A 1 336 ? -0.108 3.736 -0.745 1.00 89.50 336 ALA A N 1
ATOM 2624 C CA . ALA A 1 336 ? -1.372 3.367 -1.375 1.00 89.50 336 ALA A CA 1
ATOM 2625 C C . ALA A 1 336 ? -1.924 2.056 -0.802 1.00 89.50 336 ALA A C 1
ATOM 2627 O O . ALA A 1 336 ? -3.087 2.005 -0.400 1.00 89.50 336 ALA A O 1
ATOM 2628 N N . HIS A 1 337 ? -1.079 1.027 -0.701 1.00 91.44 337 HIS A N 1
ATOM 2629 C CA . HIS A 1 337 ? -1.464 -0.252 -0.114 1.00 91.44 337 HIS A CA 1
ATOM 2630 C C . HIS A 1 337 ? -1.859 -0.096 1.361 1.00 91.44 337 HIS A C 1
ATOM 2632 O O . HIS A 1 337 ? -2.977 -0.435 1.747 1.00 91.44 337 HIS A O 1
ATOM 2638 N N . SER A 1 338 ? -0.987 0.509 2.173 1.00 89.62 338 SER A N 1
ATOM 2639 C CA . SER A 1 338 ? -1.215 0.693 3.610 1.00 89.62 338 SER A CA 1
ATOM 2640 C C . SER A 1 338 ? -2.486 1.489 3.892 1.00 89.62 338 SER A C 1
ATOM 2642 O O . SER A 1 338 ? -3.228 1.132 4.805 1.00 89.62 338 SER A O 1
ATOM 2644 N N . PHE A 1 339 ? -2.779 2.538 3.117 1.00 91.25 339 PHE A N 1
ATOM 2645 C CA . PHE A 1 339 ? -4.010 3.309 3.275 1.00 91.25 339 PHE A CA 1
ATOM 2646 C C . PHE A 1 339 ? -5.245 2.500 2.890 1.00 91.25 339 PHE A C 1
ATOM 2648 O O . PHE A 1 339 ? -6.211 2.513 3.650 1.00 91.25 339 PHE A O 1
ATOM 2655 N N . CYS A 1 340 ? -5.229 1.775 1.766 1.00 94.00 340 CYS A N 1
ATOM 2656 C CA . CYS A 1 340 ? -6.371 0.955 1.348 1.00 94.00 340 CYS A CA 1
ATOM 2657 C C . CYS A 1 340 ? -6.682 -0.121 2.394 1.00 94.00 340 CYS A C 1
ATOM 2659 O O . CYS A 1 340 ? -7.828 -0.297 2.808 1.00 94.00 340 CYS A O 1
ATOM 2661 N N . GLU A 1 341 ? -5.645 -0.797 2.879 1.00 92.06 341 GLU A N 1
ATOM 2662 C CA . GLU A 1 341 ? -5.784 -1.836 3.888 1.00 92.06 341 GLU A CA 1
ATOM 2663 C C . GLU A 1 341 ? -6.189 -1.306 5.265 1.00 92.06 341 GLU A C 1
ATOM 2665 O O . GLU A 1 341 ? -6.969 -1.955 5.969 1.00 92.06 341 GLU A O 1
ATOM 2670 N N . SER A 1 342 ? -5.680 -0.134 5.655 1.00 92.25 342 SER A N 1
ATOM 2671 C CA . SER A 1 342 ? -6.067 0.527 6.905 1.00 92.25 342 SER A CA 1
ATOM 2672 C C . SER A 1 342 ? -7.508 1.018 6.840 1.00 92.25 342 SER A C 1
ATOM 2674 O O . SER A 1 342 ? -8.244 0.837 7.802 1.00 92.25 342 SER A O 1
ATOM 2676 N N . ALA A 1 343 ? -7.941 1.576 5.706 1.00 94.00 343 ALA A N 1
ATOM 2677 C CA . ALA A 1 343 ? -9.320 2.004 5.497 1.00 94.00 343 ALA A CA 1
ATOM 2678 C C . ALA A 1 343 ? -10.295 0.830 5.654 1.00 94.00 343 ALA A C 1
ATOM 2680 O O . ALA A 1 343 ? -11.278 0.952 6.382 1.00 94.00 343 ALA A O 1
ATOM 2681 N N . ARG A 1 344 ? -9.989 -0.334 5.059 1.00 93.94 344 ARG A N 1
ATOM 2682 C CA . ARG A 1 344 ? -10.796 -1.554 5.231 1.00 93.94 344 ARG A CA 1
ATOM 2683 C C . ARG A 1 344 ? -10.848 -2.037 6.676 1.00 93.94 344 ARG A C 1
ATOM 2685 O O . ARG A 1 344 ? -11.936 -2.334 7.174 1.00 93.94 344 ARG A O 1
ATOM 2692 N N . LEU A 1 345 ? -9.689 -2.121 7.337 1.00 93.69 345 LEU A N 1
ATOM 2693 C CA . LEU A 1 345 ? -9.592 -2.586 8.722 1.00 93.69 345 LEU A CA 1
ATOM 2694 C C . LEU A 1 345 ? -10.355 -1.653 9.665 1.00 93.69 345 LEU A C 1
ATOM 2696 O O . LEU A 1 345 ? -11.184 -2.123 10.437 1.00 93.69 345 LEU A O 1
ATOM 2700 N N . VAL A 1 346 ? -10.109 -0.344 9.578 1.00 91.94 346 VAL A N 1
ATOM 2701 C CA . VAL A 1 346 ? -10.750 0.659 10.438 1.00 91.94 346 VAL A CA 1
ATOM 2702 C C . VAL A 1 346 ? -12.252 0.701 10.186 1.00 91.94 346 VAL A C 1
ATOM 2704 O O . VAL A 1 346 ? -13.003 0.653 11.148 1.00 91.94 346 VAL A O 1
ATOM 2707 N N . ALA A 1 347 ? -12.710 0.702 8.931 1.00 92.81 347 ALA A N 1
ATOM 2708 C CA . ALA A 1 347 ? -14.140 0.672 8.620 1.00 92.81 347 ALA A CA 1
ATOM 2709 C C . ALA A 1 347 ? -14.833 -0.578 9.193 1.00 92.81 347 ALA A C 1
ATOM 2711 O O . ALA A 1 347 ? -15.865 -0.469 9.856 1.00 92.81 347 ALA A O 1
ATOM 2712 N N . SER A 1 348 ? -14.240 -1.760 8.996 1.00 93.19 348 SER A N 1
ATOM 2713 C CA . SER A 1 348 ? -14.795 -3.023 9.503 1.00 93.19 348 SER A CA 1
ATOM 2714 C C . SER A 1 348 ? -14.798 -3.065 11.034 1.00 93.19 348 SER A C 1
ATOM 2716 O O . SER A 1 348 ? -15.804 -3.434 11.637 1.00 93.19 348 SER A O 1
ATOM 2718 N N . PHE A 1 349 ? -13.703 -2.629 11.665 1.00 93.88 349 PHE A N 1
ATOM 2719 C CA . PHE A 1 349 ? -13.577 -2.554 13.119 1.00 93.88 349 PHE A CA 1
ATOM 2720 C C . PHE A 1 349 ? -14.565 -1.546 13.716 1.00 93.88 349 PHE A C 1
ATOM 2722 O O . PHE A 1 349 ? -15.293 -1.883 14.641 1.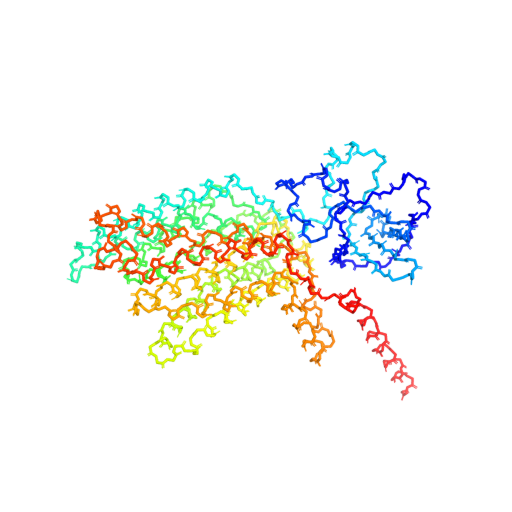00 93.88 349 PHE A O 1
ATOM 2729 N N . SER A 1 350 ? -14.670 -0.339 13.155 1.00 91.94 350 SER A N 1
ATOM 2730 C CA . SER A 1 350 ? -15.650 0.669 13.573 1.00 91.94 350 SER A CA 1
ATOM 2731 C C . SER A 1 350 ? -17.087 0.169 13.421 1.00 91.94 350 SER A C 1
ATOM 2733 O O . SER A 1 350 ? -17.897 0.381 14.321 1.00 91.94 350 SER A O 1
ATOM 2735 N N . GLY A 1 351 ? -17.406 -0.547 12.338 1.00 90.75 351 GLY A N 1
ATOM 2736 C CA . GLY A 1 351 ? -18.709 -1.196 12.163 1.00 90.75 351 GLY A CA 1
ATOM 2737 C C . GLY A 1 351 ? -18.996 -2.263 13.228 1.00 90.75 351 GLY A C 1
ATOM 2738 O O . GLY A 1 351 ? -20.107 -2.333 13.755 1.00 90.75 351 GLY A O 1
ATOM 2739 N N . ALA A 1 352 ? -17.992 -3.060 13.604 1.00 94.25 352 ALA A N 1
ATOM 2740 C CA . ALA A 1 352 ? -18.108 -4.050 14.676 1.00 94.25 352 ALA A CA 1
ATOM 2741 C C . ALA A 1 352 ? -18.283 -3.393 16.059 1.00 94.25 352 ALA A C 1
ATOM 2743 O O . ALA A 1 352 ? -19.121 -3.824 16.850 1.00 94.25 352 ALA A O 1
ATOM 2744 N N . VAL A 1 353 ? -17.543 -2.313 16.337 1.00 93.94 353 VAL A N 1
ATOM 2745 C CA . VAL A 1 353 ? -17.649 -1.542 17.587 1.00 93.94 353 VAL A CA 1
ATOM 2746 C C . VAL A 1 353 ? -19.035 -0.912 17.734 1.00 93.94 353 VAL A C 1
ATOM 2748 O O . VAL A 1 353 ? -19.637 -1.004 18.799 1.00 93.94 353 VAL A O 1
ATOM 2751 N N . THR A 1 354 ? -19.546 -0.286 16.674 1.00 91.88 354 THR A N 1
ATOM 2752 C CA . THR A 1 354 ? -20.820 0.452 16.705 1.00 91.88 354 THR A CA 1
ATOM 2753 C C . THR A 1 354 ? -22.036 -0.467 16.743 1.00 91.88 354 THR A C 1
ATOM 2755 O O . THR A 1 354 ? -22.935 -0.247 17.547 1.00 91.88 354 THR A O 1
ATOM 2758 N N . SER A 1 355 ? -22.067 -1.508 15.906 1.00 91.69 355 SER A N 1
ATOM 2759 C CA . SER A 1 355 ? -23.233 -2.397 15.804 1.00 91.69 355 SER A CA 1
ATOM 2760 C C . SER A 1 355 ? -23.223 -3.563 16.795 1.00 91.69 355 SER A C 1
ATOM 2762 O O . SER A 1 355 ? -24.266 -4.166 17.032 1.00 91.69 355 SER A O 1
ATOM 2764 N N . GLY A 1 356 ? -22.048 -3.966 17.298 1.00 93.50 356 GLY A N 1
ATOM 2765 C CA . GLY A 1 356 ? -21.872 -5.230 18.026 1.00 93.50 356 GLY A CA 1
ATOM 2766 C C . GLY A 1 356 ? -22.141 -6.487 17.181 1.00 93.50 356 GLY A C 1
ATOM 2767 O O . GLY A 1 356 ? -22.072 -7.600 17.695 1.00 93.50 356 GLY A O 1
ATOM 2768 N N . SER A 1 357 ? -22.439 -6.336 15.886 1.00 93.19 357 SER A N 1
ATOM 2769 C CA . SER A 1 357 ? -22.822 -7.424 14.982 1.00 93.19 357 SER A CA 1
ATOM 2770 C C . SER A 1 357 ? -21.619 -8.027 14.250 1.00 93.19 357 SER A C 1
ATOM 2772 O O . SER A 1 357 ? -20.558 -7.408 14.154 1.00 93.19 357 SER A O 1
ATOM 2774 N N . PHE A 1 358 ? -21.795 -9.223 13.681 1.00 95.06 358 PHE A N 1
ATOM 2775 C CA . PHE A 1 358 ? -20.789 -9.921 12.865 1.00 95.06 358 PHE A CA 1
ATOM 2776 C C . PHE A 1 358 ? -20.937 -9.658 11.353 1.00 95.06 358 PHE A C 1
ATOM 2778 O O . PHE A 1 358 ? -20.439 -10.426 10.531 1.00 95.06 358 PHE A O 1
ATOM 2785 N N . SER A 1 359 ? -21.616 -8.576 10.956 1.00 89.75 359 SER A N 1
ATOM 2786 C CA . SER A 1 359 ? -21.820 -8.218 9.540 1.00 89.75 359 SER A CA 1
ATOM 2787 C C . SER A 1 359 ? -20.505 -8.027 8.766 1.00 89.75 359 SER A C 1
ATOM 2789 O O . SER A 1 359 ? -20.433 -8.310 7.570 1.00 89.75 359 SER A O 1
ATOM 2791 N N . TRP A 1 360 ? -19.427 -7.655 9.463 1.00 93.25 360 TRP A N 1
ATOM 2792 C CA . TRP A 1 360 ? -18.077 -7.512 8.912 1.00 93.25 360 TRP A CA 1
ATOM 2793 C C . TRP A 1 360 ? -17.501 -8.809 8.314 1.00 93.25 360 TRP A C 1
ATOM 2795 O O . TRP A 1 360 ? -16.609 -8.733 7.467 1.00 93.25 360 TRP A O 1
ATOM 2805 N N . VAL A 1 361 ? -18.004 -9.993 8.693 1.00 95.50 361 VAL A N 1
ATOM 2806 C CA . VAL A 1 361 ? -17.495 -11.291 8.205 1.00 95.50 361 VAL A CA 1
ATOM 2807 C C . VAL A 1 361 ? -17.616 -11.404 6.683 1.00 95.50 361 VAL A C 1
ATOM 2809 O O . VAL A 1 361 ? -16.674 -11.842 6.023 1.00 95.50 361 VAL A O 1
ATOM 2812 N N . GLY A 1 362 ? -18.735 -10.959 6.101 1.00 92.25 362 GLY A N 1
ATOM 2813 C CA . GLY A 1 362 ? -18.923 -10.982 4.646 1.00 92.25 362 GLY A CA 1
ATOM 2814 C C . GLY A 1 362 ? -17.900 -10.111 3.911 1.00 92.25 362 GLY A C 1
ATOM 2815 O O . GLY A 1 362 ? -17.306 -10.542 2.923 1.00 92.25 362 GLY A O 1
ATOM 2816 N N . SER A 1 363 ? -17.630 -8.916 4.446 1.00 92.31 363 SER A N 1
ATOM 2817 C CA . SER A 1 363 ? -16.634 -7.980 3.905 1.00 92.31 363 SER A CA 1
ATOM 2818 C C . SER A 1 363 ? -15.220 -8.558 4.008 1.00 92.31 363 SER A C 1
ATOM 2820 O O . SER A 1 363 ? -14.428 -8.446 3.069 1.00 92.31 363 SER A O 1
ATOM 2822 N N . ALA A 1 364 ? -14.917 -9.247 5.114 1.00 95.12 364 ALA A N 1
ATOM 2823 C CA . ALA A 1 364 ? -13.639 -9.912 5.339 1.00 95.12 364 ALA A CA 1
ATOM 2824 C C . ALA A 1 364 ? -13.393 -11.059 4.342 1.00 95.12 364 ALA A C 1
ATOM 2826 O O . ALA A 1 364 ? -12.323 -11.128 3.738 1.00 95.12 364 ALA A O 1
ATOM 2827 N N . LEU A 1 365 ? -14.388 -11.922 4.110 1.00 95.94 365 LEU A N 1
ATOM 2828 C CA . LEU A 1 365 ? -14.284 -13.027 3.147 1.00 95.94 365 LEU A CA 1
ATOM 2829 C C . LEU A 1 365 ? -14.179 -12.532 1.699 1.00 95.94 365 LEU A C 1
ATOM 2831 O O . LEU A 1 365 ? -13.375 -13.051 0.918 1.00 95.94 365 LEU A O 1
ATOM 2835 N N . LEU A 1 366 ? -14.953 -11.504 1.340 1.00 94.31 366 LEU A N 1
ATOM 2836 C CA . LEU A 1 366 ? -14.855 -10.871 0.027 1.00 94.31 366 LEU A CA 1
ATOM 2837 C C . LEU A 1 366 ? -13.482 -10.217 -0.164 1.00 94.31 366 LEU A C 1
ATOM 2839 O O . LEU A 1 366 ? -12.866 -10.383 -1.214 1.00 94.31 366 LEU A O 1
ATOM 2843 N N . THR A 1 367 ? -12.974 -9.531 0.861 1.00 94.69 367 THR A N 1
ATOM 2844 C CA . THR A 1 367 ? -11.628 -8.943 0.869 1.00 94.69 367 THR A CA 1
ATOM 2845 C C . THR A 1 367 ? -10.553 -10.000 0.652 1.00 94.69 367 THR A C 1
ATOM 2847 O O . THR A 1 367 ? -9.745 -9.833 -0.259 1.00 94.69 367 THR A O 1
ATOM 2850 N N . LEU A 1 368 ? -10.582 -11.101 1.410 1.00 95.12 368 LEU A N 1
ATOM 2851 C CA . LEU A 1 368 ? -9.648 -12.215 1.238 1.00 95.12 368 LEU A CA 1
ATOM 2852 C C . LEU A 1 368 ? -9.689 -12.748 -0.202 1.00 95.12 368 LEU A C 1
ATOM 2854 O O . LEU A 1 368 ? -8.654 -12.907 -0.843 1.00 95.12 368 LEU A O 1
ATOM 2858 N N . THR A 1 369 ? -10.892 -12.972 -0.734 1.00 95.56 369 THR A N 1
ATOM 2859 C CA . THR A 1 369 ? -11.081 -13.479 -2.100 1.00 95.56 369 THR A CA 1
ATOM 2860 C C . THR A 1 369 ? -10.489 -12.521 -3.132 1.00 95.56 369 THR A C 1
ATOM 2862 O O . THR A 1 369 ? -9.708 -12.936 -3.988 1.00 95.56 369 THR A O 1
ATOM 2865 N N . LEU A 1 370 ? -10.818 -11.229 -3.045 1.00 93.50 370 LEU A N 1
ATOM 2866 C CA . LEU A 1 370 ? -10.305 -10.209 -3.959 1.00 93.50 370 LEU A CA 1
ATOM 2867 C C 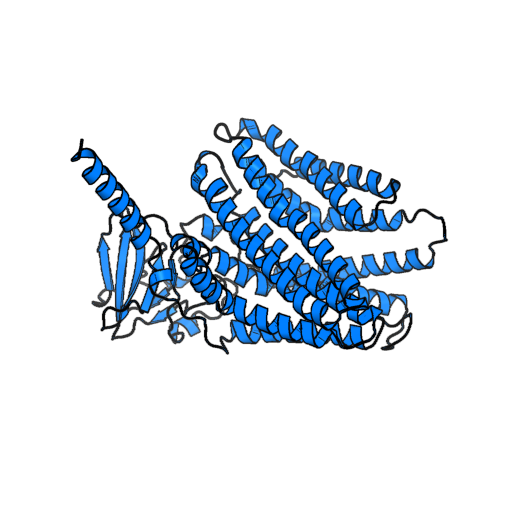. LEU A 1 370 ? -8.784 -10.082 -3.864 1.00 93.50 370 LEU A C 1
ATOM 2869 O O . LEU A 1 370 ? -8.120 -9.998 -4.895 1.00 93.50 370 LEU A O 1
ATOM 2873 N N . ASN A 1 371 ? -8.225 -10.107 -2.656 1.00 92.81 371 ASN A N 1
ATOM 2874 C CA . ASN A 1 371 ? -6.787 -10.009 -2.455 1.00 92.81 371 ASN A CA 1
ATOM 2875 C C . ASN A 1 371 ? -6.044 -11.219 -3.040 1.00 92.81 371 ASN A C 1
ATOM 2877 O O . ASN A 1 371 ? -5.071 -11.032 -3.773 1.00 92.81 371 ASN A O 1
ATOM 2881 N N . ILE A 1 372 ? -6.539 -12.441 -2.806 1.00 93.50 372 ILE A N 1
ATOM 2882 C CA . ILE A 1 372 ? -5.999 -13.664 -3.417 1.00 93.50 372 ILE A CA 1
ATOM 2883 C C . ILE A 1 372 ? -6.057 -13.561 -4.947 1.00 93.50 372 ILE A C 1
ATOM 2885 O O . ILE A 1 372 ? -5.050 -13.787 -5.616 1.00 93.50 372 ILE A O 1
ATOM 2889 N N . LEU A 1 373 ? -7.196 -13.158 -5.522 1.00 93.12 373 LEU A N 1
ATOM 2890 C CA . LEU A 1 373 ? -7.339 -12.999 -6.975 1.00 93.12 373 LEU A CA 1
ATOM 2891 C C . LEU A 1 373 ? -6.389 -11.939 -7.550 1.00 93.12 373 LEU A C 1
ATOM 2893 O O . LEU A 1 373 ? -5.844 -12.125 -8.640 1.00 93.12 373 LEU A O 1
ATOM 2897 N N . VAL A 1 374 ? -6.165 -10.834 -6.835 1.00 89.69 374 VAL A N 1
ATOM 2898 C CA . VAL A 1 374 ? -5.212 -9.793 -7.241 1.00 89.69 374 VAL A CA 1
ATOM 2899 C C . VAL A 1 374 ? -3.783 -10.337 -7.228 1.00 89.69 374 VAL A C 1
ATOM 2901 O O . VAL A 1 374 ? -3.082 -10.197 -8.235 1.00 89.69 374 VAL A O 1
ATOM 2904 N N . ARG A 1 375 ? -3.373 -10.993 -6.134 1.00 86.31 375 ARG A N 1
ATOM 2905 C CA . ARG A 1 375 ? -2.008 -11.512 -5.949 1.00 86.31 375 ARG A CA 1
ATOM 2906 C C . ARG A 1 375 ? -1.681 -12.673 -6.895 1.00 86.31 375 ARG A C 1
ATOM 2908 O O . ARG A 1 375 ? -0.576 -12.738 -7.421 1.00 86.31 375 ARG A O 1
ATOM 2915 N N . LEU A 1 376 ? -2.653 -13.530 -7.206 1.00 86.12 376 LEU A N 1
ATOM 2916 C CA . LEU A 1 376 ? -2.509 -14.605 -8.200 1.00 86.12 376 LEU A CA 1
ATOM 2917 C C . LEU A 1 376 ? -2.622 -14.114 -9.658 1.00 86.12 376 LEU A C 1
ATOM 2919 O O . LEU A 1 376 ? -2.545 -14.909 -10.594 1.00 86.12 376 LEU A O 1
ATOM 2923 N N . GLY A 1 377 ? -2.822 -12.809 -9.874 1.00 86.50 377 GLY A N 1
ATOM 2924 C CA . GLY A 1 377 ? -2.876 -12.186 -11.199 1.00 86.50 377 GLY A CA 1
ATOM 2925 C C . GLY A 1 377 ? 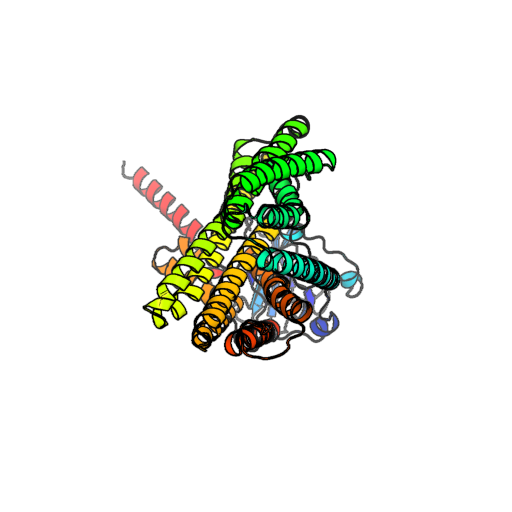-4.227 -12.278 -11.918 1.00 86.50 377 GLY A C 1
ATOM 2926 O O . GLY A 1 377 ? -4.385 -11.671 -12.980 1.00 86.50 377 GLY A O 1
ATOM 2927 N N . TRP A 1 378 ? -5.231 -12.944 -11.342 1.00 91.00 378 TRP A N 1
ATOM 2928 C CA . TRP A 1 378 ? -6.556 -13.121 -11.952 1.00 91.00 378 TRP A CA 1
ATOM 2929 C C . TRP A 1 378 ? -7.252 -11.793 -12.239 1.00 91.00 378 TRP A C 1
ATOM 2931 O O . TRP A 1 378 ? -7.772 -11.597 -13.337 1.00 91.00 378 TRP A O 1
ATOM 2941 N N . THR A 1 379 ? -7.194 -10.836 -11.312 1.00 90.56 379 THR A N 1
ATOM 2942 C CA . THR A 1 379 ? -7.786 -9.503 -11.523 1.00 90.56 379 THR A CA 1
ATOM 2943 C C . THR A 1 379 ? -7.140 -8.780 -12.707 1.00 90.56 379 THR A C 1
ATOM 2945 O O . THR A 1 379 ? -7.833 -8.175 -13.525 1.00 90.56 379 THR A O 1
ATOM 2948 N N . ARG A 1 380 ? -5.812 -8.891 -12.855 1.00 87.06 380 ARG A N 1
ATOM 2949 C CA . ARG A 1 380 ? -5.069 -8.311 -13.986 1.00 87.06 380 ARG A CA 1
ATOM 2950 C C . ARG A 1 380 ? -5.436 -8.993 -15.301 1.00 87.06 380 ARG A C 1
ATOM 2952 O O . ARG A 1 380 ? -5.636 -8.308 -16.301 1.00 87.06 380 ARG A O 1
ATOM 2959 N N . TYR A 1 381 ? -5.578 -10.316 -15.292 1.00 88.94 381 TYR A N 1
ATOM 2960 C CA . TYR A 1 381 ? -6.012 -11.086 -16.454 1.00 88.94 381 TYR A CA 1
ATOM 2961 C C . TYR A 1 381 ? -7.411 -10.679 -16.932 1.00 88.94 381 TYR A C 1
ATOM 2963 O O . TYR A 1 381 ? -7.593 -10.345 -18.104 1.00 88.94 381 TYR A O 1
ATOM 2971 N N . LEU A 1 382 ? -8.382 -10.610 -16.020 1.00 93.44 382 LEU A N 1
ATOM 2972 C CA . LEU A 1 382 ? -9.740 -10.172 -16.342 1.00 93.44 382 LEU A CA 1
ATOM 2973 C C . LEU A 1 382 ? -9.761 -8.722 -16.841 1.00 93.44 382 LEU A C 1
ATOM 2975 O O . LEU A 1 382 ? -10.402 -8.424 -17.851 1.00 93.44 382 LEU A O 1
ATOM 2979 N N . MET A 1 383 ? -9.001 -7.835 -16.193 1.00 90.25 383 MET A N 1
ATOM 2980 C CA . MET A 1 383 ? -8.860 -6.444 -16.621 1.00 90.25 383 MET A CA 1
ATOM 2981 C C . MET A 1 383 ? -8.237 -6.338 -18.019 1.00 90.25 383 MET A C 1
ATOM 2983 O O . MET A 1 383 ? -8.699 -5.539 -18.827 1.00 90.25 383 MET A O 1
ATOM 2987 N N . PHE A 1 384 ? -7.236 -7.154 -18.351 1.00 90.31 384 PHE A N 1
ATOM 2988 C CA . PHE A 1 384 ? -6.650 -7.196 -19.691 1.00 90.31 384 PHE A CA 1
ATOM 2989 C C . PHE A 1 384 ? -7.669 -7.613 -20.748 1.00 90.31 384 PHE A C 1
ATOM 2991 O O . PHE A 1 384 ? -7.790 -6.933 -21.767 1.00 90.31 384 PHE A O 1
ATOM 2998 N N . LEU A 1 385 ? -8.414 -8.698 -20.507 1.00 92.94 385 LEU A N 1
ATOM 2999 C CA . LEU A 1 385 ? -9.450 -9.163 -21.431 1.00 92.94 385 LEU A CA 1
ATOM 3000 C C . LEU A 1 385 ? -10.507 -8.080 -21.660 1.00 92.94 385 LEU A C 1
ATOM 3002 O O . LEU A 1 385 ? -10.879 -7.809 -22.801 1.00 92.94 385 LEU A O 1
ATOM 3006 N N . PHE A 1 386 ? -10.954 -7.435 -20.583 1.00 93.75 386 PHE A N 1
ATOM 3007 C CA . PHE A 1 386 ? -11.931 -6.357 -20.647 1.00 93.75 386 PHE A CA 1
ATOM 3008 C C . PHE A 1 386 ? -11.395 -5.135 -21.407 1.00 93.75 386 PHE A C 1
ATOM 3010 O O . PHE A 1 386 ? -11.991 -4.711 -22.396 1.00 93.75 386 PHE A O 1
ATOM 3017 N N . LEU A 1 387 ? -10.237 -4.601 -21.009 1.00 91.44 387 LEU A N 1
ATOM 3018 C CA . LEU A 1 387 ? -9.643 -3.419 -21.635 1.00 91.44 387 LEU A CA 1
ATOM 3019 C C . LEU A 1 387 ? -9.299 -3.654 -23.106 1.00 91.44 387 LEU A C 1
ATOM 3021 O O . LEU A 1 387 ? -9.476 -2.757 -23.924 1.00 91.44 387 LEU A O 1
ATOM 3025 N N . ARG A 1 388 ? -8.849 -4.860 -23.463 1.00 89.75 388 ARG A N 1
ATOM 3026 C CA . ARG A 1 388 ? -8.551 -5.219 -24.852 1.00 89.75 388 ARG A CA 1
ATOM 3027 C C . ARG A 1 388 ? -9.804 -5.255 -25.723 1.00 89.75 388 ARG A C 1
ATOM 3029 O O . ARG A 1 388 ? -9.717 -4.848 -26.878 1.00 89.75 388 ARG A O 1
ATOM 3036 N N . ARG A 1 389 ? -10.946 -5.708 -25.185 1.00 93.81 389 ARG A N 1
ATOM 3037 C CA . ARG A 1 389 ? -12.239 -5.646 -25.890 1.00 93.81 389 ARG A CA 1
ATOM 3038 C C . ARG A 1 389 ? -12.658 -4.207 -26.179 1.00 93.81 389 ARG A C 1
ATOM 3040 O O . ARG A 1 389 ? -13.227 -3.963 -27.233 1.00 93.81 389 ARG A O 1
ATOM 3047 N N . LEU A 1 390 ? -12.357 -3.273 -25.274 1.00 94.00 390 LEU A N 1
ATOM 3048 C CA . LEU A 1 390 ? -12.622 -1.849 -25.496 1.00 94.00 390 LEU A CA 1
ATOM 3049 C C . LEU A 1 390 ? -11.665 -1.250 -26.528 1.00 94.00 390 LEU A C 1
ATOM 3051 O O . LEU A 1 390 ? -12.095 -0.561 -27.447 1.00 94.00 390 LEU A O 1
ATOM 3055 N N . HIS A 1 391 ? -10.362 -1.499 -26.380 1.00 90.94 391 HIS A N 1
ATOM 3056 C CA . HIS A 1 391 ? -9.362 -1.075 -27.350 1.00 90.94 391 HIS A CA 1
ATOM 3057 C C . HIS A 1 391 ? -8.060 -1.886 -27.196 1.00 90.94 391 HIS A C 1
ATOM 3059 O O . HIS A 1 391 ? -7.527 -1.979 -26.083 1.00 90.94 391 HIS A O 1
ATOM 3065 N N . PRO A 1 392 ? -7.449 -2.395 -28.286 1.00 85.06 392 PRO A N 1
ATOM 3066 C CA . PRO A 1 392 ? -6.255 -3.243 -28.205 1.00 85.06 392 PRO A CA 1
ATOM 3067 C C . PRO A 1 392 ? -5.088 -2.628 -27.423 1.00 85.06 392 PRO A C 1
ATOM 3069 O O . PRO A 1 392 ? -4.382 -3.327 -26.699 1.00 85.06 392 PRO A O 1
ATOM 3072 N N . SER A 1 393 ? -4.897 -1.307 -27.514 1.00 84.94 393 SER A N 1
ATOM 3073 C CA . SER A 1 393 ? -3.816 -0.630 -26.785 1.00 84.94 393 SER A CA 1
ATOM 3074 C C . SER A 1 393 ? -4.060 -0.521 -25.276 1.00 84.94 393 SER A C 1
ATOM 3076 O O . SER A 1 393 ? -3.088 -0.423 -24.526 1.00 84.94 393 SER A O 1
ATOM 3078 N N . LEU A 1 394 ? -5.313 -0.557 -24.808 1.00 85.69 394 LEU A N 1
ATOM 3079 C CA . LEU A 1 394 ? -5.629 -0.432 -23.382 1.00 85.69 394 LEU A CA 1
ATOM 3080 C C . LEU A 1 394 ? -5.265 -1.701 -22.612 1.00 85.69 394 LEU A C 1
ATOM 3082 O O . LEU A 1 394 ? -4.863 -1.603 -21.455 1.00 85.69 394 LEU A O 1
ATOM 3086 N N . GLY A 1 395 ? -5.295 -2.869 -23.267 1.00 85.44 395 GLY A N 1
ATOM 3087 C CA . GLY A 1 395 ? -4.830 -4.125 -22.672 1.00 85.44 395 GLY A CA 1
ATOM 3088 C C . GLY A 1 395 ? -3.407 -4.011 -22.111 1.00 85.44 395 GLY A C 1
ATOM 3089 O O . GLY A 1 395 ? -3.132 -4.507 -21.024 1.00 85.44 395 GLY A O 1
ATOM 3090 N N . SER A 1 396 ? -2.528 -3.244 -22.768 1.00 80.12 396 SER A N 1
ATOM 3091 C CA . SER A 1 396 ? -1.143 -3.023 -22.315 1.00 80.12 396 SER A CA 1
ATOM 3092 C C . SER A 1 396 ? -1.010 -2.447 -20.898 1.00 80.12 396 SER A C 1
ATOM 3094 O O . SER A 1 396 ? 0.028 -2.621 -20.257 1.00 80.12 396 SER A O 1
ATOM 3096 N N . LEU A 1 397 ? -2.046 -1.769 -20.390 1.00 82.25 397 LEU A N 1
ATOM 3097 C CA . LEU A 1 397 ? -2.045 -1.181 -19.050 1.00 82.25 397 LEU A CA 1
ATOM 3098 C C . LEU A 1 397 ? -2.152 -2.247 -17.953 1.00 82.25 397 LEU A C 1
ATOM 3100 O O . LEU A 1 397 ? -1.565 -2.076 -16.885 1.00 82.25 397 LEU A O 1
ATOM 3104 N N . ALA A 1 398 ? -2.852 -3.345 -18.240 1.00 84.62 398 ALA A N 1
ATOM 3105 C CA . ALA A 1 398 ? -3.111 -4.445 -17.314 1.00 84.62 398 ALA A CA 1
ATOM 3106 C C . ALA A 1 398 ? -2.002 -5.511 -17.289 1.00 84.62 398 ALA A C 1
ATOM 3108 O O . ALA A 1 398 ? -2.029 -6.414 -16.455 1.00 84.62 398 ALA A O 1
ATOM 3109 N N . VAL A 1 399 ? -1.029 -5.417 -18.200 1.00 80.94 399 VAL A N 1
ATOM 3110 C CA . VAL A 1 399 ? 0.040 -6.410 -18.343 1.00 80.94 399 VAL A CA 1
ATOM 3111 C C . VAL A 1 399 ? 0.955 -6.393 -17.109 1.00 80.94 399 VAL A C 1
ATOM 3113 O O . VAL A 1 399 ? 1.337 -5.299 -16.656 1.00 80.94 399 VAL A O 1
ATOM 3116 N N . PRO A 1 400 ? 1.324 -7.578 -16.571 1.00 75.62 400 PRO A N 1
ATOM 3117 C CA . PRO A 1 400 ? 2.292 -7.693 -15.485 1.00 75.62 400 PRO A CA 1
ATOM 3118 C C . PRO A 1 400 ? 3.580 -6.917 -15.789 1.00 75.62 400 PRO A C 1
ATOM 3120 O O . PRO A 1 400 ? 4.051 -6.862 -16.921 1.00 75.62 400 PRO A O 1
ATOM 3123 N N . SER A 1 401 ? 4.154 -6.275 -14.778 1.00 72.19 401 SER A N 1
ATOM 3124 C CA . SER A 1 401 ? 5.386 -5.490 -14.911 1.00 72.19 401 SER A CA 1
ATOM 3125 C C . SER A 1 401 ? 6.205 -5.548 -13.625 1.00 72.19 401 SER A C 1
ATOM 3127 O O . SER A 1 401 ? 5.678 -5.942 -12.586 1.00 72.19 401 SER A O 1
ATOM 3129 N N . GLY A 1 402 ? 7.461 -5.089 -13.660 1.00 71.25 402 GLY A N 1
ATOM 3130 C CA . GLY A 1 402 ? 8.276 -4.950 -12.444 1.00 71.25 402 GLY A CA 1
ATOM 3131 C C . GLY A 1 402 ? 7.558 -4.166 -11.336 1.00 71.25 402 GLY A C 1
ATOM 3132 O O . GLY A 1 402 ? 7.665 -4.515 -10.170 1.00 71.25 402 GLY A O 1
ATOM 3133 N N . TRP A 1 403 ? 6.708 -3.199 -11.702 1.00 74.94 403 TRP A N 1
ATOM 3134 C CA . TRP A 1 403 ? 5.898 -2.425 -10.756 1.00 74.94 403 TRP A CA 1
ATOM 3135 C C . TRP A 1 403 ? 4.811 -3.213 -10.050 1.00 74.94 403 TRP A C 1
ATOM 3137 O O . TRP A 1 403 ? 4.612 -3.036 -8.856 1.00 74.94 403 TRP A O 1
ATOM 3147 N N . THR A 1 404 ? 4.095 -4.067 -10.780 1.00 77.06 404 THR A N 1
ATOM 3148 C CA . THR A 1 404 ? 3.061 -4.900 -10.158 1.00 77.06 404 THR A CA 1
ATOM 3149 C C . THR A 1 404 ? 3.710 -5.933 -9.249 1.00 77.06 404 THR A C 1
ATOM 3151 O O . THR A 1 404 ? 3.184 -6.202 -8.184 1.00 77.06 404 THR A O 1
ATOM 3154 N N . LYS A 1 405 ? 4.895 -6.435 -9.621 1.00 76.62 405 LYS A N 1
ATOM 3155 C CA . LYS A 1 405 ? 5.675 -7.336 -8.771 1.00 76.62 405 LYS A CA 1
ATOM 3156 C C . LYS A 1 405 ? 6.152 -6.652 -7.488 1.00 76.62 405 LYS A C 1
ATOM 3158 O O . LYS A 1 405 ? 5.948 -7.183 -6.406 1.00 76.62 405 LYS A O 1
ATOM 3163 N N . LEU A 1 406 ? 6.713 -5.448 -7.607 1.00 77.31 406 LEU A N 1
ATOM 3164 C CA . LEU A 1 406 ? 7.103 -4.642 -6.453 1.00 77.31 406 LEU A CA 1
ATOM 3165 C C . LEU A 1 406 ? 5.913 -4.360 -5.532 1.00 77.31 406 LEU A C 1
ATOM 3167 O O . LEU A 1 406 ? 6.039 -4.452 -4.317 1.00 77.31 406 LEU A O 1
ATOM 3171 N N . HIS A 1 407 ? 4.763 -4.007 -6.105 1.00 84.62 407 HIS A N 1
ATOM 3172 C CA . HIS A 1 407 ? 3.534 -3.810 -5.343 1.00 84.62 407 HIS A CA 1
ATOM 3173 C C . HIS A 1 407 ? 3.136 -5.085 -4.595 1.00 84.62 407 HIS A C 1
ATOM 3175 O O . HIS A 1 407 ? 2.933 -5.003 -3.390 1.00 84.62 407 HIS A O 1
ATOM 3181 N N . ASP A 1 408 ? 3.116 -6.242 -5.265 1.00 83.38 408 ASP A N 1
ATOM 3182 C CA . ASP A 1 408 ? 2.804 -7.542 -4.655 1.00 83.38 408 ASP A CA 1
ATOM 3183 C C . ASP A 1 408 ? 3.771 -7.885 -3.496 1.00 83.38 408 ASP A C 1
ATOM 3185 O O . ASP A 1 408 ? 3.335 -8.350 -2.444 1.00 83.38 408 ASP A O 1
ATOM 3189 N N . GLU A 1 409 ? 5.069 -7.592 -3.632 1.00 76.88 409 GLU A N 1
ATOM 3190 C CA . GLU A 1 409 ? 6.059 -7.779 -2.558 1.00 76.88 409 GLU A CA 1
ATOM 3191 C C . GLU A 1 409 ? 5.830 -6.831 -1.379 1.00 76.88 409 GLU A C 1
ATOM 3193 O O . GLU A 1 409 ? 5.850 -7.251 -0.221 1.00 76.88 409 GLU A O 1
ATOM 3198 N N . VAL A 1 410 ? 5.577 -5.553 -1.665 1.00 81.19 410 VAL A N 1
ATOM 3199 C CA . VAL A 1 410 ? 5.245 -4.548 -0.651 1.00 81.19 410 VAL A CA 1
ATOM 3200 C C . VAL A 1 410 ? 4.043 -4.990 0.179 1.00 81.19 410 VAL A C 1
ATOM 3202 O O . VAL A 1 410 ? 4.061 -4.774 1.390 1.00 81.19 410 VAL A O 1
ATOM 3205 N N . LYS A 1 411 ? 3.036 -5.637 -0.426 1.00 85.69 411 LYS A N 1
ATOM 3206 C CA . LYS A 1 411 ? 1.867 -6.134 0.314 1.00 85.69 411 LYS A CA 1
ATOM 3207 C C . LYS A 1 411 ? 2.247 -7.112 1.417 1.00 85.69 411 LYS A C 1
ATOM 3209 O O . LYS A 1 411 ? 1.795 -6.957 2.544 1.00 85.69 411 LYS A O 1
ATOM 3214 N N . ILE A 1 412 ? 3.134 -8.060 1.118 1.00 82.75 412 ILE A N 1
ATOM 3215 C CA . ILE A 1 412 ? 3.577 -9.080 2.081 1.00 82.75 412 ILE A CA 1
ATOM 3216 C C . ILE A 1 412 ? 4.259 -8.427 3.292 1.00 82.75 412 ILE A C 1
ATOM 3218 O O . ILE A 1 412 ? 4.031 -8.819 4.432 1.00 82.75 412 ILE A O 1
ATOM 3222 N N . TYR A 1 413 ? 5.102 -7.417 3.067 1.00 80.00 413 TYR A N 1
ATOM 3223 C CA . TYR A 1 413 ? 5.841 -6.779 4.160 1.00 80.00 413 TYR A CA 1
ATOM 3224 C C . TYR A 1 413 ? 5.023 -5.733 4.917 1.00 80.00 413 TYR A C 1
ATOM 3226 O O . TYR A 1 413 ? 5.097 -5.650 6.141 1.00 80.00 413 TYR A O 1
ATOM 3234 N N . ALA A 1 414 ? 4.265 -4.906 4.201 1.00 82.94 414 ALA A N 1
ATOM 3235 C CA . ALA A 1 414 ? 3.554 -3.776 4.785 1.00 82.94 414 ALA A CA 1
ATOM 3236 C C . ALA A 1 414 ? 2.144 -4.131 5.283 1.00 82.94 414 ALA A C 1
ATOM 3238 O O . ALA A 1 414 ? 1.596 -3.385 6.098 1.00 82.94 414 ALA A O 1
ATOM 3239 N N . GLY A 1 415 ? 1.577 -5.267 4.857 1.00 85.31 415 GLY A N 1
ATOM 3240 C CA . GLY A 1 415 ? 0.210 -5.690 5.184 1.00 85.31 415 GLY A CA 1
ATOM 3241 C C . GLY A 1 415 ? -0.066 -5.813 6.684 1.00 85.31 415 GLY A C 1
ATOM 3242 O O . GLY A 1 415 ? -1.186 -5.577 7.136 1.00 85.31 415 GLY A O 1
ATOM 3243 N N . TYR A 1 416 ? 0.970 -6.069 7.491 1.00 89.06 416 TYR A N 1
ATOM 3244 C CA . TYR A 1 416 ? 0.854 -6.225 8.943 1.00 89.06 416 TYR A CA 1
ATOM 3245 C C . TYR A 1 416 ? 0.849 -4.902 9.720 1.00 89.06 416 TYR A C 1
ATOM 3247 O O . TYR A 1 416 ? 0.293 -4.838 10.820 1.00 89.06 416 TYR A O 1
ATOM 3255 N N . PHE A 1 417 ? 1.427 -3.824 9.174 1.00 87.75 417 PHE A N 1
ATOM 3256 C CA . PHE A 1 417 ? 1.580 -2.561 9.910 1.00 87.75 417 PHE A CA 1
ATOM 3257 C C . PHE A 1 417 ? 0.235 -1.938 10.308 1.00 87.75 417 PHE A C 1
ATOM 3259 O O . PHE A 1 417 ? 0.131 -1.310 11.361 1.00 87.75 417 PHE A O 1
ATOM 3266 N N . ARG A 1 418 ? -0.820 -2.168 9.518 1.00 90.19 418 ARG A N 1
ATOM 3267 C CA . ARG A 1 418 ? -2.181 -1.677 9.798 1.00 90.19 418 ARG A CA 1
ATOM 3268 C C . ARG A 1 418 ? -2.752 -2.162 11.130 1.00 90.19 418 ARG A C 1
ATOM 3270 O O . ARG A 1 418 ? -3.505 -1.436 11.776 1.00 90.19 418 ARG A O 1
ATOM 3277 N N . PHE A 1 419 ? -2.377 -3.364 11.569 1.00 93.31 419 PHE A N 1
ATOM 3278 C CA . PHE A 1 419 ? -2.887 -3.936 12.814 1.00 93.31 419 PHE A CA 1
ATOM 3279 C C . PHE A 1 419 ? -2.305 -3.247 14.046 1.00 93.31 419 PHE A C 1
ATOM 3281 O O . PHE A 1 419 ? -2.946 -3.252 15.094 1.00 93.31 419 PHE A O 1
ATOM 3288 N N . ILE A 1 420 ? -1.136 -2.604 13.930 1.00 92.88 420 ILE A N 1
ATOM 3289 C CA . ILE A 1 420 ? -0.458 -1.945 15.054 1.00 92.88 420 ILE A CA 1
ATOM 3290 C C . ILE A 1 420 ? -1.354 -0.880 15.679 1.00 92.88 420 ILE A C 1
ATOM 3292 O O . ILE A 1 420 ? -1.481 -0.820 16.900 1.00 92.88 420 ILE A O 1
ATOM 3296 N N . VAL A 1 421 ? -2.005 -0.049 14.862 1.00 90.81 421 VAL A N 1
ATOM 3297 C CA . VAL A 1 421 ? -2.817 1.065 15.369 1.00 90.81 421 VAL A CA 1
ATOM 3298 C C . VAL A 1 421 ? -4.030 0.553 16.151 1.00 90.81 421 VAL A C 1
ATOM 3300 O O . VAL A 1 421 ? -4.301 1.057 17.237 1.00 90.81 421 VAL A O 1
ATOM 3303 N N . VAL A 1 422 ? -4.718 -0.483 15.665 1.00 93.69 422 VAL A N 1
ATOM 3304 C CA . VAL A 1 422 ? -5.886 -1.052 16.360 1.00 93.69 422 VAL A CA 1
ATOM 3305 C C . VAL A 1 422 ? -5.461 -1.874 17.581 1.00 93.69 422 VAL A C 1
ATOM 3307 O O . VAL A 1 422 ? -6.022 -1.704 18.660 1.00 93.69 422 VAL A O 1
ATOM 3310 N N . ALA A 1 423 ? -4.421 -2.702 17.457 1.00 95.12 423 ALA A N 1
ATOM 3311 C CA . ALA A 1 423 ? -3.888 -3.483 18.573 1.00 95.12 423 ALA A CA 1
ATOM 3312 C C . ALA A 1 423 ? -3.375 -2.580 19.704 1.00 95.12 423 ALA A C 1
ATOM 3314 O O . ALA A 1 423 ? -3.655 -2.827 20.873 1.00 95.12 423 ALA A O 1
ATOM 3315 N N . SER A 1 424 ? -2.684 -1.488 19.367 1.00 96.06 424 SER A N 1
ATOM 3316 C CA . SER A 1 424 ? -2.215 -0.511 20.352 1.00 96.06 424 SER A CA 1
ATOM 3317 C C . SER A 1 424 ? -3.359 0.183 21.095 1.00 96.06 424 SER A C 1
ATOM 3319 O O . SER A 1 424 ? -3.218 0.439 22.288 1.00 96.06 424 SER A O 1
ATOM 3321 N N . LEU A 1 425 ? -4.493 0.448 20.433 1.00 95.50 425 LEU A N 1
ATOM 3322 C CA . LEU A 1 425 ? -5.689 0.997 21.073 1.00 95.50 425 LEU A CA 1
ATOM 3323 C C . LEU A 1 425 ? -6.283 -0.001 22.075 1.00 95.50 425 LEU A C 1
ATOM 3325 O O . LEU A 1 425 ? -6.581 0.378 23.208 1.00 95.50 425 LEU A O 1
ATOM 3329 N N . VAL A 1 426 ? -6.400 -1.274 21.686 1.00 96.38 426 VAL A N 1
ATOM 3330 C CA . VAL A 1 426 ? -6.870 -2.351 22.574 1.00 96.38 426 VAL A CA 1
ATOM 3331 C C . VAL A 1 426 ? -5.943 -2.498 23.784 1.00 96.38 426 VAL A C 1
ATOM 3333 O O . VAL A 1 426 ? -6.413 -2.492 24.921 1.00 96.38 426 VAL A O 1
ATOM 3336 N N . CYS A 1 427 ? -4.624 -2.544 23.567 1.00 97.31 427 CYS A N 1
ATOM 3337 C CA . CYS A 1 427 ? -3.637 -2.611 24.647 1.00 97.31 427 CYS A CA 1
ATOM 3338 C C . CYS A 1 427 ? -3.704 -1.387 25.569 1.00 97.31 427 CYS A C 1
ATOM 3340 O O . CYS A 1 427 ? -3.684 -1.536 26.787 1.00 97.31 427 CYS A O 1
ATOM 3342 N N . ALA A 1 428 ? -3.814 -0.180 25.011 1.00 97.50 428 ALA A N 1
ATOM 3343 C CA . ALA A 1 428 ? -3.925 1.044 25.795 1.00 97.50 428 ALA A CA 1
ATOM 3344 C C . ALA A 1 428 ? -5.172 1.046 26.685 1.00 97.50 428 ALA A C 1
ATOM 3346 O O . ALA A 1 428 ? -5.082 1.424 27.850 1.00 97.50 428 ALA A O 1
ATOM 3347 N N . ARG A 1 429 ? -6.318 0.580 26.171 1.00 97.38 429 ARG A N 1
ATOM 3348 C CA . ARG A 1 429 ? -7.549 0.431 26.959 1.00 97.38 429 ARG A CA 1
ATOM 3349 C C . ARG A 1 429 ? -7.394 -0.618 28.060 1.00 97.38 429 ARG A C 1
ATOM 3351 O O . ARG A 1 429 ? -7.740 -0.320 29.198 1.00 97.38 429 ARG A O 1
ATOM 3358 N N . ALA A 1 430 ? -6.824 -1.786 27.755 1.00 97.31 430 ALA A N 1
ATOM 3359 C CA . ALA A 1 430 ? -6.552 -2.827 28.750 1.00 97.31 430 ALA A CA 1
ATOM 3360 C C . ALA A 1 430 ? -5.664 -2.313 29.896 1.00 97.31 430 ALA A C 1
ATOM 3362 O O . ALA A 1 430 ? -5.991 -2.501 31.065 1.00 97.31 430 ALA A O 1
ATOM 3363 N N . ILE A 1 431 ? -4.578 -1.606 29.565 1.00 97.75 431 ILE A N 1
ATOM 3364 C CA . ILE A 1 431 ? -3.654 -1.022 30.549 1.00 97.75 431 ILE A CA 1
ATOM 3365 C C . ILE A 1 431 ? -4.346 0.073 31.365 1.00 97.75 431 ILE A C 1
ATOM 3367 O O . ILE A 1 431 ? -4.235 0.095 32.587 1.00 97.75 431 ILE A O 1
ATOM 3371 N N . TYR A 1 432 ? -5.046 0.993 30.698 1.00 97.75 432 TYR A N 1
ATOM 3372 C CA . TYR A 1 432 ? -5.615 2.169 31.349 1.00 97.75 432 TYR A CA 1
ATOM 3373 C C . TYR A 1 432 ? -6.810 1.825 32.250 1.00 97.75 432 TYR A C 1
ATOM 3375 O O . TYR A 1 432 ? -6.937 2.378 33.340 1.00 97.75 432 TYR A O 1
ATOM 3383 N N . TYR A 1 433 ? -7.697 0.931 31.803 1.00 97.00 433 TYR A N 1
ATOM 3384 C CA . TYR A 1 433 ? -8.891 0.551 32.561 1.00 97.00 433 TYR A CA 1
ATOM 3385 C C . TYR A 1 433 ? -8.663 -0.610 33.530 1.00 97.00 433 TYR A C 1
ATOM 3387 O O . TYR A 1 433 ? -9.439 -0.735 34.477 1.00 97.00 433 TYR A O 1
ATOM 3395 N N . GLY A 1 434 ? -7.646 -1.449 33.303 1.00 96.81 434 GLY A N 1
ATOM 3396 C CA . GLY A 1 434 ? -7.418 -2.668 34.086 1.00 96.81 434 GLY A CA 1
ATOM 3397 C C . GLY A 1 434 ? -8.542 -3.701 33.950 1.00 96.81 434 GLY A C 1
ATOM 3398 O O . GLY A 1 434 ? -8.700 -4.554 34.818 1.00 96.81 434 GLY A O 1
ATOM 3399 N N . ASP A 1 435 ? -9.344 -3.602 32.889 1.00 94.38 435 ASP A N 1
ATOM 3400 C CA . ASP A 1 435 ? -10.501 -4.451 32.620 1.00 94.38 435 ASP A CA 1
ATOM 3401 C C . ASP A 1 435 ? -10.204 -5.323 31.397 1.00 94.38 435 ASP A C 1
ATOM 3403 O O . ASP A 1 435 ? -9.826 -4.804 30.350 1.00 94.38 435 ASP A O 1
ATOM 3407 N N . MET A 1 436 ? -10.345 -6.641 31.540 1.00 95.38 436 MET A N 1
ATOM 3408 C CA . MET A 1 436 ? -10.123 -7.633 30.477 1.00 95.38 436 MET A CA 1
ATOM 3409 C C . MET A 1 436 ? -11.428 -8.317 30.042 1.00 95.38 436 MET A C 1
ATOM 3411 O O . MET A 1 436 ? -11.392 -9.350 29.373 1.00 95.38 436 MET A O 1
ATOM 3415 N N . SER A 1 437 ? -12.580 -7.768 30.436 1.00 95.56 437 SER A N 1
ATOM 3416 C CA . SER A 1 437 ? -13.885 -8.236 29.976 1.00 95.56 437 SER A CA 1
ATOM 3417 C C . SER A 1 437 ? -14.045 -8.066 28.461 1.00 95.56 437 SER A C 1
ATOM 3419 O O . SER A 1 437 ? -13.444 -7.191 27.832 1.00 95.56 437 SER A O 1
ATOM 3421 N N . PHE A 1 438 ? -14.861 -8.934 27.862 1.00 91.88 438 PHE A N 1
ATOM 3422 C CA . PHE A 1 438 ? -15.127 -8.902 26.423 1.00 91.88 438 PHE A CA 1
ATOM 3423 C C . PHE A 1 438 ? -16.145 -7.832 26.028 1.00 91.88 438 PHE A C 1
ATOM 3425 O O . PHE A 1 438 ? -16.075 -7.332 24.910 1.00 91.88 438 PHE A O 1
ATOM 3432 N N . ASP A 1 439 ? -17.039 -7.449 26.940 1.00 92.06 439 ASP A N 1
ATOM 3433 C CA . ASP A 1 439 ? -18.119 -6.501 26.684 1.00 92.06 439 ASP A CA 1
ATOM 3434 C C . ASP A 1 439 ? -18.217 -5.458 27.794 1.00 92.06 439 ASP A C 1
ATOM 3436 O O . ASP A 1 439 ? -18.008 -5.748 28.972 1.00 92.06 439 ASP A O 1
ATOM 3440 N N . GLY A 1 440 ? -18.568 -4.232 27.406 1.00 91.75 440 GLY A N 1
ATOM 3441 C CA . GLY A 1 440 ? -18.802 -3.123 28.321 1.00 91.75 440 GLY A CA 1
ATOM 3442 C C . GLY A 1 440 ? -18.050 -1.851 27.927 1.00 91.75 440 GLY A C 1
ATOM 3443 O O . GLY A 1 440 ? -17.150 -1.869 27.088 1.00 91.75 440 GLY A O 1
ATOM 3444 N N . PRO A 1 441 ? -18.363 -0.710 28.564 1.00 90.88 441 PRO A N 1
ATOM 3445 C CA . PRO A 1 441 ? -17.789 0.588 28.198 1.00 90.88 441 PRO A CA 1
ATOM 3446 C C . PRO A 1 441 ? -16.263 0.656 28.379 1.00 90.88 441 PRO A C 1
ATOM 3448 O O . PRO A 1 441 ? -15.590 1.473 27.744 1.00 90.88 441 PRO A O 1
ATOM 3451 N N . LYS A 1 442 ? -15.708 -0.208 29.238 1.00 94.75 442 LYS A N 1
ATOM 3452 C CA . LYS A 1 442 ? -14.275 -0.309 29.545 1.00 94.75 442 LYS A CA 1
ATOM 3453 C C . LYS A 1 442 ? -13.592 -1.524 28.913 1.00 94.75 442 LYS A C 1
ATOM 3455 O O . LYS A 1 442 ? -12.372 -1.616 29.011 1.00 94.75 442 LYS A O 1
ATOM 3460 N N . ALA A 1 443 ? -14.334 -2.383 28.207 1.00 95.38 443 ALA A N 1
ATOM 3461 C CA . ALA A 1 443 ? -13.764 -3.543 27.532 1.00 95.38 443 ALA A CA 1
ATOM 3462 C C . ALA A 1 443 ? -12.634 -3.103 26.576 1.00 95.38 443 ALA A C 1
ATOM 3464 O O . ALA A 1 443 ? -12.806 -2.109 25.845 1.00 95.38 443 ALA A O 1
ATOM 3465 N N . PRO A 1 444 ? -11.482 -3.803 26.542 1.00 95.56 444 PRO A N 1
ATOM 3466 C CA . PRO A 1 444 ? -10.333 -3.408 25.728 1.00 95.56 444 PRO A CA 1
ATOM 3467 C C . PRO A 1 444 ? -10.668 -3.265 24.248 1.00 95.56 444 PRO A C 1
ATOM 3469 O O . PRO A 1 444 ? -10.277 -2.291 23.612 1.00 95.56 444 PRO A O 1
ATOM 3472 N N . ALA A 1 445 ? -11.449 -4.208 23.722 1.00 95.56 445 ALA A N 1
ATOM 3473 C CA . ALA A 1 445 ? -11.886 -4.231 22.333 1.00 95.56 445 ALA A CA 1
ATOM 3474 C C . ALA A 1 445 ? -13.283 -3.626 22.128 1.00 95.56 445 ALA A C 1
ATOM 3476 O O . ALA A 1 445 ? -13.871 -3.843 21.079 1.00 95.56 445 ALA A O 1
ATOM 3477 N N . PHE A 1 446 ? -13.799 -2.851 23.090 1.00 95.88 446 PHE A N 1
ATOM 3478 C CA . PHE A 1 446 ? -15.146 -2.254 23.116 1.00 95.88 446 PHE A CA 1
ATOM 3479 C C . PHE A 1 446 ? -16.301 -3.263 23.238 1.00 95.88 446 PHE A C 1
ATOM 3481 O O . PHE A 1 446 ? -17.192 -3.055 24.056 1.00 95.88 446 PHE A O 1
ATOM 3488 N N . ASN A 1 447 ? -16.287 -4.338 22.453 1.00 96.50 447 ASN A N 1
ATOM 3489 C CA . ASN A 1 447 ? -17.227 -5.452 22.532 1.00 96.50 447 ASN A CA 1
ATOM 3490 C C . ASN A 1 447 ? -16.609 -6.741 21.952 1.00 96.50 447 ASN A C 1
ATOM 3492 O O . ASN A 1 447 ? -15.550 -6.716 21.310 1.00 96.50 447 ASN A O 1
ATOM 3496 N N . PHE A 1 448 ? -17.291 -7.869 22.149 1.00 96.44 448 PHE A N 1
ATOM 3497 C CA . PHE A 1 448 ? -16.833 -9.182 21.700 1.00 96.44 448 PHE A CA 1
ATOM 3498 C C . PHE A 1 448 ? -16.659 -9.259 20.175 1.00 96.44 448 PHE A C 1
ATOM 3500 O O . PHE A 1 448 ? -15.646 -9.773 19.696 1.00 96.44 448 PHE A O 1
ATOM 3507 N N . SER A 1 449 ? -17.593 -8.692 19.400 1.00 96.81 449 SER A N 1
ATOM 3508 C CA . SER A 1 449 ? -17.526 -8.700 17.930 1.00 96.81 449 SER A CA 1
ATOM 3509 C C . SER A 1 449 ? -16.279 -7.987 17.401 1.00 96.81 449 SER A C 1
ATOM 3511 O O . SER A 1 449 ? -15.572 -8.520 16.544 1.00 96.81 449 SER A O 1
ATOM 3513 N N . ALA A 1 450 ? -15.957 -6.812 17.938 1.00 96.31 450 ALA A N 1
ATOM 3514 C CA . ALA A 1 450 ? -14.773 -6.050 17.569 1.00 96.31 450 ALA A CA 1
ATOM 3515 C C . ALA A 1 450 ? -13.480 -6.798 17.939 1.00 96.31 450 ALA A C 1
ATOM 3517 O O . ALA A 1 450 ? -12.559 -6.861 17.119 1.00 96.31 450 ALA A O 1
ATOM 3518 N N . GLY A 1 451 ? -13.437 -7.452 19.106 1.00 96.00 451 GLY A N 1
ATOM 3519 C CA . GLY A 1 451 ? -12.339 -8.348 19.488 1.00 96.00 451 GLY A CA 1
ATOM 3520 C C . GLY A 1 451 ? -12.143 -9.499 18.495 1.00 96.00 451 GLY A C 1
ATOM 3521 O O . GLY A 1 451 ? -11.036 -9.704 17.990 1.00 96.00 451 GLY A O 1
ATOM 3522 N N . CYS A 1 452 ? -13.226 -10.201 18.148 1.00 96.75 452 CYS A N 1
ATOM 3523 C CA . CYS A 1 452 ? -13.209 -11.249 17.128 1.00 96.75 452 CYS A CA 1
ATOM 3524 C C . CYS A 1 452 ? -12.764 -10.719 15.762 1.00 96.75 452 CYS A C 1
ATOM 3526 O O . CYS A 1 452 ? -11.961 -11.374 15.100 1.00 96.75 452 CYS A O 1
ATOM 3528 N N . SER A 1 453 ? -13.235 -9.538 15.350 1.00 95.94 453 SER A N 1
ATOM 3529 C CA . SER A 1 453 ? -12.887 -8.954 14.054 1.00 95.94 453 SER A CA 1
ATOM 3530 C C . SER A 1 453 ? -11.383 -8.747 13.907 1.00 95.94 453 SER A C 1
ATOM 3532 O O . SER A 1 453 ? -10.815 -9.106 12.879 1.00 95.94 453 SER A O 1
ATOM 3534 N N . LEU A 1 454 ? -10.708 -8.265 14.956 1.00 95.31 454 LEU A N 1
ATOM 3535 C CA . LEU A 1 454 ? -9.269 -8.024 14.926 1.00 95.31 454 LEU A CA 1
ATOM 3536 C C . LEU A 1 454 ? -8.480 -9.331 14.760 1.00 95.31 454 LEU A C 1
ATOM 3538 O O . LEU A 1 454 ? -7.587 -9.412 13.916 1.00 95.31 454 LEU A O 1
ATOM 3542 N N . VAL A 1 455 ? -8.828 -10.356 15.544 1.00 95.75 455 VAL A N 1
ATOM 3543 C CA . VAL A 1 455 ? -8.158 -11.665 15.505 1.00 95.75 455 VAL A CA 1
ATOM 3544 C C . VAL A 1 455 ? -8.411 -12.363 14.171 1.00 95.75 455 VAL A C 1
ATOM 3546 O O . VAL A 1 455 ? -7.468 -12.830 13.537 1.00 95.75 455 VAL A O 1
ATOM 3549 N N . VAL A 1 456 ? -9.666 -12.409 13.717 1.00 96.62 456 VAL A N 1
ATOM 3550 C CA . VAL A 1 456 ? -10.033 -13.073 12.461 1.00 96.62 456 VAL A CA 1
ATOM 3551 C C . VAL A 1 456 ? -9.391 -12.370 11.270 1.00 96.62 456 VAL A C 1
ATOM 3553 O O . VAL A 1 456 ? -8.807 -13.049 10.435 1.00 96.62 456 VAL A O 1
ATOM 3556 N N . LEU A 1 457 ? -9.416 -11.035 11.194 1.00 95.69 457 LEU A N 1
ATOM 3557 C CA . LEU A 1 457 ? -8.775 -10.305 10.094 1.00 95.69 457 LEU A CA 1
ATOM 3558 C C . LEU A 1 457 ? -7.257 -10.536 10.047 1.00 95.69 457 LEU A C 1
ATOM 3560 O O . LEU A 1 457 ? -6.708 -10.679 8.958 1.00 95.69 457 LEU A O 1
ATOM 3564 N N . LEU A 1 458 ? -6.585 -10.639 11.200 1.00 95.50 458 LEU A N 1
ATOM 3565 C CA . LEU A 1 458 ? -5.164 -11.000 11.250 1.00 95.50 458 LEU A CA 1
ATOM 3566 C C . LEU A 1 458 ? -4.919 -12.435 10.760 1.00 95.50 458 LEU A C 1
ATOM 3568 O O . LEU A 1 458 ? -3.978 -12.682 10.011 1.00 95.50 458 LEU A O 1
ATOM 3572 N N . VAL A 1 459 ? -5.766 -13.387 11.158 1.00 96.50 459 VAL A N 1
ATOM 3573 C CA . VAL A 1 459 ? -5.673 -14.777 10.686 1.00 96.50 459 VAL A CA 1
ATOM 3574 C C . VAL A 1 459 ? -5.913 -14.864 9.179 1.00 96.50 459 VAL A C 1
ATOM 3576 O O . VAL A 1 459 ? -5.195 -15.596 8.500 1.00 96.50 459 VAL A O 1
ATOM 3579 N N . LEU A 1 460 ? -6.879 -14.114 8.643 1.00 95.69 460 LEU A N 1
ATOM 3580 C CA . LEU A 1 460 ? -7.149 -14.065 7.205 1.00 95.69 460 LEU A CA 1
ATOM 3581 C C . LEU A 1 460 ? -5.973 -13.459 6.428 1.00 95.69 460 LEU A C 1
ATOM 3583 O O . LEU A 1 460 ? -5.655 -13.980 5.366 1.00 95.69 460 LEU A O 1
ATOM 3587 N N . GLU A 1 461 ? -5.285 -12.445 6.965 1.00 94.31 461 GLU A N 1
ATOM 3588 C CA . GLU A 1 461 ? -4.045 -11.910 6.373 1.00 94.31 461 GLU A CA 1
ATOM 3589 C C . GLU A 1 461 ? -2.945 -12.981 6.310 1.00 94.31 461 GLU A C 1
ATOM 3591 O O . GLU A 1 461 ? -2.336 -13.210 5.266 1.00 94.31 461 GLU A O 1
ATOM 3596 N N . ILE A 1 462 ? -2.721 -13.700 7.416 1.00 94.12 462 ILE A N 1
ATOM 3597 C CA . ILE A 1 462 ? -1.736 -14.790 7.460 1.00 94.12 462 ILE A CA 1
ATOM 3598 C C . ILE A 1 462 ? -2.117 -15.890 6.462 1.00 94.12 462 ILE A C 1
ATOM 3600 O O . ILE A 1 462 ? -1.249 -16.442 5.786 1.00 94.12 462 ILE A O 1
ATOM 3604 N N . LEU A 1 463 ? -3.406 -16.224 6.362 1.00 95.25 463 LEU A N 1
ATOM 3605 C CA . LEU A 1 463 ? -3.906 -17.225 5.426 1.00 95.25 463 LEU A CA 1
ATOM 3606 C C . LEU A 1 463 ? -3.712 -16.782 3.971 1.00 95.25 463 LEU A C 1
ATOM 3608 O O . LEU A 1 463 ? -3.240 -17.583 3.166 1.00 95.25 463 LEU A O 1
ATOM 3612 N N . GLU A 1 464 ? -4.033 -15.529 3.644 1.00 93.88 464 GLU A N 1
ATOM 3613 C CA . GLU A 1 464 ? -3.780 -14.917 2.335 1.00 93.88 464 GLU A CA 1
ATOM 3614 C C . GLU A 1 464 ? -2.310 -15.083 1.942 1.00 93.88 464 GLU A C 1
ATOM 3616 O O . GLU A 1 464 ? -2.001 -15.640 0.885 1.00 93.88 464 GLU A O 1
ATOM 3621 N N . ASP A 1 465 ? -1.399 -14.678 2.828 1.00 89.81 465 ASP A N 1
ATOM 3622 C CA . ASP A 1 465 ? 0.037 -14.798 2.607 1.00 89.81 465 ASP A CA 1
ATOM 3623 C C . ASP A 1 465 ? 0.467 -16.257 2.442 1.00 89.81 465 ASP A C 1
ATOM 3625 O O . ASP A 1 465 ? 1.273 -16.560 1.567 1.00 89.81 465 ASP A O 1
ATOM 3629 N N . LYS A 1 466 ? -0.076 -17.196 3.226 1.00 90.00 466 LYS A N 1
ATOM 3630 C CA . LYS A 1 466 ? 0.235 -18.628 3.080 1.00 90.00 466 LYS A CA 1
ATOM 3631 C C . LYS A 1 466 ? -0.253 -19.203 1.756 1.00 90.00 466 LYS A C 1
ATOM 3633 O O . LYS A 1 466 ? 0.476 -19.992 1.159 1.00 90.00 466 LYS A O 1
ATOM 3638 N N . VAL A 1 467 ? -1.438 -18.814 1.292 1.00 89.00 467 VAL A N 1
ATOM 3639 C CA . VAL A 1 467 ? -1.982 -19.242 -0.005 1.00 89.00 467 VAL A CA 1
ATOM 3640 C C . VAL A 1 467 ? -1.117 -18.724 -1.147 1.00 89.00 467 VAL A C 1
ATOM 3642 O O . VAL A 1 467 ? -0.786 -19.487 -2.051 1.00 89.00 467 VAL A O 1
ATOM 3645 N N . VAL A 1 468 ? -0.718 -17.453 -1.086 1.00 84.19 468 VAL A N 1
ATOM 3646 C CA . VAL A 1 468 ? 0.055 -16.804 -2.151 1.00 84.19 468 VAL A CA 1
ATOM 3647 C C . VAL A 1 468 ? 1.514 -17.252 -2.139 1.00 84.19 468 VAL A C 1
ATOM 3649 O O . VAL A 1 468 ? 2.027 -17.668 -3.170 1.00 84.19 468 VAL A O 1
ATOM 3652 N N . ILE A 1 469 ? 2.180 -17.232 -0.982 1.00 80.69 469 ILE A N 1
ATOM 3653 C CA . ILE A 1 469 ? 3.586 -17.650 -0.845 1.00 80.69 469 ILE A CA 1
ATOM 3654 C C . ILE A 1 469 ? 3.733 -19.160 -1.057 1.00 80.69 469 ILE A C 1
ATOM 3656 O O . ILE A 1 469 ? 4.749 -19.615 -1.579 1.00 80.69 469 ILE A O 1
ATOM 3660 N N . GLY A 1 470 ? 2.744 -19.941 -0.617 1.00 77.94 470 GLY A N 1
ATOM 3661 C CA . GLY A 1 470 ? 2.704 -21.385 -0.816 1.00 77.94 470 GLY A CA 1
ATOM 3662 C C . GLY A 1 470 ? 2.249 -21.805 -2.212 1.00 77.94 470 GLY A C 1
ATOM 3663 O O . GLY A 1 470 ? 2.254 -23.003 -2.476 1.00 77.94 470 GLY A O 1
ATOM 3664 N N . GLU A 1 471 ? 1.842 -20.853 -3.065 1.00 79.38 471 GLU A N 1
ATOM 3665 C CA . GLU A 1 471 ? 1.281 -21.100 -4.401 1.00 79.38 471 GLU A CA 1
ATOM 3666 C C . GLU A 1 471 ? 0.196 -22.197 -4.374 1.00 79.38 471 GLU A C 1
ATOM 3668 O O . GLU A 1 471 ? 0.116 -23.059 -5.247 1.00 79.38 471 GLU A O 1
ATOM 3673 N N . LEU A 1 472 ? -0.649 -22.185 -3.333 1.00 83.69 472 LEU A N 1
ATOM 3674 C CA . LEU A 1 472 ? -1.645 -23.239 -3.088 1.00 83.69 472 LEU A CA 1
ATOM 3675 C C . LEU A 1 472 ? -2.782 -23.236 -4.120 1.00 83.69 472 LEU A C 1
ATOM 3677 O O . LEU A 1 472 ? -3.577 -24.172 -4.178 1.00 83.69 472 LEU A O 1
ATOM 3681 N N . LEU A 1 473 ? -2.875 -22.168 -4.909 1.00 85.19 473 LEU A N 1
ATOM 3682 C CA . LEU A 1 473 ? -3.871 -21.957 -5.947 1.00 85.19 473 LEU A CA 1
ATOM 3683 C C . LEU A 1 473 ? -3.179 -21.615 -7.273 1.00 85.19 473 LEU A C 1
ATOM 3685 O O . LEU A 1 473 ? -2.104 -21.012 -7.271 1.00 85.19 473 LEU A O 1
ATOM 3689 N N . PRO A 1 474 ? -3.800 -21.954 -8.416 1.00 82.44 474 PRO A N 1
ATOM 3690 C CA . PRO A 1 474 ? -3.210 -21.704 -9.721 1.00 82.44 474 PRO A CA 1
ATOM 3691 C C . PRO A 1 474 ? -3.104 -20.204 -10.026 1.00 82.44 474 PRO A C 1
ATOM 3693 O O . PRO A 1 474 ? -4.052 -19.431 -9.841 1.00 82.44 474 PRO A O 1
ATOM 3696 N N . MET A 1 475 ? -1.951 -19.819 -10.570 1.00 80.19 475 MET A N 1
ATOM 3697 C CA . MET A 1 475 ? -1.710 -18.488 -11.126 1.00 80.19 475 MET A CA 1
ATOM 3698 C C . MET A 1 475 ? -2.579 -18.250 -12.367 1.00 80.19 475 MET A C 1
ATOM 3700 O O . MET A 1 475 ? -2.897 -19.181 -13.110 1.00 80.19 475 MET A O 1
ATOM 3704 N N . SER A 1 476 ? -2.939 -16.990 -12.625 1.00 83.06 476 SER A N 1
ATOM 3705 C CA . SER A 1 476 ? -3.691 -16.633 -13.830 1.00 83.06 476 SER A CA 1
ATOM 3706 C C . SER A 1 476 ? -2.918 -16.983 -15.107 1.00 83.06 476 SER A C 1
ATOM 3708 O O . SER A 1 476 ? -1.702 -16.756 -15.153 1.00 83.06 476 SER A O 1
ATOM 3710 N N . PRO A 1 477 ? -3.595 -17.431 -16.176 1.00 79.75 477 PRO A N 1
ATOM 3711 C CA . PRO A 1 477 ? -2.942 -17.661 -17.456 1.00 79.75 477 PRO A CA 1
ATOM 3712 C C . PRO A 1 477 ? -2.382 -16.351 -18.028 1.00 79.75 477 PRO A C 1
ATOM 3714 O O . PRO A 1 477 ? -2.993 -15.287 -17.906 1.00 79.75 477 PRO A O 1
ATOM 3717 N N . ILE A 1 478 ? -1.228 -16.433 -18.692 1.00 71.44 478 ILE A N 1
ATOM 3718 C CA . ILE A 1 478 ? -0.626 -15.310 -19.417 1.00 71.44 478 ILE A CA 1
ATOM 3719 C C . ILE A 1 478 ? -0.825 -15.578 -20.913 1.00 71.44 478 ILE A C 1
ATOM 3721 O O . ILE A 1 478 ? -0.107 -16.401 -21.477 1.00 71.44 478 ILE A O 1
ATOM 3725 N N . PRO A 1 479 ? -1.815 -14.947 -21.567 1.00 72.31 479 PRO A N 1
ATOM 3726 C CA . PRO A 1 479 ? -2.040 -15.152 -22.988 1.00 72.31 479 PRO A CA 1
ATOM 3727 C C . PRO A 1 479 ? -0.861 -14.584 -23.805 1.00 72.31 479 PRO A C 1
ATOM 3729 O O . PRO A 1 479 ? -0.280 -13.569 -23.399 1.00 72.31 479 PRO A O 1
ATOM 3732 N N . PRO A 1 480 ? -0.514 -15.177 -24.964 1.00 69.50 480 PRO A N 1
ATOM 3733 C CA . PRO A 1 480 ? 0.627 -14.749 -25.780 1.00 69.50 480 PRO A CA 1
ATOM 3734 C C . PRO A 1 480 ? 0.622 -13.254 -26.120 1.00 69.50 480 PRO A C 1
ATOM 3736 O O . PRO A 1 480 ? 1.660 -12.614 -26.249 1.00 69.50 480 PRO A O 1
ATOM 3739 N N . GLU A 1 481 ? -0.548 -12.634 -26.223 1.00 71.44 481 GLU A N 1
ATOM 3740 C CA . GLU A 1 481 ? -0.655 -11.219 -26.567 1.00 71.44 481 GLU A CA 1
ATOM 3741 C C . GLU A 1 481 ? -0.339 -10.280 -25.400 1.00 71.44 481 GLU A C 1
ATOM 3743 O O . GLU A 1 481 ? -0.011 -9.117 -25.636 1.00 71.44 481 GLU A O 1
ATOM 3748 N N . MET A 1 482 ? -0.385 -10.765 -24.152 1.00 68.00 482 MET A N 1
ATOM 3749 C CA . MET A 1 482 ? 0.228 -10.045 -23.030 1.00 68.00 482 MET A CA 1
ATOM 3750 C C . MET A 1 482 ? 1.756 -10.029 -23.141 1.00 68.00 482 MET A C 1
ATOM 3752 O O . MET A 1 482 ? 2.382 -9.093 -22.648 1.00 68.00 482 MET A O 1
ATOM 3756 N N . LEU A 1 483 ? 2.346 -11.028 -23.803 1.00 59.19 483 LEU A N 1
ATOM 3757 C CA . LEU A 1 483 ? 3.787 -11.115 -24.050 1.00 59.19 483 LEU A CA 1
ATOM 3758 C C . LEU A 1 483 ? 4.195 -10.256 -25.261 1.00 59.19 483 LEU A C 1
ATOM 3760 O O . LEU A 1 483 ? 5.260 -9.649 -25.276 1.00 59.19 483 LEU A O 1
ATOM 3764 N N . HIS A 1 484 ? 3.316 -10.119 -26.258 1.00 59.00 484 HIS A N 1
ATOM 3765 C CA . HIS A 1 484 ? 3.621 -9.498 -27.556 1.00 59.00 484 HIS A CA 1
ATOM 3766 C C . HIS A 1 484 ? 3.039 -8.089 -27.773 1.00 59.00 484 HIS A C 1
ATOM 3768 O O . HIS A 1 484 ? 2.818 -7.662 -28.905 1.00 59.00 484 HIS A O 1
ATOM 3774 N N . VAL A 1 485 ? 2.824 -7.314 -26.708 1.00 51.03 485 VAL A N 1
ATOM 3775 C CA . VAL A 1 485 ? 2.119 -6.009 -26.716 1.00 51.03 485 VAL A CA 1
ATOM 3776 C C . VAL A 1 485 ? 2.652 -4.978 -27.737 1.00 51.03 485 VAL A C 1
ATOM 3778 O O . VAL A 1 485 ? 1.965 -4.007 -28.057 1.00 51.03 485 VAL A O 1
ATOM 3781 N N . ARG A 1 486 ? 3.866 -5.150 -28.279 1.00 49.91 486 ARG A N 1
ATOM 3782 C CA . ARG A 1 486 ? 4.436 -4.247 -29.295 1.00 49.91 486 ARG A CA 1
ATOM 3783 C C . ARG A 1 486 ? 4.236 -4.669 -30.748 1.00 49.91 486 ARG A C 1
ATOM 3785 O O . ARG A 1 486 ? 4.249 -3.776 -31.597 1.00 49.91 486 ARG A O 1
ATOM 3792 N N . THR A 1 487 ? 3.989 -5.939 -31.060 1.00 42.75 487 THR A N 1
ATOM 3793 C CA . THR A 1 487 ? 3.838 -6.377 -32.462 1.00 42.75 487 THR A CA 1
ATOM 3794 C C . THR A 1 487 ? 2.625 -5.706 -33.120 1.00 42.75 487 THR A C 1
ATOM 3796 O O . THR A 1 487 ? 2.688 -5.266 -34.265 1.00 42.75 487 THR A O 1
ATOM 3799 N N . THR A 1 488 ? 1.560 -5.470 -32.351 1.00 41.81 488 THR A N 1
ATOM 3800 C CA . THR A 1 488 ? 0.352 -4.752 -32.795 1.00 41.81 488 THR A CA 1
ATOM 3801 C C . THR A 1 488 ? 0.549 -3.245 -32.977 1.00 41.81 488 THR A C 1
ATOM 3803 O O . THR A 1 488 ? -0.131 -2.638 -33.803 1.00 41.81 488 THR A O 1
ATOM 3806 N N . ARG A 1 489 ? 1.484 -2.606 -32.256 1.00 44.03 489 ARG A N 1
ATOM 3807 C CA . ARG A 1 489 ? 1.754 -1.165 -32.426 1.00 44.03 489 ARG A CA 1
ATOM 3808 C C . ARG A 1 489 ? 2.547 -0.881 -33.704 1.00 44.03 489 ARG A C 1
ATOM 3810 O O . ARG A 1 489 ? 2.264 0.126 -34.345 1.00 44.03 489 ARG A O 1
ATOM 3817 N N . ARG A 1 490 ? 3.468 -1.782 -34.081 1.00 45.34 490 ARG A N 1
ATOM 3818 C CA . ARG A 1 490 ? 4.171 -1.747 -35.377 1.00 45.34 490 ARG A CA 1
ATOM 3819 C C . ARG A 1 490 ? 3.206 -2.010 -36.534 1.00 45.34 490 ARG A C 1
ATOM 3821 O O . ARG A 1 490 ? 3.155 -1.208 -37.455 1.00 45.34 490 ARG A O 1
ATOM 3828 N N . MET A 1 491 ? 2.325 -3.010 -36.413 1.00 41.22 491 MET A N 1
ATOM 3829 C CA . MET A 1 491 ? 1.280 -3.244 -37.422 1.00 41.22 491 MET A CA 1
ATOM 3830 C C . MET A 1 491 ? 0.383 -2.022 -37.650 1.00 41.22 491 MET A C 1
ATOM 3832 O O . MET A 1 491 ? 0.088 -1.719 -38.797 1.00 41.22 491 MET A O 1
ATOM 3836 N N . ASN A 1 492 ? 0.004 -1.274 -36.607 1.00 42.72 492 ASN A N 1
ATOM 3837 C CA . ASN A 1 492 ? -0.812 -0.064 -36.772 1.00 42.72 492 ASN A CA 1
ATOM 3838 C C . ASN A 1 492 ? -0.031 1.145 -37.316 1.00 42.72 492 ASN A C 1
ATOM 3840 O O . ASN A 1 492 ? -0.609 1.947 -38.049 1.00 42.72 492 ASN A O 1
ATOM 3844 N N . SER A 1 493 ? 1.260 1.305 -36.990 1.00 48.12 493 SER A N 1
ATOM 3845 C CA . SER A 1 493 ? 2.088 2.349 -37.615 1.00 48.12 493 SER A CA 1
ATOM 3846 C C . SER A 1 493 ? 2.380 2.042 -39.079 1.00 48.12 493 SER A C 1
ATOM 3848 O O . SER A 1 493 ? 2.394 2.957 -39.901 1.00 48.12 493 SER A O 1
ATOM 3850 N N . ASP A 1 494 ? 2.550 0.763 -39.408 1.00 47.72 494 ASP A N 1
ATOM 3851 C CA . ASP A 1 494 ? 2.779 0.304 -40.772 1.00 47.72 494 ASP A CA 1
ATOM 3852 C C . ASP A 1 494 ? 1.485 0.367 -41.584 1.00 47.72 494 ASP A C 1
ATOM 3854 O O . ASP A 1 494 ? 1.519 0.867 -42.701 1.00 47.72 494 ASP A O 1
ATOM 3858 N N . PHE A 1 495 ? 0.325 0.028 -41.005 1.00 48.25 495 PHE A N 1
ATOM 3859 C CA . PHE A 1 495 ? -0.982 0.281 -41.626 1.00 48.25 495 PHE A CA 1
ATOM 3860 C C . PHE A 1 495 ? -1.243 1.774 -41.831 1.00 48.25 495 PHE A C 1
ATOM 3862 O O . PHE A 1 495 ? -1.718 2.162 -42.892 1.00 48.25 495 PHE A O 1
ATOM 3869 N N . GLY A 1 496 ? -0.906 2.627 -40.858 1.00 53.34 496 GLY A N 1
ATOM 3870 C CA . GLY A 1 496 ? -1.029 4.081 -40.988 1.00 53.34 496 GLY A CA 1
ATOM 3871 C C . GLY A 1 496 ? -0.122 4.659 -42.080 1.00 53.34 496 GLY A C 1
ATOM 3872 O O . GLY A 1 496 ? -0.560 5.509 -42.855 1.00 53.34 496 GLY A O 1
ATOM 3873 N N . ARG A 1 497 ? 1.115 4.155 -42.204 1.00 53.69 497 ARG A N 1
ATOM 3874 C CA . ARG A 1 497 ? 2.023 4.487 -43.315 1.00 53.69 497 ARG A CA 1
ATOM 3875 C C . ARG A 1 497 ? 1.517 3.953 -44.651 1.00 53.69 497 ARG A C 1
ATOM 3877 O O . ARG A 1 497 ? 1.587 4.682 -45.633 1.00 53.69 497 ARG A O 1
ATOM 3884 N N . LEU A 1 498 ? 0.965 2.741 -44.692 1.00 48.47 498 LEU A N 1
ATOM 3885 C CA . LEU A 1 498 ? 0.379 2.157 -45.900 1.00 48.47 498 LEU A CA 1
ATOM 3886 C C . LEU A 1 498 ? -0.836 2.971 -46.366 1.00 48.47 498 LEU A C 1
ATOM 3888 O O . LEU A 1 498 ? -0.959 3.277 -47.545 1.00 48.47 498 LEU A O 1
ATOM 3892 N N . HIS A 1 499 ? -1.692 3.403 -45.438 1.00 54.31 499 HIS A N 1
ATOM 3893 C CA . HIS A 1 499 ? -2.846 4.251 -45.736 1.00 54.31 499 HIS A CA 1
ATOM 3894 C C . HIS A 1 499 ? -2.436 5.665 -46.176 1.00 54.31 499 HIS A C 1
ATOM 3896 O O . HIS A 1 499 ? -3.092 6.257 -47.034 1.00 54.31 499 HIS A O 1
ATOM 3902 N N . GLY A 1 500 ? -1.342 6.196 -45.618 1.00 58.75 500 GLY A N 1
ATOM 3903 C CA . GLY A 1 500 ? -0.719 7.444 -46.063 1.00 58.75 500 GLY A CA 1
ATOM 3904 C C . GLY A 1 500 ? -0.132 7.339 -47.474 1.00 58.75 500 GLY A C 1
ATOM 3905 O O . GLY A 1 500 ? -0.380 8.215 -48.297 1.00 58.75 500 GLY A O 1
ATOM 3906 N N . LEU A 1 501 ? 0.562 6.238 -47.780 1.00 55.25 501 LEU A N 1
ATOM 3907 C CA . LEU A 1 501 ? 1.140 5.949 -49.100 1.00 55.25 501 LEU A CA 1
ATOM 3908 C C . LEU A 1 501 ? 0.077 5.660 -50.172 1.00 55.25 501 LEU A C 1
ATOM 3910 O O . LEU A 1 501 ? 0.256 6.017 -51.334 1.00 55.25 501 LEU A O 1
ATOM 3914 N N . LEU A 1 502 ? -1.044 5.040 -49.795 1.00 53.59 502 LEU A N 1
ATOM 3915 C CA . LEU A 1 502 ? -2.181 4.824 -50.693 1.00 53.59 502 LEU A CA 1
ATOM 3916 C C . LEU A 1 502 ? -2.949 6.126 -50.966 1.00 53.59 502 LEU A C 1
ATOM 3918 O O . LEU A 1 502 ? -3.420 6.322 -52.081 1.00 53.59 502 LEU A O 1
ATOM 3922 N N . ARG A 1 503 ? -3.018 7.057 -50.002 1.00 52.59 503 ARG A N 1
ATOM 3923 C CA . ARG A 1 503 ? -3.562 8.407 -50.239 1.00 52.59 503 ARG A CA 1
ATOM 3924 C C . ARG A 1 503 ? -2.640 9.285 -51.082 1.00 52.59 503 ARG A C 1
ATOM 3926 O O . ARG A 1 503 ? -3.145 10.037 -51.904 1.00 52.59 503 ARG A O 1
ATOM 3933 N N . SER A 1 504 ? -1.320 9.179 -50.928 1.00 50.16 504 SER A N 1
ATOM 3934 C CA . SER A 1 504 ? -0.366 9.975 -51.715 1.00 50.16 504 SER A CA 1
ATOM 3935 C C . SER A 1 504 ? -0.199 9.502 -53.164 1.00 50.16 504 SER A C 1
ATOM 3937 O O . SER A 1 504 ? 0.492 10.161 -53.926 1.00 50.16 504 SER A O 1
ATOM 3939 N N . ARG A 1 505 ? -0.771 8.349 -53.538 1.00 50.41 505 ARG A N 1
ATOM 3940 C CA . ARG A 1 505 ? -0.842 7.864 -54.930 1.00 50.41 505 ARG A CA 1
ATOM 3941 C C . ARG A 1 505 ? -2.201 8.118 -55.597 1.00 50.41 505 ARG A C 1
ATOM 3943 O O . ARG A 1 505 ? -2.348 7.807 -56.773 1.00 50.41 505 ARG A O 1
ATOM 3950 N N . ALA A 1 506 ? -3.184 8.621 -54.849 1.00 47.28 506 ALA A N 1
ATOM 3951 C CA . ALA A 1 506 ? -4.542 8.902 -55.325 1.00 47.28 506 ALA A CA 1
ATOM 3952 C C . ALA A 1 506 ? -4.820 10.409 -55.522 1.00 47.28 506 ALA A C 1
ATOM 3954 O O . ALA A 1 506 ? -5.962 10.795 -55.765 1.00 47.28 506 ALA A O 1
ATOM 3955 N N . VAL A 1 507 ? -3.781 11.239 -55.405 1.00 44.88 507 VAL A N 1
ATOM 3956 C CA . VAL A 1 507 ? -3.713 12.655 -55.804 1.00 44.88 507 VAL A CA 1
ATOM 3957 C C . VAL A 1 507 ? -2.603 12.747 -56.836 1.00 44.88 507 VAL A C 1
ATOM 3959 O O . VAL A 1 507 ? -2.800 13.468 -57.835 1.00 44.88 507 VAL A O 1
#

Sequence (507 aa):
MHIQTRGLDDDRVSVLAFEELDTCFFWQPPQMQTSKFGKRLGPSFRTYWSKTGPDAVELLDSQRLQIYMVGGQMRHLRILESSDSIAAEVSGFVVRNVDAEMARELSVDVASQDLKACGTFSFRYMVLSTLILLAWHVTRWIISIHYEQRAHLGQLPWWRGTLVTINGVVFCTWGLFETWSASLAGERPTCLTTCVGLLLCFGFAIVGTFAQIADYPLSLMGLTGLFLGGPTSLYYLTRANHHQRELFPCAMWTFAQLMGTVGCSILLSCIVVFYVLLLEDQVLVATVLLPLATAAVEAGTVMGCKLAYKRLVVSRRPAIPGDTSYIALPYMLIAAHSFCESARLVASFSGAVTSGSFSWVGSALLTLTLNILVRLGWTRYLMFLFLRRLHPSLGSLAVPSGWTKLHDEVKIYAGYFRFIVVASLVCARAIYYGDMSFDGPKAPAFNFSAGCSLVVLLVLEILEDKVVIGELLPMSPIPPEMLHVRTTRRMNSDFGRLHGLLRSRAV